Protein AF-A0A660LU16-F1 (afdb_monomer_lite)

Sequence (671 aa):
MIVKISKGEKGIADYLKTGKKRDSKLTRDEKDDRLPLAGNLDLIEMSEKHQSKKKNKKHNYYHISLSFTSEEWSRLYESGNIDELIMDFLRLTFPNHDIDELLFYAEAHLPIIKEEPYIPRPEGALENRTLNKKHKNGEPLKREPHIHLIVSFENMKFTHSVKTGGVIYTKGAAKQQVKAIMAKSVEKFKRVVNDILSNKYGLNNIEPLSMDEDQLEKQYESFKSAAQKVKKGKEKDTQMKIETDVVIEPKANTKEQNISVEELLADAKNSTADYLLRMIEEDESFKKDYYDRAKRLNAVDIREFLPMINAKFNITAKPEMVNDKYKVSVDGFKGTYNLTDLMYKIVYNGRKGALFHVVNELEQMLIELQANKNEPKITLSVSSDFGTPNKDPKTQVLNSWETIQIEPYNLKSILKNYSAISVASFKDKNEEDSSIDSITPTLIYDIDNSKFSANDAQNLLQSKGIKGFIYPTTYQVPDTKVEKFKLIIPTTRAPSLNEYDEYIKEITRELGLYNIVNNSSLHPSKFHYTPVPGSELVSISGKTFDNTRAIEDAGLKTDINNMDIKAIYEDLQNLRKYELGHEPKDTNSHIKRTSYQAISSKIPIKELIEYFDESTMVKKYKDYQILFNNNSRYLYLPEENTAYSFSQNRHYTPYIYIRDKFYEAARKIKT

Foldseek 3Di:
DDKDKDFAQDCPLVCVVFQDDPQAPDRLLQWFDKFWDDADSVVVNVQSVVVNPDPPDRTWKMKMKDFAAQVLVVLCVVVVCPNVLVLLLCCLFQVQDDPLQKHKTKMKTHTPDQWDFGGQDPVPDPVSVVVCVVHPGGGIDGDTMMMIMMITLRGPWFDGGGDTLQQFQDPDDDPVVSVVSSVVSSVVSVQLSVQQSCVVSVGDDPDHPPDDPVRSVVSSVVSSVRSNPDDRHDTDPPPPPPPPPPDDDDDDDDDDDDDDPVVVVVVVSDDDPRSCLVVLCVVPVSVVVLVVLVVVLLPPQLVLCQQVCCLQLVWDWDWDDDPNHTWIDTVPDPDTHGQLRVQCCSSPVVDPSCSVVSSVVSVVSVVVCVVQVPAFWFKWKFFQDPDDPDDDPPDDWTFDIDIDTHRLVSQVSNLVNTFWIAQFGFQRRTLDPVGTDFGGQKDKFWFWALVAEPVNVLCLCVVVQFKKKKWFQDPPDPPDSTTIIMIMAGADDGAGLLLQLQLLCQVCVVSVNNVGGDSVCSHRSHMGTGHDRPIDMDIHGGHRHYSPVSNVVSVVVSLVVPDPVVVQVVQVVVVVCVVVVPDDDPDPVDDDPVRVVCQQPVPQPLVVVCVVAVQWDWDDDDNWIWTDGPPFIWTQDRVRSWTQTSVVRGIDGSVNSVVVVVVVVVVVVVD

pLDDT: mean 75.43, std 16.94, range [24.11, 95.94]

Radius of gyration: 36.64 Å; chains: 1; bounding box: 97×64×110 Å

Structure (mmCIF, N/CA/C/O backbone):
data_AF-A0A660LU16-F1
#
_entry.id   AF-A0A660LU16-F1
#
loop_
_atom_site.group_PDB
_atom_site.id
_atom_site.type_symbol
_atom_site.label_atom_id
_atom_site.label_alt_id
_atom_site.label_comp_id
_atom_site.label_asym_id
_atom_site.label_entity_id
_atom_site.label_seq_id
_atom_site.pdbx_PDB_ins_code
_atom_site.Cartn_x
_atom_site.Cartn_y
_atom_site.Cartn_z
_atom_site.occupancy
_atom_site.B_iso_or_equiv
_atom_site.auth_seq_id
_atom_site.auth_comp_id
_atom_site.auth_asym_id
_atom_site.auth_atom_id
_atom_site.pdbx_PDB_model_num
ATOM 1 N N . MET A 1 1 ? -6.170 9.269 34.162 1.00 84.06 1 MET A N 1
ATOM 2 C CA . MET A 1 1 ? -7.382 9.190 33.311 1.00 84.06 1 MET A CA 1
ATOM 3 C C . MET A 1 1 ? -8.319 10.404 33.437 1.00 84.06 1 MET A C 1
ATOM 5 O O . MET A 1 1 ? -8.749 10.760 34.528 1.00 84.06 1 MET A O 1
ATOM 9 N N . ILE A 1 2 ? -8.710 11.003 32.304 1.00 84.56 2 ILE A N 1
ATOM 10 C CA . ILE A 1 2 ? -9.792 12.001 32.189 1.00 84.56 2 ILE A CA 1
ATOM 11 C C . ILE A 1 2 ? -10.935 11.402 31.369 1.00 84.56 2 ILE A C 1
ATOM 13 O O . ILE A 1 2 ? -10.707 10.920 30.264 1.00 84.56 2 ILE A O 1
ATOM 17 N N . VAL A 1 3 ? -12.170 11.497 31.866 1.00 85.94 3 VAL A N 1
ATOM 18 C CA . VAL A 1 3 ? -13.364 11.046 31.134 1.00 85.94 3 VAL A CA 1
ATOM 19 C C . VAL A 1 3 ? -14.211 12.236 30.713 1.00 85.94 3 VAL A C 1
ATOM 21 O O . VAL A 1 3 ? -14.615 13.055 31.544 1.00 85.94 3 VAL A O 1
ATOM 24 N N . LYS A 1 4 ? -14.552 12.302 29.427 1.00 85.31 4 LYS A N 1
ATOM 25 C CA . LYS A 1 4 ? -15.507 13.267 28.881 1.00 85.31 4 LYS A CA 1
ATOM 26 C C . LYS A 1 4 ? -16.652 12.532 28.204 1.00 85.31 4 LYS A C 1
ATOM 28 O O . LYS A 1 4 ? -16.421 11.765 27.282 1.00 85.31 4 LYS A O 1
ATOM 33 N N . ILE A 1 5 ? -17.884 12.808 28.627 1.00 85.88 5 ILE A N 1
ATOM 34 C CA . ILE A 1 5 ? -19.099 12.249 28.025 1.00 85.88 5 ILE A CA 1
ATOM 35 C C . ILE A 1 5 ? -19.878 13.391 27.382 1.00 85.88 5 ILE A C 1
ATOM 37 O O . ILE A 1 5 ? -20.225 14.373 28.039 1.00 85.88 5 ILE A O 1
ATOM 41 N N . SER A 1 6 ? -20.170 13.259 26.095 1.00 84.19 6 SER A N 1
ATOM 42 C CA . SER A 1 6 ? -20.974 14.209 25.332 1.00 84.19 6 SER A CA 1
ATOM 43 C C . SER A 1 6 ? -22.039 13.485 24.510 1.00 84.19 6 SER A C 1
ATOM 45 O O . SER A 1 6 ? -22.069 12.256 24.454 1.00 84.19 6 SER A O 1
ATOM 47 N N . LYS A 1 7 ? -22.967 14.240 23.917 1.00 86.75 7 LYS A N 1
ATOM 48 C CA . LYS A 1 7 ? -24.018 13.704 23.044 1.00 86.75 7 LYS A CA 1
ATOM 49 C C . LYS A 1 7 ? -23.814 14.247 21.641 1.00 86.75 7 LYS A C 1
ATOM 51 O O . LYS A 1 7 ? -23.669 15.458 21.485 1.00 86.75 7 LYS A O 1
ATOM 56 N N . GLY A 1 8 ? -23.830 13.367 20.649 1.00 83.25 8 GLY A N 1
ATOM 57 C CA . GLY A 1 8 ? -23.679 13.736 19.247 1.00 83.25 8 GLY A CA 1
ATOM 58 C C . GLY A 1 8 ? -24.977 13.599 18.460 1.00 83.25 8 GLY A C 1
ATOM 59 O O . GLY A 1 8 ? -25.879 12.846 18.836 1.00 83.25 8 GLY A O 1
ATOM 60 N N . GLU A 1 9 ? -25.092 14.386 17.393 1.00 80.38 9 GLU A N 1
ATOM 61 C CA . GLU A 1 9 ? -26.236 14.353 16.473 1.00 80.38 9 GLU A CA 1
ATOM 62 C C . GLU A 1 9 ? -25.902 13.519 15.237 1.00 80.38 9 GLU A C 1
ATOM 64 O O . GLU A 1 9 ? -26.621 12.571 14.935 1.00 80.38 9 GLU A O 1
ATOM 69 N N . LYS A 1 10 ? -24.804 13.847 14.548 1.00 78.56 10 LYS A N 1
ATOM 70 C CA . LYS A 1 10 ? -24.357 13.150 13.343 1.00 78.56 10 LYS A CA 1
ATOM 71 C C . LYS A 1 10 ? -22.864 13.328 13.058 1.00 78.56 10 LYS A C 1
ATOM 73 O O . LYS A 1 10 ? -22.259 14.271 13.576 1.00 78.56 10 LYS A O 1
ATOM 78 N N . GLY A 1 11 ? -22.324 12.492 12.175 1.00 74.25 11 GLY A N 1
ATOM 79 C CA . GLY A 1 11 ? -21.003 12.626 11.563 1.00 74.25 11 GLY A CA 1
ATOM 80 C C . GLY A 1 11 ? -19.852 12.064 12.392 1.00 74.25 11 GLY A C 1
ATOM 81 O O . GLY A 1 11 ? -18.705 12.396 12.106 1.00 74.25 11 GLY A O 1
ATOM 82 N N . ILE A 1 12 ? -20.116 11.246 13.423 1.00 79.00 12 ILE A N 1
ATOM 83 C CA . ILE A 1 12 ? -19.026 10.630 14.202 1.00 79.00 12 ILE A CA 1
ATOM 84 C C . ILE A 1 12 ? -18.293 9.565 13.396 1.00 79.00 12 ILE A C 1
ATOM 86 O O . ILE A 1 12 ? -17.074 9.499 13.485 1.00 79.00 12 ILE A O 1
ATOM 90 N N . ALA A 1 13 ? -19.012 8.784 12.586 1.00 69.50 13 ALA A N 1
ATOM 91 C CA . ALA A 1 13 ? -18.405 7.777 11.724 1.00 69.50 13 ALA A CA 1
ATOM 92 C C . ALA A 1 13 ? -17.504 8.424 10.669 1.00 69.50 13 ALA A C 1
ATOM 94 O O . ALA A 1 13 ? -16.328 8.088 10.591 1.00 69.50 13 ALA A O 1
ATOM 95 N N . ASP A 1 14 ? -18.005 9.435 9.954 1.00 69.81 14 ASP A N 1
ATOM 96 C CA . ASP A 1 14 ? -17.203 10.212 9.002 1.00 69.81 14 ASP A CA 1
ATOM 97 C C . ASP A 1 14 ? -15.992 10.853 9.680 1.00 69.81 14 ASP A C 1
ATOM 99 O O . ASP A 1 14 ? -14.890 10.838 9.139 1.00 69.81 14 ASP A O 1
ATOM 103 N N . TYR A 1 15 ? -16.173 11.395 10.884 1.00 72.88 15 TYR A N 1
ATOM 104 C CA . TYR A 1 15 ? -15.095 11.999 11.655 1.00 72.88 15 TYR A CA 1
ATOM 105 C C . TYR A 1 15 ? -14.027 10.981 12.080 1.00 72.88 15 TYR A C 1
ATOM 107 O O . TYR A 1 15 ? -12.840 11.287 11.981 1.00 72.88 15 TYR A O 1
ATOM 115 N N . LEU A 1 16 ? -14.431 9.791 12.532 1.00 69.94 16 LEU A N 1
ATOM 116 C CA . LEU A 1 16 ? -13.513 8.719 12.914 1.00 69.94 16 LEU A CA 1
ATOM 117 C C . LEU A 1 16 ? -12.875 8.044 11.698 1.00 69.94 16 LEU A C 1
ATOM 119 O O . LEU A 1 16 ? -11.760 7.582 11.843 1.00 69.94 16 LEU A O 1
ATOM 123 N N . LYS A 1 17 ? -13.502 8.046 10.509 1.00 64.88 17 LYS A N 1
ATOM 124 C CA . LYS A 1 17 ? -12.937 7.508 9.253 1.00 64.88 17 LYS A CA 1
ATOM 125 C C . LYS A 1 17 ? -11.994 8.492 8.557 1.00 64.88 17 LYS A C 1
ATOM 127 O O . LYS A 1 17 ? -10.849 8.153 8.287 1.00 64.88 17 LYS A O 1
ATOM 132 N N . THR A 1 18 ? -12.467 9.711 8.302 1.00 58.44 18 THR A N 1
ATOM 133 C CA . THR A 1 18 ? -11.788 10.728 7.467 1.00 58.44 18 THR A CA 1
ATOM 134 C C . THR A 1 18 ? -10.959 11.734 8.270 1.00 58.44 18 THR A C 1
ATOM 136 O O . THR A 1 18 ? -10.218 12.538 7.709 1.00 58.44 18 THR A O 1
ATOM 139 N N . GLY A 1 19 ? -11.101 11.748 9.599 1.00 57.12 19 GLY A N 1
ATOM 140 C CA . GLY A 1 19 ? -10.192 12.447 10.503 1.00 57.12 19 GLY A CA 1
ATOM 141 C C . GLY A 1 19 ? -10.259 13.979 10.529 1.00 57.12 19 GLY A C 1
ATOM 142 O O . GLY A 1 19 ? -9.465 14.601 11.239 1.00 57.12 19 GLY A O 1
ATOM 143 N N . LYS A 1 20 ? -11.172 14.637 9.803 1.00 55.97 20 LYS A N 1
ATOM 144 C CA . LYS A 1 20 ? -11.187 16.109 9.719 1.00 55.97 20 LYS A CA 1
ATOM 145 C C . LYS A 1 20 ? -12.032 16.752 10.824 1.00 55.97 20 LYS A C 1
ATOM 147 O O . LYS A 1 20 ? -13.261 16.774 10.771 1.00 55.97 20 LYS A O 1
ATOM 152 N N . LYS A 1 21 ? -11.370 17.346 11.823 1.00 61.47 21 LYS A N 1
ATOM 153 C CA . LYS A 1 21 ? -12.010 18.210 12.834 1.00 61.47 21 LYS A CA 1
ATOM 154 C C . LYS A 1 21 ? -11.952 19.678 12.397 1.00 61.47 21 LYS A C 1
ATOM 156 O O . LYS A 1 21 ? -10.921 20.124 11.912 1.00 61.47 21 LYS A O 1
ATOM 161 N N . ARG A 1 22 ? -13.024 20.455 12.610 1.00 56.41 22 ARG A N 1
ATOM 162 C CA . ARG A 1 22 ? -13.081 21.886 12.218 1.00 56.41 22 ARG A CA 1
ATOM 163 C C . ARG A 1 22 ? -12.044 22.777 12.919 1.00 56.41 22 ARG A C 1
ATOM 165 O O . ARG A 1 22 ? -11.678 23.808 12.376 1.00 56.41 22 ARG A O 1
ATOM 172 N N . ASP A 1 23 ? -11.616 22.408 14.121 1.00 55.84 23 ASP A N 1
ATOM 173 C CA . ASP A 1 23 ? -10.679 23.145 14.980 1.00 55.84 23 ASP A CA 1
ATOM 174 C C . ASP A 1 23 ? -9.267 22.539 14.964 1.00 55.84 23 ASP A C 1
ATOM 176 O O . ASP A 1 23 ? -8.535 22.630 15.944 1.00 55.84 23 ASP A O 1
ATOM 180 N N . SER A 1 24 ? -8.904 21.882 13.865 1.00 58.06 24 SER A N 1
ATOM 181 C CA . SER A 1 24 ? -7.623 21.215 13.683 1.00 58.06 24 SER A CA 1
ATOM 182 C C . SER A 1 24 ? -7.022 21.563 12.328 1.00 58.06 24 SER A C 1
ATOM 184 O O . SER A 1 24 ? -7.727 21.520 11.322 1.00 58.06 24 SER A O 1
ATOM 186 N N . LYS A 1 25 ? -5.717 21.856 12.295 1.00 60.62 25 LYS A N 1
ATOM 187 C CA . LYS A 1 25 ? -4.965 21.991 11.034 1.00 60.62 25 LYS A CA 1
ATOM 188 C C . LYS A 1 25 ? -4.594 20.641 10.422 1.00 60.62 25 LYS A C 1
ATOM 190 O O . LYS A 1 25 ? -4.421 20.581 9.213 1.00 60.62 25 LYS A O 1
ATOM 195 N N . LEU A 1 26 ? -4.487 19.604 11.255 1.00 54.66 26 LEU A N 1
ATOM 196 C CA . LEU A 1 26 ? -4.047 18.266 10.863 1.00 54.66 26 LEU A CA 1
ATOM 197 C C . LEU A 1 26 ? -5.216 17.261 10.873 1.00 54.66 26 LEU A C 1
ATOM 199 O O . LEU A 1 26 ? -6.161 17.401 11.662 1.00 54.66 26 LEU A O 1
ATOM 203 N N . THR A 1 27 ? -5.184 16.257 10.006 1.00 63.09 27 THR A N 1
ATOM 204 C CA . THR A 1 27 ? -6.155 15.147 9.993 1.00 63.09 27 THR A CA 1
ATOM 205 C C . THR A 1 27 ? -5.901 14.180 11.159 1.00 63.09 27 THR A C 1
ATOM 207 O O . THR A 1 27 ? -4.931 14.328 11.899 1.00 63.09 27 THR A O 1
ATOM 210 N N . ARG A 1 28 ? -6.794 13.214 11.416 1.00 64.94 28 ARG A N 1
ATOM 211 C CA . ARG A 1 28 ? -6.552 12.217 12.478 1.00 64.94 28 ARG A CA 1
ATOM 212 C C . ARG A 1 28 ? -5.439 11.244 12.116 1.00 64.94 28 ARG A C 1
ATOM 214 O O . ARG A 1 28 ? -4.663 10.940 13.007 1.00 64.94 28 ARG A O 1
ATOM 221 N N . ASP A 1 29 ? -5.311 10.872 10.847 1.00 60.34 29 ASP A N 1
ATOM 222 C CA . ASP A 1 29 ? -4.212 10.031 10.353 1.00 60.34 29 ASP A CA 1
ATOM 223 C C . ASP A 1 29 ? -2.834 10.672 10.538 1.00 60.34 29 ASP A C 1
ATOM 225 O O . ASP A 1 29 ? -1.847 9.986 10.760 1.00 60.34 29 ASP A O 1
ATOM 229 N N . GLU A 1 30 ? -2.766 12.003 10.512 1.00 58.97 30 GLU A N 1
ATOM 230 C CA . GLU A 1 30 ? -1.541 12.760 10.807 1.00 58.97 30 GLU A CA 1
ATOM 231 C C . GLU A 1 30 ? -1.220 12.826 12.300 1.00 58.97 30 GLU A C 1
ATOM 233 O O . GLU A 1 30 ? -0.096 13.125 12.708 1.00 58.97 30 GLU A O 1
ATOM 238 N N . LYS A 1 31 ? -2.244 12.643 13.131 1.00 66.00 31 LYS A N 1
ATOM 239 C CA . LYS A 1 31 ? -2.178 12.928 14.559 1.00 66.00 31 LYS A CA 1
ATOM 240 C C . LYS A 1 31 ? -2.037 11.701 15.405 1.00 66.00 31 LYS A C 1
ATOM 242 O O . LYS A 1 31 ? -1.379 11.794 16.435 1.00 66.00 31 LYS A O 1
ATOM 247 N N . ASP A 1 32 ? -2.732 10.641 15.032 1.00 66.19 32 ASP A N 1
ATOM 248 C CA . ASP A 1 32 ? -2.960 9.481 15.862 1.00 66.19 32 ASP A CA 1
ATOM 249 C C . ASP A 1 32 ? -2.853 8.208 15.017 1.00 66.19 32 ASP A C 1
ATOM 251 O O . ASP A 1 32 ? -3.536 8.084 14.002 1.00 66.19 32 ASP A O 1
ATOM 255 N N . ASP A 1 33 ? -2.090 7.228 15.494 1.00 60.41 33 ASP A N 1
ATOM 256 C CA . ASP A 1 33 ? -2.279 5.842 15.089 1.00 60.41 33 ASP A CA 1
ATOM 257 C C . ASP A 1 33 ? -3.585 5.355 15.722 1.00 60.41 33 ASP A C 1
ATOM 259 O O . ASP A 1 33 ? -3.778 5.420 16.944 1.00 60.41 33 ASP A O 1
ATOM 263 N N . ARG A 1 34 ? -4.515 4.920 14.871 1.00 65.75 34 ARG A N 1
ATOM 264 C CA . ARG A 1 34 ? -5.852 4.483 15.275 1.00 65.75 34 ARG A CA 1
ATOM 265 C C . ARG A 1 34 ? -5.881 2.972 15.413 1.00 65.75 34 ARG A C 1
ATOM 267 O O . ARG A 1 34 ? -5.560 2.251 14.472 1.00 65.75 34 ARG A O 1
ATOM 274 N N . LEU A 1 35 ? -6.311 2.502 16.575 1.00 61.53 35 LEU A N 1
ATOM 275 C CA . LEU A 1 35 ? -6.458 1.086 16.874 1.00 61.53 35 LEU A CA 1
ATOM 276 C C . LEU A 1 35 ? -7.914 0.807 17.263 1.00 61.53 35 LEU A C 1
ATOM 278 O O . LEU A 1 35 ? -8.317 1.177 18.369 1.00 61.53 35 LEU A O 1
ATOM 282 N N . PRO A 1 36 ? -8.717 0.167 16.399 1.00 62.78 36 PRO A N 1
ATOM 283 C CA . PRO A 1 36 ? -10.030 -0.338 16.782 1.00 62.78 36 PRO A CA 1
ATOM 284 C C . PRO A 1 36 ? -9.890 -1.334 17.939 1.00 62.78 36 PRO A C 1
ATOM 286 O O . PRO A 1 36 ? -9.093 -2.267 17.868 1.00 62.78 36 PRO A O 1
ATOM 289 N N . LEU A 1 37 ? -10.641 -1.121 19.018 1.00 59.78 37 LEU A N 1
ATOM 290 C CA . LEU A 1 37 ? -10.555 -1.925 20.242 1.00 59.78 37 LEU A CA 1
ATOM 291 C C . LEU A 1 37 ? -11.766 -2.841 20.432 1.00 59.78 37 LEU A C 1
ATOM 293 O O . LEU A 1 37 ? -11.609 -3.965 20.898 1.00 59.78 37 LEU A O 1
ATOM 297 N N . ALA A 1 38 ? -12.972 -2.369 20.107 1.00 61.09 38 ALA A N 1
ATOM 298 C CA . ALA A 1 38 ? -14.209 -3.142 20.244 1.00 61.09 38 ALA A CA 1
ATOM 299 C C . ALA A 1 38 ? -15.354 -2.505 19.446 1.00 61.09 38 ALA A C 1
ATOM 301 O O . ALA A 1 38 ? -15.348 -1.295 19.224 1.00 61.09 38 ALA A O 1
ATOM 302 N N . GLY A 1 39 ? -16.391 -3.270 19.102 1.00 58.78 39 GLY A N 1
ATOM 303 C CA . GLY A 1 39 ? -17.547 -2.721 18.398 1.00 58.78 39 GLY A CA 1
ATOM 304 C C . GLY A 1 39 ? -17.340 -2.602 16.887 1.00 58.78 39 GLY A C 1
ATOM 305 O O . GLY A 1 39 ? -16.272 -2.900 16.355 1.00 58.78 39 GLY A O 1
ATOM 306 N N . ASN A 1 40 ? -18.340 -2.039 16.200 1.00 56.28 40 ASN A N 1
ATOM 307 C CA . ASN A 1 40 ? -18.302 -1.833 14.750 1.00 56.28 40 ASN A CA 1
ATOM 308 C C . ASN A 1 40 ? -18.754 -0.414 14.358 1.00 56.28 40 ASN A C 1
ATOM 310 O O . ASN A 1 40 ? -19.888 0.000 14.628 1.00 56.28 40 ASN A O 1
ATOM 314 N N . LEU A 1 41 ? -17.861 0.328 13.696 1.00 65.81 41 LEU A N 1
ATOM 315 C CA . LEU A 1 41 ? -18.088 1.716 13.290 1.00 65.81 41 LEU A CA 1
ATOM 316 C C . LEU A 1 41 ? -19.157 1.863 12.196 1.00 65.81 41 LEU A C 1
ATOM 318 O O . LEU A 1 41 ? -19.924 2.828 12.220 1.00 65.81 41 LEU A O 1
ATOM 322 N N . ASP A 1 42 ? -19.261 0.906 11.274 1.00 54.19 42 ASP A N 1
ATOM 323 C CA . ASP A 1 42 ? -20.268 0.928 10.208 1.00 54.19 42 ASP A CA 1
ATOM 324 C C . ASP A 1 42 ? -21.680 0.773 10.780 1.00 54.19 42 ASP A C 1
ATOM 326 O O . ASP A 1 42 ? -22.615 1.447 10.346 1.00 54.19 42 ASP A O 1
ATOM 330 N N . LEU A 1 43 ? -21.844 -0.030 11.835 1.00 57.41 43 LEU A N 1
ATOM 331 C CA . LEU A 1 43 ? -23.130 -0.137 12.527 1.00 57.41 43 LEU A CA 1
ATOM 332 C C . LEU A 1 43 ? -23.514 1.149 13.253 1.00 57.41 43 LEU A C 1
ATOM 334 O O . LEU A 1 43 ? -24.695 1.501 13.302 1.00 57.41 43 LEU A O 1
ATOM 338 N N . ILE A 1 44 ? -22.536 1.861 13.815 1.00 72.75 44 ILE A N 1
ATOM 339 C CA . ILE A 1 44 ? -22.770 3.184 14.400 1.00 72.75 44 ILE A CA 1
ATOM 340 C C . ILE A 1 44 ? -23.251 4.150 13.316 1.00 72.75 44 ILE A C 1
ATOM 342 O O . ILE A 1 44 ? -24.247 4.846 13.528 1.00 72.75 44 ILE A O 1
ATOM 346 N N . GLU A 1 45 ? -22.621 4.137 12.141 1.00 70.00 45 GLU A N 1
ATOM 347 C CA . GLU A 1 45 ? -23.032 4.946 10.992 1.00 70.00 45 GLU A CA 1
ATOM 348 C C . GLU A 1 45 ? -24.463 4.612 10.536 1.00 70.00 45 GLU A C 1
ATOM 350 O O . GLU A 1 45 ? -25.296 5.501 10.334 1.00 70.00 45 GLU A O 1
ATOM 355 N N . MET A 1 46 ? -24.795 3.325 10.427 1.00 60.81 46 MET A N 1
ATOM 356 C CA . MET A 1 46 ? -26.139 2.873 10.068 1.00 60.81 46 MET A CA 1
ATOM 357 C C . MET A 1 46 ? -27.181 3.265 11.118 1.00 60.81 46 MET A C 1
ATOM 359 O O . MET A 1 46 ? -28.263 3.748 10.774 1.00 60.81 46 MET A O 1
ATOM 363 N N . SER A 1 47 ? -26.862 3.099 12.404 1.00 72.56 47 SER A N 1
ATOM 364 C CA . SER A 1 47 ? -2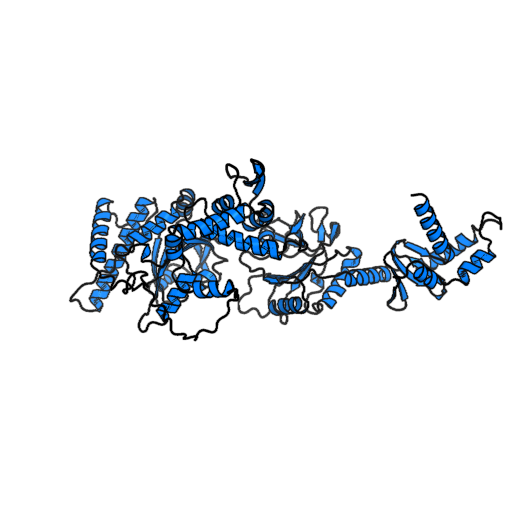7.734 3.488 13.515 1.00 72.56 47 SER A CA 1
ATOM 365 C C . SER A 1 47 ? -27.991 4.992 13.522 1.00 72.56 47 SER A C 1
ATOM 367 O O . SER A 1 47 ? -29.125 5.427 13.733 1.00 72.56 47 SER A O 1
ATOM 369 N N . GLU A 1 48 ? -26.971 5.796 13.232 1.00 72.81 48 GLU A N 1
ATOM 370 C CA . GLU A 1 48 ? -27.084 7.244 13.085 1.00 72.81 48 GLU A CA 1
ATOM 371 C C . GLU A 1 48 ? -28.034 7.616 11.931 1.00 72.81 48 GLU A C 1
ATOM 373 O O . GLU A 1 48 ? -28.979 8.396 12.116 1.00 72.81 48 GLU A O 1
ATOM 378 N N . LYS A 1 49 ? -27.860 6.995 10.756 1.00 72.31 49 LYS A N 1
ATOM 379 C CA . LYS A 1 49 ? -28.739 7.181 9.587 1.00 72.31 49 LYS A CA 1
ATOM 380 C C . LYS A 1 49 ? -30.177 6.732 9.860 1.00 72.31 49 LYS A C 1
ATOM 382 O O . LYS A 1 49 ? -31.120 7.388 9.426 1.00 72.31 49 LYS A O 1
ATOM 387 N N . HIS A 1 50 ? -30.376 5.637 10.590 1.00 70.31 50 HIS A N 1
ATOM 388 C CA . HIS A 1 50 ? -31.708 5.152 10.952 1.00 70.31 50 HIS A CA 1
ATOM 389 C C . HIS A 1 50 ? -32.397 6.077 11.967 1.00 70.31 50 HIS A C 1
ATOM 391 O O . HIS A 1 50 ? -33.556 6.458 11.791 1.00 70.31 50 HIS A O 1
ATOM 397 N N . GLN A 1 51 ? -31.695 6.471 13.030 1.00 72.00 51 GLN A N 1
ATOM 398 C CA . GLN A 1 51 ? -32.268 7.295 14.093 1.00 72.00 51 GLN A CA 1
ATOM 399 C C . GLN A 1 51 ? -32.528 8.740 13.662 1.00 72.00 51 GLN A C 1
ATOM 401 O O . GLN A 1 51 ? -33.517 9.320 14.107 1.00 72.00 51 GLN A O 1
ATOM 406 N N . SER A 1 52 ? -31.715 9.296 12.759 1.00 71.38 52 SER A N 1
ATOM 407 C CA . SER A 1 52 ? -31.917 10.644 12.204 1.00 71.38 52 SER A CA 1
ATOM 408 C C . SER A 1 52 ? -33.195 10.783 11.365 1.00 71.38 52 SER A C 1
ATOM 410 O O . SER A 1 52 ? -33.737 11.882 11.263 1.00 71.38 52 SER A O 1
ATOM 412 N N . LYS A 1 53 ? -33.736 9.678 10.829 1.00 70.75 53 LYS A N 1
ATOM 413 C CA . LYS A 1 53 ? -35.042 9.654 10.142 1.00 70.75 53 LYS A CA 1
ATOM 414 C C . LYS A 1 53 ? -36.233 9.738 11.110 1.00 70.75 53 LYS A C 1
ATOM 416 O O . LYS A 1 53 ? -37.342 10.067 10.687 1.00 70.75 53 LYS A O 1
ATOM 421 N N . LYS A 1 54 ? -36.046 9.451 12.408 1.00 71.50 54 LYS A N 1
ATOM 422 C CA . LYS A 1 54 ? -37.123 9.502 13.413 1.00 71.50 54 LYS A CA 1
ATOM 423 C C . LYS A 1 54 ? -37.407 10.965 13.793 1.00 71.50 54 LYS A C 1
ATOM 425 O O . LYS A 1 54 ? -36.535 11.665 14.309 1.00 71.50 54 LYS A O 1
ATOM 430 N N . LYS A 1 55 ? -38.649 11.430 13.589 1.00 50.19 55 LYS A N 1
ATOM 431 C CA . LYS A 1 55 ? -39.085 12.778 14.009 1.00 50.19 55 LYS A CA 1
ATOM 432 C C . LYS A 1 55 ? -38.822 12.969 15.516 1.00 50.19 55 LYS A C 1
ATOM 434 O O . LYS A 1 55 ? -39.144 12.093 16.313 1.00 50.19 55 LYS A O 1
ATOM 439 N N . ASN A 1 56 ? -38.279 14.128 15.904 1.00 59.41 56 ASN A N 1
ATOM 440 C CA . ASN A 1 56 ? -38.037 14.580 17.290 1.00 59.41 56 ASN A CA 1
ATOM 441 C C . ASN A 1 56 ? -36.801 14.034 18.046 1.00 59.41 56 ASN A C 1
ATOM 443 O O . ASN A 1 56 ? -36.668 14.321 19.240 1.00 59.41 56 ASN A O 1
ATOM 447 N N . LYS A 1 57 ? -35.858 13.319 17.413 1.00 65.12 57 LYS A N 1
ATOM 448 C CA . LYS A 1 57 ? -34.562 12.991 18.048 1.00 65.12 57 LYS A CA 1
ATOM 449 C C . LYS A 1 57 ? -33.482 14.008 17.661 1.00 65.12 57 LYS A C 1
ATOM 451 O O . LYS A 1 57 ? -33.074 14.076 16.511 1.00 65.12 57 LYS A O 1
ATOM 456 N N . LYS A 1 58 ? -33.012 14.795 18.640 1.00 75.12 58 LYS A N 1
ATOM 457 C CA . LYS A 1 58 ? -31.906 15.754 18.453 1.00 75.12 58 LYS A CA 1
ATOM 458 C C . LYS A 1 58 ? -30.526 15.083 18.491 1.00 75.12 58 LYS A C 1
ATOM 460 O O . LYS A 1 58 ? -29.658 15.449 17.719 1.00 75.12 58 LYS A O 1
ATOM 465 N N . HIS A 1 59 ? -30.328 14.109 19.379 1.00 84.00 59 HIS A N 1
ATOM 466 C CA . HIS A 1 59 ? -29.055 13.403 19.571 1.00 84.00 59 HIS A CA 1
ATOM 467 C C . HIS A 1 59 ? -29.246 11.897 19.368 1.00 84.00 59 HIS A C 1
ATOM 469 O O . HIS A 1 59 ? -30.288 11.369 19.766 1.00 84.00 59 HIS A O 1
ATOM 475 N N . ASN A 1 60 ? -28.236 11.230 18.808 1.00 82.94 60 ASN A N 1
ATOM 476 C CA . ASN A 1 60 ? -28.311 9.832 18.369 1.00 82.94 60 ASN A CA 1
ATOM 477 C C . ASN A 1 60 ? -27.328 8.897 19.093 1.00 82.94 60 ASN A C 1
ATOM 479 O O . ASN A 1 60 ? -27.563 7.691 19.128 1.00 82.94 60 ASN A O 1
ATOM 483 N N . TYR A 1 61 ? -26.258 9.429 19.689 1.00 87.88 61 TYR A N 1
ATOM 484 C CA . TYR A 1 61 ? -25.239 8.638 20.388 1.00 87.88 61 TYR A CA 1
ATOM 485 C C . TYR A 1 61 ? -24.567 9.425 21.523 1.00 87.88 61 TYR A C 1
ATOM 487 O O . TYR A 1 61 ? -24.567 10.663 21.549 1.00 87.88 61 TYR A O 1
ATOM 495 N N . TYR A 1 62 ? -23.974 8.690 22.462 1.00 90.12 62 TYR A N 1
ATOM 496 C CA . TYR A 1 62 ? -22.972 9.180 23.401 1.00 90.12 62 TYR A CA 1
ATOM 497 C C . TYR A 1 62 ? -21.599 9.147 22.729 1.00 90.12 62 TYR A C 1
ATOM 499 O O . TYR A 1 62 ? -21.222 8.129 22.159 1.00 90.12 62 TYR A O 1
ATOM 507 N N . HIS A 1 63 ? -20.850 10.246 22.815 1.00 92.38 63 HIS A N 1
ATOM 508 C CA . HIS A 1 63 ? -19.433 10.296 22.457 1.00 92.38 63 HIS A CA 1
ATOM 509 C C . HIS A 1 63 ? -18.619 10.457 23.728 1.00 92.38 63 HIS A C 1
ATOM 511 O O . HIS A 1 63 ? -18.711 11.485 24.411 1.00 92.38 63 HIS A O 1
ATOM 517 N N . ILE A 1 64 ? -17.868 9.413 24.043 1.00 91.88 64 ILE A N 1
ATOM 518 C CA . ILE A 1 64 ? -17.087 9.286 25.259 1.00 91.88 64 ILE A CA 1
ATOM 519 C C . ILE A 1 64 ? -15.610 9.318 24.876 1.00 91.88 64 ILE A C 1
ATOM 521 O O . ILE A 1 64 ? -15.186 8.653 23.934 1.00 91.88 64 ILE A O 1
ATOM 525 N N . SER A 1 65 ? -14.834 10.121 25.592 1.00 91.69 65 SER A N 1
ATOM 526 C CA . SER A 1 65 ? -13.379 10.160 25.484 1.00 91.69 65 SER A CA 1
ATOM 527 C C . SER A 1 65 ? -12.772 9.771 26.821 1.00 91.69 65 SER A C 1
ATOM 529 O O . SER A 1 65 ? -13.048 10.437 27.821 1.00 91.69 65 SER A O 1
ATOM 531 N N . LEU A 1 66 ? -11.956 8.720 26.818 1.00 92.62 66 LEU A N 1
ATOM 532 C CA . LEU A 1 66 ? -11.121 8.305 27.944 1.00 92.62 66 LEU A CA 1
ATOM 533 C C . LEU A 1 66 ? -9.682 8.692 27.607 1.00 92.62 66 LEU A C 1
ATOM 535 O O . LEU A 1 66 ? -9.111 8.124 26.686 1.00 92.62 66 LEU A O 1
ATOM 539 N N . SER A 1 67 ? -9.115 9.687 28.277 1.00 91.00 67 SER A N 1
ATOM 540 C CA . SER A 1 67 ? -7.738 10.140 28.038 1.00 91.00 67 SER A CA 1
ATOM 541 C C . SER A 1 67 ? -6.818 9.639 29.140 1.00 91.00 67 SER A C 1
ATOM 543 O O . SER A 1 67 ? -7.158 9.762 30.316 1.00 91.00 67 SER A O 1
ATOM 545 N N . PHE A 1 68 ? -5.654 9.124 28.767 1.00 90.25 68 PHE A N 1
ATOM 546 C CA . PHE A 1 68 ? -4.667 8.518 29.660 1.00 90.25 68 PHE A CA 1
ATOM 547 C C . PHE A 1 68 ? -3.364 9.292 29.577 1.00 90.25 68 PHE A C 1
ATOM 549 O O . PHE A 1 68 ? -3.100 9.908 28.554 1.00 90.25 68 PHE A O 1
ATOM 556 N N . THR A 1 69 ? -2.532 9.261 30.612 1.00 88.81 69 THR A N 1
ATOM 557 C CA . THR A 1 69 ? -1.124 9.636 30.415 1.00 88.81 69 THR A CA 1
ATOM 558 C C . THR A 1 69 ? -0.419 8.558 29.589 1.00 88.81 69 THR A C 1
ATOM 560 O O . THR A 1 69 ? -0.836 7.400 29.576 1.00 88.81 69 THR A O 1
ATOM 563 N N . SER A 1 70 ? 0.676 8.914 28.921 1.00 83.00 70 SER A N 1
ATOM 564 C CA . SER A 1 70 ? 1.497 7.945 28.179 1.00 83.00 70 SER A CA 1
ATOM 565 C C . SER A 1 70 ? 1.941 6.754 29.048 1.00 83.00 70 SER A C 1
ATOM 567 O O . SER A 1 70 ? 1.943 5.623 28.580 1.00 83.00 70 SER A O 1
ATOM 569 N N . GLU A 1 71 ? 2.251 6.986 30.328 1.00 85.00 71 GLU A N 1
ATOM 570 C CA . GLU A 1 71 ? 2.626 5.927 31.277 1.00 85.00 71 GLU A CA 1
ATOM 571 C C . GLU A 1 71 ? 1.440 5.019 31.650 1.00 85.00 71 GLU A C 1
ATOM 573 O O . GLU A 1 71 ? 1.572 3.796 31.652 1.00 85.00 71 GLU A O 1
ATOM 578 N N . GLU A 1 72 ? 0.268 5.605 31.929 1.00 88.38 72 GLU A N 1
ATOM 579 C CA . GLU A 1 72 ? -0.971 4.852 32.173 1.00 88.38 72 GLU A CA 1
ATOM 580 C C . GLU A 1 72 ? -1.319 3.973 30.969 1.00 88.38 72 GLU A C 1
ATOM 582 O O . GLU A 1 72 ? -1.683 2.809 31.135 1.00 88.38 72 GLU A O 1
ATOM 587 N N . TRP A 1 73 ? -1.179 4.524 29.760 1.00 86.19 73 TRP A N 1
ATOM 588 C CA . TRP A 1 73 ? -1.442 3.806 28.521 1.00 86.19 73 TRP A CA 1
ATOM 589 C C . TRP A 1 73 ? -0.511 2.608 28.346 1.00 86.19 73 TRP A C 1
ATOM 591 O O . TRP A 1 73 ? -1.005 1.500 28.149 1.00 86.19 73 TRP A O 1
ATOM 601 N N . SER A 1 74 ? 0.810 2.798 28.460 1.00 76.94 74 SER A N 1
ATOM 602 C CA . SER A 1 74 ? 1.773 1.695 28.338 1.00 76.94 74 SER A CA 1
ATOM 603 C C . SER A 1 74 ? 1.478 0.585 29.341 1.00 76.94 74 SER A C 1
ATOM 605 O O . SER A 1 74 ? 1.422 -0.580 28.962 1.00 76.94 74 SER A O 1
ATOM 607 N N . ARG A 1 75 ? 1.170 0.935 30.596 1.00 84.38 75 ARG A N 1
ATOM 608 C CA . ARG A 1 75 ? 0.827 -0.043 31.636 1.00 84.38 75 ARG A CA 1
ATOM 609 C C . ARG A 1 75 ? -0.450 -0.820 31.310 1.00 84.38 75 ARG A C 1
ATOM 611 O O . ARG A 1 75 ? -0.485 -2.041 31.460 1.00 84.38 75 ARG A O 1
ATOM 618 N N . LEU A 1 76 ? -1.505 -0.136 30.861 1.00 75.19 76 LEU A N 1
ATOM 619 C CA . LEU A 1 76 ? -2.762 -0.771 30.442 1.00 75.19 76 LEU A CA 1
ATOM 620 C C . LEU A 1 76 ? -2.567 -1.673 29.218 1.00 75.19 76 LEU A C 1
ATOM 622 O O . LEU A 1 76 ? -3.161 -2.749 29.143 1.00 75.19 76 LEU A O 1
ATOM 626 N N . TYR A 1 77 ? -1.732 -1.241 28.275 1.00 70.06 77 TYR A N 1
ATOM 627 C CA . TYR A 1 77 ? -1.418 -1.979 27.058 1.00 70.06 77 TYR A CA 1
ATOM 628 C C . TYR A 1 77 ? -0.601 -3.243 27.356 1.00 70.06 77 TYR A C 1
ATOM 630 O O . TYR A 1 77 ? -0.993 -4.332 26.943 1.00 70.06 77 TYR A O 1
ATOM 638 N N . GLU A 1 78 ? 0.477 -3.123 28.135 1.00 62.00 78 GLU A N 1
ATOM 639 C CA . GLU A 1 78 ? 1.352 -4.236 28.535 1.00 62.00 78 GLU A CA 1
ATOM 640 C C . GLU A 1 78 ? 0.628 -5.276 29.396 1.00 62.00 78 GLU A C 1
ATOM 642 O O . GLU A 1 78 ? 0.848 -6.475 29.238 1.00 62.00 78 GLU A O 1
ATOM 647 N N . SER A 1 79 ? -0.269 -4.831 30.282 1.00 62.38 79 SER A N 1
ATOM 648 C CA . SER A 1 79 ? -1.085 -5.728 31.113 1.00 62.38 79 SER A CA 1
ATOM 649 C C . SER A 1 79 ? -2.249 -6.382 30.362 1.00 62.38 79 SER A C 1
ATOM 651 O O . SER A 1 79 ? -2.855 -7.312 30.885 1.00 62.38 79 SER A O 1
ATOM 653 N N . GLY A 1 80 ? -2.578 -5.919 29.149 1.00 66.50 80 GLY A N 1
ATOM 654 C CA . GLY A 1 80 ? -3.723 -6.414 28.380 1.00 66.50 80 GLY A CA 1
ATOM 655 C C . GLY A 1 80 ? -5.091 -5.985 28.930 1.00 66.50 80 GLY A C 1
ATOM 656 O O . GLY A 1 80 ? -6.113 -6.515 28.502 1.00 66.50 80 GLY A O 1
ATOM 657 N N . ASN A 1 81 ? -5.134 -5.006 29.838 1.00 77.25 81 ASN A N 1
ATOM 658 C CA . ASN A 1 81 ? -6.335 -4.630 30.595 1.00 77.25 81 ASN A CA 1
ATOM 659 C C . ASN A 1 81 ? -7.272 -3.647 29.871 1.00 77.25 81 ASN A C 1
ATOM 661 O O . ASN A 1 81 ? -8.320 -3.289 30.406 1.00 77.25 81 ASN A O 1
ATOM 665 N N . ILE A 1 82 ? -6.919 -3.192 28.664 1.00 74.69 82 ILE A N 1
ATOM 666 C CA . ILE A 1 82 ? -7.689 -2.185 27.910 1.00 74.69 82 ILE A CA 1
ATOM 667 C C . ILE A 1 82 ? -9.137 -2.638 27.657 1.00 74.69 82 ILE A C 1
ATOM 669 O O . ILE A 1 82 ? -10.067 -1.845 27.810 1.00 74.69 82 ILE A O 1
ATOM 673 N N . ASP A 1 83 ? -9.344 -3.905 27.303 1.00 70.94 83 ASP A N 1
ATOM 674 C CA . ASP A 1 83 ? -10.680 -4.415 26.975 1.00 70.94 83 ASP A CA 1
ATOM 675 C C . ASP A 1 83 ? -11.551 -4.534 28.226 1.00 70.94 83 ASP A C 1
ATOM 677 O O . ASP A 1 83 ? -12.725 -4.160 28.210 1.00 70.94 83 ASP A O 1
ATOM 681 N N . GLU A 1 84 ? -10.968 -5.014 29.327 1.00 81.00 84 GLU A N 1
ATOM 682 C CA . GLU A 1 84 ? -11.657 -5.098 30.612 1.00 81.00 84 GLU A CA 1
ATOM 683 C C . GLU A 1 84 ? -12.040 -3.699 31.103 1.00 81.00 84 GLU A C 1
ATOM 685 O O . GLU A 1 84 ? -13.187 -3.486 31.487 1.00 81.00 84 GLU A O 1
ATOM 690 N N . LEU A 1 85 ? -11.134 -2.723 30.972 1.00 87.31 85 LEU A N 1
ATOM 691 C CA . LEU A 1 85 ? -11.402 -1.321 31.282 1.00 87.31 85 LEU A CA 1
ATOM 692 C C . LEU A 1 85 ? -12.589 -0.777 30.473 1.00 87.31 85 LEU A C 1
ATOM 694 O O . LEU A 1 85 ? -13.450 -0.104 31.038 1.00 87.31 85 LEU A O 1
ATOM 698 N N . ILE A 1 86 ? -12.662 -1.059 29.165 1.00 83.50 86 ILE A N 1
ATOM 699 C CA . ILE A 1 86 ? -13.790 -0.634 28.318 1.00 83.50 86 ILE A CA 1
ATOM 700 C C . ILE A 1 86 ? -15.091 -1.298 28.774 1.00 83.50 86 ILE A C 1
ATOM 702 O O . ILE A 1 86 ? -16.113 -0.620 28.911 1.00 83.50 86 ILE A O 1
ATOM 706 N N . MET A 1 87 ? -15.070 -2.611 29.011 1.00 85.50 87 MET A N 1
ATOM 707 C CA . MET A 1 87 ? -16.259 -3.362 29.415 1.00 85.50 87 MET A CA 1
ATOM 708 C C . MET A 1 87 ? -16.765 -2.922 30.785 1.00 85.50 87 MET A C 1
ATOM 710 O O . MET A 1 87 ? -17.966 -2.716 30.961 1.00 85.50 87 MET A O 1
ATOM 714 N N . ASP A 1 88 ? -15.868 -2.708 31.738 1.00 90.31 88 ASP A N 1
ATOM 715 C CA . ASP A 1 88 ? -16.221 -2.214 33.061 1.00 90.31 88 ASP A CA 1
ATOM 716 C C . ASP A 1 88 ? -16.700 -0.774 33.010 1.00 90.31 88 ASP A C 1
ATOM 718 O O . ASP A 1 88 ? -17.711 -0.450 33.630 1.00 90.31 88 ASP A O 1
ATOM 722 N N . PHE A 1 89 ? -16.071 0.076 32.198 1.00 94.38 89 PHE A N 1
ATOM 723 C CA . PHE A 1 89 ? -16.572 1.421 31.960 1.00 94.38 89 PHE A CA 1
ATOM 724 C C . PHE A 1 89 ? -18.007 1.400 31.415 1.00 94.38 89 PHE A C 1
ATOM 726 O O . PHE A 1 89 ? -18.854 2.154 31.900 1.00 94.38 89 PHE A O 1
ATOM 733 N N . LEU A 1 90 ? -18.317 0.532 30.445 1.00 89.81 90 LEU A N 1
ATOM 734 C CA . LEU A 1 90 ? -19.670 0.384 29.900 1.00 89.81 90 LEU A CA 1
ATOM 735 C C . LEU A 1 90 ? -20.662 -0.119 30.958 1.00 89.81 90 LEU A C 1
ATOM 737 O O . LEU A 1 90 ? -21.706 0.509 31.146 1.00 89.81 90 LEU A O 1
ATOM 741 N N . ARG A 1 91 ? -20.328 -1.189 31.691 1.00 92.25 91 ARG A N 1
ATOM 742 C CA . ARG A 1 91 ? -21.176 -1.753 32.760 1.00 92.25 91 ARG A CA 1
ATOM 743 C C . ARG A 1 91 ? -21.465 -0.729 33.853 1.00 92.25 91 ARG A C 1
ATOM 745 O O . ARG A 1 91 ? -22.615 -0.562 34.254 1.00 92.25 91 ARG A O 1
ATOM 752 N N . LEU A 1 92 ? -20.431 -0.015 34.296 1.00 94.31 92 LEU A N 1
ATOM 753 C CA . LEU A 1 92 ? -20.549 1.013 35.324 1.00 94.31 92 LEU A CA 1
ATOM 754 C C . LEU A 1 92 ? -21.330 2.229 34.824 1.00 94.31 92 LEU A C 1
ATOM 756 O O . LEU A 1 92 ? -22.108 2.812 35.569 1.00 94.31 92 LEU A O 1
ATOM 760 N N . THR A 1 93 ? -21.170 2.625 33.561 1.00 93.44 93 THR A N 1
ATOM 761 C CA . THR A 1 93 ? -21.836 3.818 33.011 1.00 93.44 93 THR A CA 1
ATOM 762 C C . THR A 1 93 ? -23.310 3.573 32.678 1.00 93.44 93 THR A C 1
ATOM 764 O O . THR A 1 93 ? -24.141 4.484 32.823 1.00 93.44 93 THR A O 1
ATOM 767 N N . PHE A 1 94 ? -23.657 2.352 32.261 1.00 91.94 94 PHE A N 1
ATOM 768 C CA . PHE A 1 94 ? -24.998 1.948 31.833 1.00 91.94 94 PHE A CA 1
ATOM 769 C C . PHE A 1 94 ? -25.582 0.833 32.722 1.00 91.94 94 PHE A C 1
ATOM 771 O O . PHE A 1 94 ? -26.012 -0.188 32.206 1.00 91.94 94 PHE A O 1
ATOM 778 N N . PRO A 1 95 ? -25.713 1.033 34.046 1.00 91.75 95 PRO A N 1
ATOM 779 C CA . PRO A 1 95 ? -26.075 -0.026 35.000 1.00 91.75 95 PRO A CA 1
ATOM 780 C C . PRO A 1 95 ? -27.506 -0.567 34.859 1.00 91.75 95 PRO A C 1
ATOM 782 O O . PRO A 1 95 ? -27.873 -1.552 35.499 1.00 91.75 95 PRO A O 1
ATOM 785 N N . ASN A 1 96 ? -28.347 0.111 34.073 1.00 91.38 96 ASN A N 1
ATOM 786 C CA . ASN A 1 96 ? -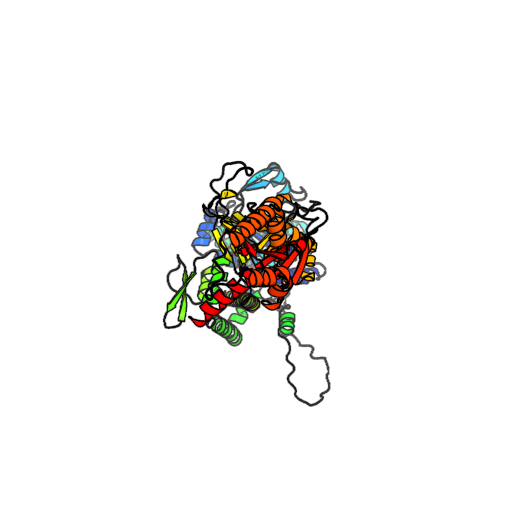29.670 -0.387 33.719 1.00 91.38 96 ASN A CA 1
ATOM 787 C C . ASN A 1 96 ? -29.625 -1.290 32.483 1.00 91.38 96 ASN A C 1
ATOM 789 O O . ASN A 1 96 ? -30.603 -1.965 32.241 1.00 91.38 96 ASN A O 1
ATOM 793 N N . HIS A 1 97 ? -28.567 -1.297 31.678 1.00 87.44 97 HIS A N 1
ATOM 794 C CA . HIS A 1 97 ? -28.527 -1.985 30.390 1.00 87.44 97 HIS A CA 1
ATOM 795 C C . HIS A 1 97 ? -27.476 -3.085 30.409 1.00 87.44 97 HIS A C 1
ATOM 797 O O . HIS A 1 97 ? -26.335 -2.842 30.801 1.00 87.44 97 HIS A O 1
ATOM 803 N N . ASP A 1 98 ? -27.849 -4.271 29.942 1.00 81.19 98 ASP A N 1
ATOM 804 C CA . ASP A 1 98 ? -26.863 -5.306 29.664 1.00 81.19 98 ASP A CA 1
ATOM 805 C C . ASP A 1 98 ? -26.029 -4.902 28.442 1.00 81.19 98 ASP A C 1
ATOM 807 O O . ASP A 1 98 ? -26.483 -4.142 27.583 1.00 81.19 98 ASP A O 1
ATOM 811 N N . ILE A 1 99 ? -24.784 -5.380 28.361 1.00 78.19 99 ILE A N 1
ATOM 812 C CA . ILE A 1 99 ? -23.865 -5.007 27.270 1.00 78.19 99 ILE A CA 1
ATOM 813 C C . ILE A 1 99 ? -24.448 -5.367 25.900 1.00 78.19 99 ILE A C 1
ATOM 815 O O . ILE A 1 99 ? -24.222 -4.649 24.932 1.00 78.19 99 ILE A O 1
ATOM 819 N N . ASP A 1 100 ? -25.240 -6.432 25.825 1.00 69.94 100 ASP A N 1
ATOM 820 C CA . ASP A 1 100 ? -25.906 -6.868 24.602 1.00 69.94 100 ASP A CA 1
ATOM 821 C C . ASP A 1 100 ? -27.115 -6.006 24.186 1.00 69.94 100 ASP A C 1
ATOM 823 O O . ASP A 1 100 ? -27.611 -6.117 23.066 1.00 69.94 100 ASP A O 1
ATOM 827 N N . GLU A 1 101 ? -27.568 -5.089 25.043 1.00 79.69 101 GLU A N 1
ATOM 828 C CA . GLU A 1 101 ? -28.514 -4.037 24.668 1.00 79.69 101 GLU A CA 1
ATOM 829 C C . GLU A 1 101 ? -27.825 -2.844 23.989 1.00 79.69 101 GLU A C 1
ATOM 831 O O . GLU A 1 101 ? -28.506 -2.003 23.387 1.00 79.69 101 GLU A O 1
ATOM 836 N N . LEU A 1 102 ? -26.499 -2.73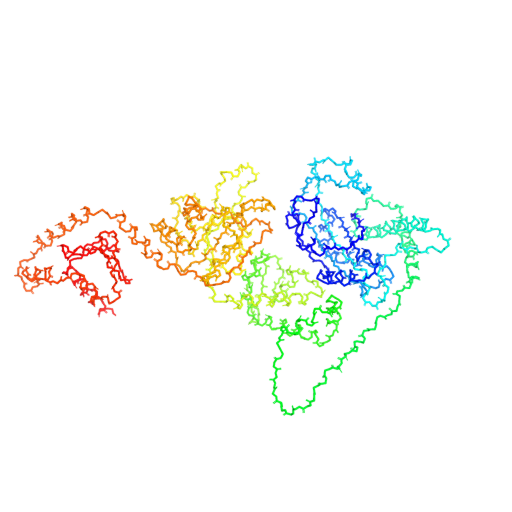4 24.123 1.00 79.06 102 LEU A N 1
ATOM 837 C CA . LEU A 1 102 ? -25.714 -1.583 23.695 1.00 79.06 102 LEU A CA 1
ATOM 838 C C . LEU A 1 102 ? -25.123 -1.811 22.303 1.00 79.06 102 LEU A C 1
ATOM 840 O O . LEU A 1 102 ? -24.335 -2.724 22.085 1.00 79.06 102 LEU A O 1
ATOM 844 N N . LEU A 1 103 ? -25.415 -0.901 21.375 1.00 78.56 103 LEU A N 1
ATOM 845 C CA . LEU A 1 103 ? -24.652 -0.783 20.135 1.00 78.56 103 LEU A CA 1
ATOM 846 C C . LEU A 1 103 ? -23.525 0.235 20.334 1.00 78.56 103 LEU A C 1
ATOM 848 O O . LEU A 1 103 ? -23.809 1.424 20.509 1.00 78.56 103 LEU A O 1
ATOM 852 N N . PHE A 1 104 ? -22.265 -0.206 20.309 1.00 81.94 104 PHE A N 1
ATOM 853 C CA . PHE A 1 104 ? -21.115 0.657 20.584 1.00 81.94 104 PHE A CA 1
ATOM 854 C C . PHE A 1 104 ? -19.914 0.420 19.652 1.00 81.94 104 PHE A C 1
ATOM 856 O O . PHE A 1 104 ? -19.860 -0.580 18.943 1.00 81.94 104 PHE A O 1
ATOM 863 N N . TYR A 1 105 ? -18.967 1.362 19.655 1.00 82.25 105 TYR A N 1
ATOM 864 C CA . TYR A 1 105 ? -17.660 1.280 18.990 1.00 82.25 105 TYR A CA 1
ATOM 865 C C . TYR A 1 105 ? -16.583 1.943 19.850 1.00 82.25 105 TYR A C 1
ATOM 867 O O . TYR A 1 105 ? -16.820 3.024 20.385 1.00 82.25 105 TYR A O 1
ATOM 875 N N . ALA A 1 106 ? -15.419 1.318 19.984 1.00 77.75 106 ALA A N 1
ATOM 876 C CA . ALA A 1 106 ? -14.275 1.800 20.739 1.00 77.75 106 ALA A CA 1
ATOM 877 C C . ALA A 1 106 ? -13.024 1.807 19.852 1.00 77.75 106 ALA A C 1
ATOM 879 O O . ALA A 1 106 ? -12.678 0.786 19.266 1.00 77.75 106 ALA A O 1
ATOM 880 N N . GLU A 1 107 ? -12.318 2.932 19.806 1.00 80.31 107 GLU A N 1
ATOM 881 C CA . GLU A 1 107 ? -11.080 3.110 19.042 1.00 80.31 107 GLU A CA 1
ATOM 882 C C . GLU A 1 107 ? -10.075 3.904 19.871 1.00 80.31 107 GLU A C 1
ATOM 884 O O . GLU A 1 107 ? -10.398 4.971 20.398 1.00 80.31 107 GLU A O 1
ATOM 889 N N . ALA A 1 108 ? -8.860 3.385 20.011 1.00 78.31 108 ALA A N 1
ATOM 890 C CA . ALA A 1 108 ? -7.748 4.111 20.601 1.00 78.31 108 ALA A CA 1
ATOM 891 C C . ALA A 1 108 ? -7.063 5.004 19.575 1.00 78.31 108 ALA A C 1
ATOM 893 O O . ALA A 1 108 ? -6.878 4.631 18.424 1.00 78.31 108 ALA A O 1
ATOM 894 N N . HIS A 1 109 ? -6.657 6.174 20.041 1.00 82.81 109 HIS A N 1
ATOM 895 C CA . HIS A 1 109 ? -5.890 7.172 19.324 1.00 82.81 109 HIS A CA 1
ATOM 896 C C . HIS A 1 109 ? -4.556 7.345 20.043 1.00 82.81 109 HIS A C 1
ATOM 898 O O . HIS A 1 109 ? -4.513 7.861 21.168 1.00 82.81 109 HIS A O 1
ATOM 904 N N . LEU A 1 110 ? -3.485 6.902 19.392 1.00 78.75 110 LEU A N 1
ATOM 905 C CA . LEU A 1 110 ? -2.114 6.962 19.885 1.00 78.75 110 LEU A CA 1
ATOM 906 C C . LEU A 1 110 ? -1.384 8.111 19.193 1.00 78.75 110 LEU A C 1
ATOM 908 O O . LEU A 1 110 ? -1.135 8.009 17.998 1.00 78.75 110 LEU A O 1
ATOM 912 N N . PRO A 1 111 ? -1.050 9.210 19.886 1.00 76.88 111 PRO A N 1
ATOM 913 C CA . PRO A 1 111 ? -0.503 10.383 19.224 1.00 76.88 111 PRO A CA 1
ATOM 914 C C . PRO A 1 111 ? 0.817 10.089 18.492 1.00 76.88 111 PRO A C 1
ATOM 916 O O . PRO A 1 111 ? 1.817 9.772 19.132 1.00 76.88 111 PRO A O 1
ATOM 919 N N . ILE A 1 112 ? 0.829 10.260 17.168 1.00 70.62 112 ILE A N 1
ATOM 920 C CA . ILE A 1 112 ? 2.037 10.252 16.326 1.00 70.62 112 ILE A CA 1
ATOM 921 C C . ILE A 1 112 ? 2.834 11.530 16.606 1.00 70.62 112 ILE A C 1
ATOM 923 O O . ILE A 1 112 ? 4.037 11.499 16.871 1.00 70.62 112 ILE A O 1
ATOM 927 N N . ILE A 1 113 ? 2.140 12.674 16.611 1.00 71.25 113 ILE A N 1
ATOM 928 C CA . ILE A 1 113 ? 2.710 13.954 17.032 1.00 71.25 113 ILE A CA 1
ATOM 929 C C . ILE A 1 113 ? 2.463 14.181 18.524 1.00 71.25 113 ILE A C 1
ATOM 931 O O . ILE A 1 113 ? 1.347 14.052 19.028 1.00 71.25 113 ILE A O 1
ATOM 935 N N . LYS A 1 114 ? 3.520 14.553 19.247 1.00 76.00 114 LYS A N 1
ATOM 936 C CA . LYS A 1 114 ? 3.466 14.720 20.708 1.00 76.00 114 LYS A CA 1
ATOM 937 C C . LYS A 1 114 ? 2.822 16.032 21.140 1.00 76.00 114 LYS A C 1
ATOM 939 O O . LYS A 1 114 ? 2.333 16.118 22.262 1.00 76.00 114 LYS A O 1
ATOM 944 N N . GLU A 1 115 ? 2.806 17.040 20.272 1.00 81.12 115 GLU A N 1
ATOM 945 C CA . GLU A 1 115 ? 2.283 18.371 20.573 1.00 81.12 115 GLU A CA 1
ATOM 946 C C . GLU A 1 115 ? 1.563 18.968 19.360 1.00 81.12 115 GLU A C 1
ATOM 948 O O . GLU A 1 115 ? 1.942 18.717 18.218 1.00 81.12 115 GLU A O 1
ATOM 953 N N . GLU A 1 116 ? 0.525 19.769 19.598 1.00 78.56 116 GLU A N 1
ATOM 954 C CA . GLU A 1 116 ? -0.209 20.488 18.554 1.00 78.56 116 GLU A CA 1
ATOM 955 C C . GLU A 1 116 ? -0.455 21.947 18.966 1.00 78.56 116 GLU A C 1
ATOM 957 O O . GLU A 1 116 ? -0.837 22.188 20.114 1.00 78.56 116 GLU A O 1
ATOM 962 N N . PRO A 1 117 ? -0.298 22.933 18.060 1.00 78.69 117 PRO A N 1
ATOM 963 C CA . PRO A 1 117 ? -0.617 24.322 18.370 1.00 78.69 117 PRO A CA 1
ATOM 964 C C . PRO A 1 117 ? -2.103 24.490 18.705 1.00 78.69 117 PRO A C 1
ATOM 966 O O . PRO A 1 117 ? -2.981 24.123 17.920 1.00 78.69 117 PRO A O 1
ATOM 969 N N . TYR A 1 118 ? -2.397 25.104 19.848 1.00 80.12 118 TYR A N 1
ATOM 970 C CA . TYR A 1 118 ? -3.758 25.422 20.253 1.00 80.12 118 TYR A CA 1
ATOM 971 C C . TYR A 1 118 ? -4.407 26.406 19.279 1.00 80.12 118 TYR A C 1
ATOM 973 O O . TYR A 1 118 ? -3.868 27.480 19.011 1.00 80.12 118 TYR A O 1
ATOM 981 N N . ILE A 1 119 ? -5.602 26.065 18.797 1.00 80.88 119 ILE A N 1
ATOM 982 C CA . ILE A 1 119 ? -6.425 26.932 17.952 1.00 80.88 119 ILE A CA 1
ATOM 983 C C . ILE A 1 119 ? -7.639 27.386 18.774 1.00 80.88 119 ILE A C 1
ATOM 985 O O . ILE A 1 119 ? -8.393 26.532 19.258 1.00 80.88 119 ILE A O 1
ATOM 989 N N . PRO A 1 120 ? -7.862 28.706 18.936 1.00 78.25 120 PRO A N 1
ATOM 990 C CA . PRO A 1 120 ? -9.016 29.230 19.650 1.00 78.25 120 PRO A CA 1
ATOM 991 C C . PRO A 1 120 ? -10.334 28.703 19.085 1.00 78.25 120 PRO A C 1
ATOM 993 O O . PRO A 1 120 ? -10.557 28.673 17.874 1.00 78.25 120 PRO A O 1
ATOM 996 N N . ARG A 1 121 ? -11.230 28.297 19.982 1.00 78.50 121 ARG A N 1
ATOM 997 C CA . ARG A 1 121 ? -12.517 27.685 19.630 1.00 78.50 121 ARG A CA 1
ATOM 998 C C . ARG A 1 121 ? -13.647 28.718 19.677 1.00 78.50 121 ARG A C 1
ATOM 1000 O O . ARG A 1 121 ? -13.558 29.666 20.456 1.00 78.50 121 ARG A O 1
ATOM 1007 N N . PRO A 1 122 ? -14.757 28.527 18.936 1.00 76.38 122 PRO A N 1
ATOM 1008 C CA . PRO A 1 122 ? -15.903 29.433 19.001 1.00 76.38 122 PRO A CA 1
ATOM 1009 C C . PRO A 1 122 ? -16.455 29.560 20.429 1.00 76.38 122 PRO A C 1
ATOM 1011 O O . PRO A 1 122 ? -16.778 28.555 21.067 1.00 76.38 122 PRO A O 1
ATOM 1014 N N . GLU A 1 123 ? -16.623 30.785 20.928 1.00 74.75 123 GLU A N 1
ATOM 1015 C CA . GLU A 1 123 ? -16.963 31.075 22.334 1.00 74.75 123 GLU A CA 1
ATOM 1016 C C . GLU A 1 123 ? -18.412 30.747 22.749 1.00 74.75 123 GLU A C 1
ATOM 1018 O O . GLU A 1 123 ? -18.848 31.087 23.852 1.00 74.75 123 GLU A O 1
ATOM 1023 N N . GLY A 1 124 ? -19.170 30.049 21.899 1.00 60.81 124 GLY A N 1
ATOM 1024 C CA . GLY A 1 124 ? -20.563 29.674 22.161 1.00 60.81 124 GLY A CA 1
ATOM 1025 C C . GLY A 1 124 ? -20.748 28.740 23.366 1.00 60.81 124 GLY A C 1
ATOM 1026 O O . GLY A 1 124 ? -21.781 28.792 24.031 1.00 60.81 124 GLY A O 1
ATOM 1027 N N . ALA A 1 125 ? -19.741 27.927 23.703 1.00 66.25 125 ALA A N 1
ATOM 1028 C CA . ALA A 1 125 ? -19.754 27.036 24.867 1.00 66.25 125 ALA A CA 1
ATOM 1029 C C . ALA A 1 125 ? -18.842 27.559 25.990 1.00 66.25 125 ALA A C 1
ATOM 1031 O O . ALA A 1 125 ? -17.751 28.065 25.727 1.00 66.25 125 ALA A O 1
ATOM 1032 N N . LEU A 1 126 ? -19.258 27.388 27.254 1.00 68.00 126 LEU A N 1
ATOM 1033 C CA . LEU A 1 126 ? -18.469 27.800 28.427 1.00 68.00 126 LEU A CA 1
ATOM 1034 C C . LEU A 1 126 ? -17.076 27.152 28.440 1.00 68.00 126 LEU A C 1
ATOM 1036 O O . LEU A 1 126 ? -16.098 27.826 28.736 1.00 68.00 126 LEU A O 1
ATOM 1040 N N . GLU A 1 127 ? -16.985 25.881 28.048 1.00 67.38 127 GLU A N 1
ATOM 1041 C CA . GLU A 1 127 ? -15.720 25.146 27.947 1.00 67.38 127 GLU A CA 1
ATOM 1042 C C . GLU A 1 127 ? -14.739 25.814 26.970 1.00 67.38 127 GLU A C 1
ATOM 1044 O O . GLU A 1 127 ? -13.568 25.989 27.296 1.00 67.38 127 GLU A O 1
ATOM 1049 N N . ASN A 1 128 ? -15.222 26.263 25.807 1.00 74.38 128 ASN A N 1
ATOM 1050 C CA . ASN A 1 128 ? -14.386 26.940 24.815 1.00 74.38 128 ASN A CA 1
ATOM 1051 C C . ASN A 1 128 ? -13.871 28.283 25.344 1.00 74.38 128 ASN A C 1
ATOM 1053 O O . ASN A 1 128 ? -12.712 28.612 25.122 1.00 74.38 128 ASN A O 1
ATOM 1057 N N . ARG A 1 129 ? -14.691 29.023 26.104 1.00 77.25 129 ARG A N 1
ATOM 1058 C CA . ARG A 1 129 ? -14.255 30.266 26.762 1.00 77.25 129 ARG A CA 1
ATOM 1059 C C . ARG A 1 129 ? -13.177 30.009 27.810 1.00 77.25 129 ARG A C 1
ATOM 1061 O O . ARG A 1 129 ? -12.215 30.765 27.888 1.00 77.25 129 ARG A O 1
ATOM 1068 N N . THR A 1 130 ? -13.315 28.951 28.605 1.00 78.19 130 THR A N 1
ATOM 1069 C CA . THR A 1 130 ? -12.298 28.576 29.598 1.00 78.19 130 THR A CA 1
ATOM 1070 C C . THR A 1 130 ? -10.991 28.163 28.923 1.00 78.19 130 THR A C 1
ATOM 1072 O O . THR A 1 130 ? -9.929 28.611 29.342 1.00 78.19 130 THR A O 1
ATOM 1075 N N . LEU A 1 131 ? -11.058 27.371 27.849 1.00 74.75 131 LEU A N 1
ATOM 1076 C CA . LEU A 1 131 ? -9.875 26.940 27.100 1.00 74.75 131 LEU A CA 1
ATOM 1077 C C . LEU A 1 131 ? -9.183 28.108 26.383 1.00 74.75 131 LEU A C 1
ATOM 1079 O O . LEU A 1 131 ? -7.969 28.232 26.495 1.00 74.75 131 LEU A O 1
ATOM 1083 N N . ASN A 1 132 ? -9.938 29.013 25.748 1.00 81.62 132 ASN A N 1
ATOM 1084 C CA . ASN A 1 132 ? -9.393 30.220 25.109 1.00 81.62 132 ASN A CA 1
ATOM 1085 C C . ASN A 1 132 ? -8.738 31.184 26.109 1.00 81.62 132 ASN A C 1
ATOM 1087 O O . ASN A 1 132 ? -7.853 31.942 25.732 1.00 81.62 132 ASN A O 1
ATOM 1091 N N . LYS A 1 133 ? -9.172 31.175 27.377 1.00 84.19 133 LYS A N 1
ATOM 1092 C CA . LYS A 1 133 ? -8.518 31.931 28.456 1.00 84.19 133 LYS A CA 1
ATOM 1093 C C . LYS A 1 133 ? -7.265 31.238 28.984 1.00 84.19 133 LYS A C 1
ATOM 1095 O O . LYS A 1 133 ? -6.349 31.922 29.427 1.00 84.19 133 LYS A O 1
ATOM 1100 N N . LYS A 1 134 ? -7.254 29.902 28.988 1.00 82.88 134 LYS A N 1
ATOM 1101 C CA . LYS A 1 134 ? -6.157 29.093 29.529 1.00 82.88 134 LYS A CA 1
ATOM 1102 C C . LYS A 1 134 ? -4.971 29.002 28.567 1.00 82.88 134 LYS A C 1
ATOM 1104 O O . LYS A 1 134 ? -3.844 28.996 29.044 1.00 82.88 134 LYS A O 1
ATOM 1109 N N . HIS A 1 135 ? -5.228 28.947 27.260 1.00 81.38 135 HIS A N 1
ATOM 1110 C CA . HIS A 1 135 ? -4.205 28.717 26.240 1.00 81.38 135 HIS A CA 1
ATOM 1111 C C . HIS A 1 135 ? -4.203 29.807 25.168 1.00 81.38 135 HIS A C 1
ATOM 1113 O O . HIS A 1 135 ? -5.258 30.228 24.685 1.00 81.38 135 HIS A O 1
ATOM 1119 N N . LYS A 1 136 ? -3.009 30.254 24.769 1.00 82.69 136 LYS A N 1
ATOM 1120 C CA . LYS A 1 136 ? -2.826 31.244 23.697 1.00 82.69 136 LYS A CA 1
ATOM 1121 C C . LYS A 1 136 ? -2.866 30.570 22.325 1.00 82.69 136 LYS A C 1
ATOM 1123 O O . LYS A 1 136 ? -2.472 29.418 22.175 1.00 82.69 136 LYS A O 1
ATOM 1128 N N . ASN A 1 137 ? -3.327 31.291 21.299 1.00 83.25 137 ASN A N 1
ATOM 1129 C CA . ASN A 1 137 ? -3.282 30.789 19.922 1.00 83.25 137 ASN A CA 1
ATOM 1130 C C . ASN A 1 137 ? -1.834 30.445 19.533 1.00 83.25 137 ASN A C 1
ATOM 1132 O O . ASN A 1 137 ? -0.957 31.300 19.645 1.00 83.25 137 ASN A O 1
ATOM 1136 N N . GLY A 1 138 ? -1.601 29.215 19.080 1.00 75.06 138 GLY A N 1
ATOM 1137 C CA . GLY A 1 138 ? -0.275 28.704 18.731 1.00 75.06 138 GLY A CA 1
ATOM 1138 C C . GLY A 1 138 ? 0.513 28.074 19.884 1.00 75.06 138 GLY A C 1
ATOM 1139 O O . GLY A 1 138 ? 1.593 27.551 19.633 1.00 75.06 138 GLY A O 1
ATOM 1140 N N . GLU A 1 139 ? -0.000 28.081 21.118 1.00 84.69 139 GLU A N 1
ATOM 1141 C CA . GLU A 1 139 ? 0.646 27.412 22.256 1.00 84.69 139 GLU A CA 1
ATOM 1142 C C . GLU A 1 139 ? 0.696 25.890 22.030 1.00 84.69 139 GLU A C 1
ATOM 1144 O O . GLU A 1 139 ? -0.348 25.307 21.726 1.00 84.69 139 GLU A O 1
ATOM 1149 N N . PRO A 1 140 ? 1.864 25.233 22.153 1.00 79.69 140 PRO A N 1
ATOM 1150 C CA . PRO A 1 140 ? 1.967 23.794 21.953 1.00 79.69 140 PRO A CA 1
ATOM 1151 C C . PRO A 1 140 ? 1.247 23.051 23.081 1.00 79.69 140 PRO A C 1
ATOM 1153 O O . PRO A 1 140 ? 1.577 23.186 24.259 1.00 79.69 140 PRO A O 1
ATOM 1156 N N . LEU A 1 141 ? 0.243 22.256 22.720 1.00 79.88 141 LEU A N 1
ATOM 1157 C CA . LEU A 1 141 ? -0.477 21.392 23.643 1.00 79.88 141 LEU A CA 1
ATOM 1158 C C . LEU A 1 141 ? -0.033 19.957 23.474 1.00 79.88 141 LEU A C 1
ATOM 1160 O O . LEU A 1 141 ? -0.183 19.383 22.395 1.00 79.88 141 LEU A O 1
ATOM 1164 N N . LYS A 1 142 ? 0.427 19.364 24.575 1.00 80.31 142 LYS A N 1
ATOM 1165 C CA . LYS A 1 142 ? 0.764 17.948 24.621 1.00 80.31 142 LYS A CA 1
ATOM 1166 C C . LYS A 1 142 ? -0.452 17.092 24.273 1.00 80.31 142 LYS A C 1
ATOM 1168 O O . LYS A 1 142 ? -1.543 17.277 24.820 1.00 80.31 142 LYS A O 1
ATOM 1173 N N . ARG A 1 143 ? -0.248 16.146 23.364 1.00 82.31 143 ARG A N 1
ATOM 1174 C CA . ARG A 1 143 ? -1.210 15.110 23.009 1.00 82.31 143 ARG A CA 1
ATOM 1175 C C . ARG A 1 143 ? -0.885 13.857 23.798 1.00 82.31 143 ARG A C 1
ATOM 1177 O O . ARG A 1 143 ? 0.268 13.456 23.908 1.00 82.31 143 ARG A O 1
ATOM 1184 N N . GLU A 1 144 ? -1.925 13.251 24.340 1.00 85.69 144 GLU A N 1
ATOM 1185 C CA . GLU A 1 144 ? -1.823 12.031 25.126 1.00 85.69 144 GLU A CA 1
ATOM 1186 C C . GLU A 1 144 ? -2.767 10.959 24.548 1.00 85.69 144 GLU A C 1
ATOM 1188 O O . GLU A 1 144 ? -3.770 11.314 23.902 1.00 85.69 144 GLU A O 1
ATOM 1193 N N . PRO A 1 145 ? -2.465 9.662 24.750 1.00 88.25 145 PRO A N 1
ATOM 1194 C CA . PRO A 1 145 ? -3.316 8.566 24.301 1.00 88.25 145 PRO A CA 1
ATOM 1195 C C . PRO A 1 145 ? -4.753 8.695 24.802 1.00 88.25 145 PRO A C 1
ATOM 1197 O O . PRO A 1 145 ? -5.009 9.053 25.956 1.00 88.25 145 PRO A O 1
ATOM 1200 N N . HIS A 1 146 ? -5.721 8.407 23.934 1.00 91.88 146 HIS A N 1
ATOM 1201 C CA . HIS A 1 146 ? -7.130 8.433 24.316 1.00 91.88 146 HIS A CA 1
ATOM 1202 C C . HIS A 1 146 ? -7.969 7.416 23.554 1.00 91.88 146 HIS A C 1
ATOM 1204 O O . HIS A 1 146 ? -7.706 7.128 22.397 1.00 91.88 146 HIS A O 1
ATOM 1210 N N . ILE A 1 147 ? -9.024 6.913 24.190 1.00 89.75 147 ILE A N 1
ATOM 1211 C CA . ILE A 1 147 ? -10.025 6.045 23.572 1.00 89.75 147 ILE A CA 1
ATOM 1212 C C . ILE A 1 147 ? -11.267 6.874 23.256 1.00 89.75 147 ILE A C 1
ATOM 1214 O O . ILE A 1 147 ? -11.820 7.545 24.134 1.00 89.75 147 ILE A O 1
ATOM 1218 N N . HIS A 1 148 ? -11.724 6.810 22.010 1.00 91.69 148 HIS A N 1
ATOM 1219 C CA . HIS A 1 148 ? -13.064 7.207 21.612 1.00 91.69 148 HIS A CA 1
ATOM 1220 C C . HIS A 1 148 ? -14.009 6.018 21.757 1.00 91.69 148 HIS A C 1
ATOM 1222 O O . HIS A 1 148 ? -13.855 5.019 21.072 1.00 91.69 148 HIS A O 1
ATOM 1228 N N . LEU A 1 149 ? -15.000 6.147 22.639 1.00 90.88 149 LEU A N 1
ATOM 1229 C CA . LEU A 1 149 ? -16.049 5.160 22.866 1.00 90.88 149 LEU A CA 1
ATOM 1230 C C . LEU A 1 149 ? -17.406 5.770 22.498 1.00 90.88 149 LEU A C 1
ATOM 1232 O O . LEU A 1 149 ? -17.845 6.772 23.069 1.00 90.88 149 LEU A O 1
ATOM 1236 N N . ILE A 1 150 ? -18.061 5.193 21.502 1.00 90.94 150 ILE A N 1
ATOM 1237 C CA . ILE A 1 150 ? -19.327 5.656 20.946 1.00 90.94 150 ILE A CA 1
ATOM 1238 C C . ILE A 1 150 ? -20.408 4.673 21.356 1.00 90.94 150 ILE A C 1
ATOM 1240 O O . ILE A 1 150 ? -20.252 3.491 21.098 1.00 90.94 150 ILE A O 1
ATOM 1244 N N . VAL A 1 151 ? -21.502 5.137 21.959 1.00 88.38 151 VAL A N 1
ATOM 1245 C CA . VAL A 1 151 ? -22.639 4.275 22.336 1.00 88.38 151 VAL A CA 1
ATOM 1246 C C . VAL A 1 151 ? -23.917 4.845 21.742 1.00 88.38 151 VAL A C 1
ATOM 1248 O O . VAL A 1 151 ? -24.300 5.975 22.053 1.00 88.38 151 VAL A O 1
ATOM 1251 N N . SER A 1 152 ? -24.588 4.084 20.885 1.00 87.06 152 SER A N 1
ATOM 1252 C CA . SER A 1 152 ? -25.845 4.492 20.266 1.00 87.06 152 SER A CA 1
ATOM 1253 C C . SER A 1 152 ? -26.959 4.653 21.302 1.00 87.06 152 SER A C 1
ATOM 1255 O O . SER A 1 152 ? -27.037 3.933 22.295 1.00 87.06 152 SER A O 1
ATOM 1257 N N . PHE A 1 153 ? -27.865 5.603 21.066 1.00 88.25 153 PHE A N 1
ATOM 1258 C CA . PHE A 1 153 ? -29.110 5.703 21.829 1.00 88.25 153 PHE A CA 1
ATOM 1259 C C . PHE A 1 153 ? -30.134 4.648 21.412 1.00 88.25 153 PHE A C 1
ATOM 1261 O O . PHE A 1 153 ? -31.131 4.479 22.116 1.00 88.25 153 PHE A O 1
ATOM 1268 N N . GLU A 1 154 ? -29.943 3.969 20.280 1.00 83.56 154 GLU A N 1
ATOM 1269 C CA . GLU A 1 154 ? -30.782 2.838 19.905 1.00 83.56 154 GLU A CA 1
ATOM 1270 C C . GLU A 1 154 ? -30.462 1.670 20.843 1.00 83.56 154 GLU A C 1
ATOM 1272 O O . GLU A 1 154 ? -29.328 1.208 20.899 1.00 83.56 154 GLU A O 1
ATOM 1277 N N . ASN A 1 155 ? -31.461 1.224 21.603 1.00 82.12 155 ASN A N 1
ATOM 1278 C CA . ASN A 1 155 ? -31.351 0.006 22.395 1.00 82.12 155 ASN A CA 1
ATOM 1279 C C . ASN A 1 155 ? -31.648 -1.184 21.484 1.00 82.12 155 ASN A C 1
ATOM 1281 O O . ASN A 1 155 ? -32.631 -1.150 20.737 1.00 82.12 155 ASN A O 1
ATOM 1285 N N . MET A 1 156 ? -30.809 -2.213 21.519 1.00 74.69 156 MET A N 1
ATOM 1286 C CA . MET A 1 156 ? -30.937 -3.333 20.590 1.00 74.69 156 MET A CA 1
ATOM 1287 C C . MET A 1 156 ? -32.128 -4.244 20.891 1.00 74.69 156 MET A C 1
ATOM 1289 O O . MET A 1 156 ? -32.740 -4.750 19.955 1.00 74.69 156 MET A O 1
ATOM 1293 N N . LYS A 1 157 ? -32.523 -4.373 22.161 1.00 74.62 157 LYS A N 1
ATOM 1294 C CA . LYS A 1 157 ? -33.588 -5.288 22.600 1.00 74.62 157 LYS A CA 1
ATOM 1295 C C . LYS A 1 157 ? -34.902 -4.596 22.925 1.00 74.62 157 LYS A C 1
ATOM 1297 O O . LYS A 1 157 ? -35.966 -5.177 22.753 1.00 74.62 157 LYS A O 1
ATOM 1302 N N . PHE A 1 158 ? -34.859 -3.346 23.373 1.00 81.50 158 PHE A N 1
ATOM 1303 C CA . PHE A 1 158 ? -36.028 -2.653 23.906 1.00 81.50 158 PHE A CA 1
ATOM 1304 C C . PHE A 1 158 ? -36.365 -1.368 23.149 1.00 81.50 158 PHE A C 1
ATOM 1306 O O . PHE A 1 158 ? -35.533 -0.750 22.486 1.00 81.50 158 PHE A O 1
ATOM 1313 N N . THR A 1 159 ? -37.621 -0.934 23.243 1.00 80.69 159 THR A N 1
ATOM 1314 C CA . THR A 1 159 ? -38.117 0.228 22.492 1.00 80.69 159 THR A CA 1
ATOM 1315 C C . THR A 1 159 ? -37.647 1.580 23.034 1.00 80.69 159 THR A C 1
ATOM 1317 O O . THR A 1 159 ? -37.699 2.569 22.300 1.00 80.69 159 THR A O 1
ATOM 1320 N N . HIS A 1 160 ? -37.243 1.690 24.306 1.00 87.62 160 HIS A N 1
ATOM 1321 C CA . HIS A 1 160 ? -36.708 2.949 24.837 1.00 87.62 160 HIS A CA 1
ATOM 1322 C C . HIS A 1 160 ? -35.202 3.061 24.615 1.00 87.62 160 HIS A C 1
ATOM 1324 O O . HIS A 1 160 ? -34.482 2.074 24.573 1.00 87.62 160 HIS A O 1
ATOM 1330 N N . SER A 1 161 ? -34.721 4.300 24.509 1.00 86.12 161 SER A N 1
ATOM 1331 C CA . SER A 1 161 ? -33.306 4.579 24.283 1.00 86.12 161 SER A CA 1
ATOM 1332 C C . SER A 1 161 ? -32.419 4.169 25.457 1.00 86.12 161 SER A C 1
ATOM 1334 O O . SER A 1 161 ? -32.829 4.321 26.613 1.00 86.12 161 SER A O 1
ATOM 1336 N N . VAL A 1 162 ? -31.172 3.810 25.156 1.00 88.06 162 VAL A N 1
ATOM 1337 C CA . VAL A 1 162 ? -30.100 3.624 26.146 1.00 88.06 162 VAL A CA 1
ATOM 1338 C C . VAL A 1 162 ? -29.899 4.903 26.969 1.00 88.06 162 VAL A C 1
ATOM 1340 O O . VAL A 1 162 ? -29.891 6.011 26.421 1.00 88.06 162 VAL A O 1
ATOM 1343 N N . LYS A 1 163 ? -29.752 4.771 28.295 1.00 86.94 163 LYS A N 1
ATOM 1344 C CA . LYS A 1 163 ? -29.512 5.890 29.224 1.00 86.94 163 LYS A CA 1
ATOM 1345 C C . LYS A 1 163 ? -28.399 5.569 30.218 1.00 86.94 163 LYS A C 1
ATOM 1347 O O . LYS A 1 163 ? -28.317 4.457 30.725 1.00 86.94 163 LYS A O 1
ATOM 1352 N N . THR A 1 164 ? -27.588 6.576 30.542 1.00 87.44 164 THR A N 1
ATOM 1353 C CA . THR A 1 164 ? -26.566 6.475 31.596 1.00 87.44 164 THR A CA 1
ATOM 1354 C C . THR A 1 164 ? -27.200 6.438 32.990 1.00 87.44 164 THR A C 1
ATOM 1356 O O . THR A 1 164 ? -28.267 7.021 33.210 1.00 87.44 164 THR A O 1
ATOM 1359 N N . GLY A 1 165 ? -26.521 5.806 33.952 1.00 82.31 165 GLY A N 1
ATOM 1360 C CA . GLY A 1 165 ? -27.032 5.630 35.319 1.00 82.31 165 GLY A CA 1
ATOM 1361 C C . GLY A 1 165 ? -27.258 6.931 36.102 1.00 82.31 165 GLY A C 1
ATOM 1362 O O . GLY A 1 165 ? -28.127 6.996 36.966 1.00 82.31 165 GLY A O 1
ATOM 1363 N N . GLY A 1 166 ? -26.546 8.006 35.753 1.00 73.31 166 GLY A N 1
ATOM 1364 C CA . GLY A 1 166 ? -26.667 9.313 36.413 1.00 73.31 166 GLY A CA 1
ATOM 1365 C C . GLY A 1 166 ? -27.940 10.107 36.085 1.00 73.31 166 GLY A C 1
ATOM 1366 O O . GLY A 1 166 ? -28.148 11.187 36.637 1.00 73.31 166 GLY A O 1
ATOM 1367 N N . VAL A 1 167 ? -28.796 9.631 35.173 1.00 69.69 167 VAL A N 1
ATOM 1368 C CA . VAL A 1 167 ? -30.034 10.334 34.793 1.00 69.69 167 VAL A CA 1
ATOM 1369 C C . VAL A 1 167 ? -31.169 9.966 35.754 1.00 69.69 167 VAL A C 1
ATOM 1371 O O . VAL A 1 167 ? -31.974 9.077 35.480 1.00 69.69 167 VAL A O 1
ATOM 1374 N N . ILE A 1 168 ? -31.259 10.681 36.879 1.00 64.94 168 ILE A N 1
ATOM 1375 C CA . ILE A 1 168 ? -32.323 10.492 37.878 1.00 64.94 168 ILE A CA 1
ATOM 1376 C C . ILE A 1 168 ? -33.544 11.368 37.548 1.00 64.94 168 ILE A C 1
ATOM 1378 O O . ILE A 1 168 ? -33.444 12.592 37.444 1.00 64.94 168 ILE A O 1
ATOM 1382 N N . TYR A 1 169 ? -34.721 10.747 37.416 1.00 61.94 169 TYR A N 1
ATOM 1383 C CA . TYR A 1 169 ? -35.985 11.441 37.148 1.00 61.94 169 TYR A CA 1
ATOM 1384 C C . TYR A 1 169 ? -36.672 11.883 38.446 1.00 61.94 169 TYR A C 1
ATOM 1386 O O . TYR A 1 169 ? -37.099 11.047 39.240 1.00 61.94 169 TYR A O 1
ATOM 1394 N N . THR A 1 170 ? -36.842 13.194 38.640 1.00 56.66 170 THR A N 1
ATOM 1395 C CA . THR A 1 170 ? -37.606 13.753 39.767 1.00 56.66 170 THR A CA 1
ATOM 1396 C C . THR A 1 170 ? -39.046 14.071 39.349 1.00 56.66 170 THR A C 1
ATOM 1398 O O . THR A 1 170 ? -39.285 14.741 38.343 1.00 56.66 170 THR A O 1
ATOM 1401 N N . LYS A 1 171 ? -40.033 13.575 40.108 1.00 51.16 171 LYS A N 1
ATOM 1402 C CA . LYS A 1 171 ? -41.457 13.902 39.911 1.00 51.16 171 LYS A CA 1
ATOM 1403 C C . LYS A 1 171 ? -41.796 15.216 40.629 1.00 51.16 171 LYS A C 1
ATOM 1405 O O . LYS A 1 171 ? -41.371 15.410 41.760 1.00 51.16 171 LYS A O 1
ATOM 1410 N N . GLY A 1 172 ? -42.580 16.089 39.989 1.00 50.69 172 GLY A N 1
ATOM 1411 C CA . GLY A 1 172 ? -43.197 17.263 40.632 1.00 50.69 172 GLY A CA 1
ATOM 1412 C C . GLY A 1 172 ? -42.397 18.576 40.631 1.00 50.69 172 GLY A C 1
ATOM 1413 O O . GLY A 1 172 ? -42.912 19.574 41.120 1.00 50.69 172 GLY A O 1
ATOM 1414 N N . ALA A 1 173 ? -41.184 18.624 40.070 1.00 59.47 173 ALA A N 1
ATOM 1415 C CA . ALA A 1 173 ? -40.395 19.861 39.979 1.00 59.47 173 ALA A CA 1
ATOM 1416 C C . ALA A 1 173 ? -40.556 20.574 38.621 1.00 59.47 173 ALA A C 1
ATOM 1418 O O . ALA A 1 173 ? -40.799 19.946 37.587 1.00 59.47 173 ALA A O 1
ATOM 1419 N N . ALA A 1 174 ? -40.378 21.899 38.606 1.00 60.72 174 ALA A N 1
ATOM 1420 C CA . ALA A 1 174 ? -40.423 22.691 37.378 1.00 60.72 174 ALA A CA 1
ATOM 1421 C C . ALA A 1 174 ? -39.323 22.250 36.390 1.00 60.72 174 ALA A C 1
ATOM 1423 O O . ALA A 1 174 ? -38.193 21.960 36.789 1.00 60.72 174 ALA A O 1
ATOM 1424 N N . LYS A 1 175 ? -39.616 22.255 35.079 1.00 65.44 175 LYS A N 1
ATOM 1425 C CA . LYS A 1 175 ? -38.746 21.727 33.999 1.00 65.44 175 LYS A CA 1
ATOM 1426 C C . LYS A 1 175 ? -37.279 22.189 34.083 1.00 65.44 175 LYS A C 1
ATOM 1428 O O . LYS A 1 175 ? -36.367 21.429 33.761 1.00 65.44 175 LYS A O 1
ATOM 1433 N N . GLN A 1 176 ? -37.045 23.423 34.528 1.00 64.81 176 GLN A N 1
ATOM 1434 C CA . GLN A 1 176 ? -35.711 24.016 34.658 1.00 64.81 176 GLN A CA 1
ATOM 1435 C C . GLN A 1 176 ? -34.954 23.531 35.909 1.00 64.81 176 GLN A C 1
ATOM 1437 O O . GLN A 1 176 ? -33.756 23.260 35.827 1.00 64.81 176 GLN A O 1
ATOM 1442 N N . GLN A 1 177 ? -35.651 23.328 37.031 1.00 64.94 177 GLN A N 1
ATOM 1443 C CA . GLN A 1 177 ? -35.086 22.763 38.263 1.00 64.94 177 GLN A CA 1
ATOM 1444 C C . GLN A 1 177 ? -34.727 21.283 38.082 1.00 64.94 177 GLN A C 1
ATOM 1446 O O . GLN A 1 177 ? -33.630 20.867 38.450 1.00 64.94 177 GLN A O 1
ATOM 1451 N N . VAL A 1 178 ? -35.594 20.507 37.419 1.00 67.81 178 VAL A N 1
ATOM 1452 C CA . VAL A 1 178 ? -35.327 19.099 37.068 1.00 67.81 178 VAL A CA 1
ATOM 1453 C C . VAL A 1 178 ? -34.043 18.987 36.231 1.00 67.81 178 VAL A C 1
ATOM 1455 O O . VAL A 1 178 ? -33.199 18.133 36.495 1.00 67.81 178 VAL A O 1
ATOM 1458 N N . LYS A 1 179 ? -33.841 19.890 35.259 1.00 67.50 179 LYS A N 1
ATOM 1459 C CA . LYS A 1 179 ? -32.636 19.911 34.413 1.00 67.50 179 LYS A CA 1
ATOM 1460 C C . LYS A 1 179 ? -31.357 20.187 35.216 1.00 67.50 179 LYS A C 1
ATOM 1462 O O . LYS A 1 179 ? -30.341 19.545 34.965 1.00 67.50 179 LYS A O 1
ATOM 1467 N N . ALA A 1 180 ? -31.405 21.111 36.177 1.00 69.06 180 ALA A N 1
ATOM 1468 C CA . ALA A 1 180 ? -30.262 21.438 37.031 1.00 69.06 180 ALA A CA 1
ATOM 1469 C C . ALA A 1 180 ? -29.906 20.295 37.999 1.00 69.06 180 ALA A C 1
ATOM 1471 O O . ALA A 1 180 ? -28.730 19.977 38.170 1.00 69.06 180 ALA A O 1
ATOM 1472 N N . ILE A 1 181 ? -30.915 19.645 38.590 1.00 70.81 181 ILE A N 1
ATOM 1473 C CA . ILE A 1 181 ? -30.731 18.483 39.473 1.00 70.81 181 ILE A CA 1
ATOM 1474 C C . ILE A 1 181 ? -30.132 17.308 38.692 1.00 70.81 181 ILE A C 1
ATOM 1476 O O . ILE A 1 181 ? -29.141 16.729 39.133 1.00 70.81 181 ILE A O 1
ATOM 1480 N N . MET A 1 182 ? -30.664 17.008 37.501 1.00 70.31 182 MET A N 1
ATOM 1481 C CA . MET A 1 182 ? -30.105 15.975 36.625 1.00 70.31 182 MET A CA 1
ATOM 1482 C C . MET A 1 182 ? -28.652 16.268 36.242 1.00 70.31 182 MET A C 1
ATOM 1484 O O . MET A 1 182 ? -27.832 15.363 36.283 1.00 70.31 182 MET A O 1
ATOM 1488 N N . ALA A 1 183 ? -28.305 17.514 35.906 1.00 71.75 183 ALA A N 1
ATOM 1489 C CA . ALA A 1 183 ? -26.928 17.864 35.553 1.00 71.75 183 ALA A CA 1
ATOM 1490 C C . ALA A 1 183 ? -25.947 17.602 36.711 1.00 71.75 183 ALA A C 1
ATOM 1492 O O . ALA A 1 183 ? -24.902 16.993 36.499 1.00 71.75 183 ALA A O 1
ATOM 1493 N N . LYS A 1 184 ? -26.312 17.988 37.944 1.00 75.56 184 LYS A N 1
ATOM 1494 C CA . LYS A 1 184 ? -25.505 17.699 39.144 1.00 75.56 184 LYS A CA 1
ATOM 1495 C C . LYS A 1 184 ? -25.399 16.198 39.424 1.00 75.56 184 LYS A C 1
ATOM 1497 O O . LYS A 1 184 ? -24.337 15.717 39.803 1.00 75.56 184 LYS A O 1
ATOM 1502 N N . SER A 1 185 ? -26.497 15.470 39.238 1.00 79.06 185 SER A N 1
ATOM 1503 C CA . SER A 1 185 ? -26.566 14.022 39.443 1.00 79.06 185 SER A CA 1
ATOM 1504 C C . SER A 1 185 ? -25.689 13.259 38.444 1.00 79.06 185 SER A C 1
ATOM 1506 O O . SER A 1 185 ? -24.900 12.413 38.856 1.00 79.06 185 SER A O 1
ATOM 1508 N N . VAL A 1 186 ? -25.745 13.628 37.160 1.00 80.06 186 VAL A N 1
ATOM 1509 C CA . VAL A 1 186 ? -24.904 13.059 36.096 1.00 80.06 186 VAL A CA 1
ATOM 1510 C C . VAL A 1 186 ? -23.425 13.335 36.351 1.00 80.06 186 VAL A C 1
ATOM 1512 O O . VAL A 1 186 ? -22.620 12.417 36.214 1.00 80.06 186 VAL A O 1
ATOM 1515 N N . GLU A 1 187 ? -23.061 14.557 36.755 1.00 82.44 187 GLU A N 1
ATOM 1516 C CA . GLU A 1 187 ? -21.660 14.875 37.057 1.00 82.44 187 GLU A CA 1
ATOM 1517 C C . GLU A 1 187 ? -21.154 14.084 38.267 1.00 82.44 187 GLU A C 1
ATOM 1519 O O . GLU A 1 187 ? -20.068 13.512 38.221 1.00 82.44 187 GLU A O 1
ATOM 1524 N N . LYS A 1 188 ? -21.960 13.979 39.333 1.00 84.56 188 LYS A N 1
ATOM 1525 C CA . LYS A 1 188 ? -21.595 13.175 40.506 1.00 84.56 188 LYS A CA 1
ATOM 1526 C C . LYS A 1 188 ? -21.430 11.696 40.145 1.00 84.56 188 LYS A C 1
ATOM 1528 O O . LYS A 1 188 ? -20.434 11.097 40.531 1.00 84.56 188 LYS A O 1
ATOM 1533 N N . PHE A 1 189 ? -22.363 11.125 39.385 1.00 88.44 189 PHE A N 1
ATOM 1534 C CA . PHE A 1 189 ? -22.295 9.732 38.934 1.00 88.44 189 PHE A CA 1
ATOM 1535 C C . PHE A 1 189 ? -21.032 9.451 38.113 1.00 88.44 189 PHE A C 1
ATOM 1537 O O . PHE A 1 189 ? -20.312 8.501 38.396 1.00 88.44 189 PHE A O 1
ATOM 1544 N N . LYS A 1 190 ? -20.727 10.317 37.140 1.00 88.56 190 LYS A N 1
ATOM 1545 C CA . LYS A 1 190 ? -19.501 10.237 36.336 1.00 88.56 190 LYS A CA 1
ATOM 1546 C C . LYS A 1 190 ? -18.249 10.221 37.222 1.00 88.56 190 LYS A C 1
ATOM 1548 O O . LYS A 1 190 ? -17.363 9.409 36.989 1.00 88.56 190 LYS A O 1
ATOM 1553 N N . ARG A 1 191 ? -18.173 11.091 38.238 1.00 87.50 191 ARG A N 1
ATOM 1554 C CA . ARG A 1 191 ? -17.024 11.136 39.161 1.00 87.50 191 ARG A CA 1
ATOM 1555 C C . ARG A 1 191 ? -16.882 9.856 39.988 1.00 87.50 191 ARG A C 1
ATOM 1557 O O . ARG A 1 191 ? -15.767 9.372 40.118 1.00 87.50 191 ARG A O 1
ATOM 1564 N N . VAL A 1 192 ? -17.991 9.278 40.458 1.00 90.00 192 VAL A N 1
ATOM 1565 C CA . VAL A 1 192 ? -17.986 7.984 41.169 1.00 90.00 192 VAL A CA 1
ATOM 1566 C C . VAL A 1 192 ? -17.461 6.862 40.268 1.00 90.00 192 VAL A C 1
ATOM 1568 O O . VAL A 1 192 ? -16.563 6.132 40.672 1.00 90.00 192 VAL A O 1
ATOM 1571 N N . VAL A 1 193 ? -17.964 6.750 39.032 1.00 91.44 193 VAL A N 1
ATOM 1572 C CA . VAL A 1 193 ? -17.489 5.740 38.065 1.00 91.44 193 VAL A CA 1
ATOM 1573 C C . VAL A 1 193 ? -15.997 5.915 37.765 1.00 91.44 193 VAL A C 1
ATOM 1575 O O . VAL A 1 193 ? -15.261 4.933 37.714 1.00 91.44 193 VAL A O 1
ATOM 1578 N N . ASN A 1 194 ? -15.537 7.160 37.609 1.00 91.31 194 ASN A N 1
ATOM 1579 C CA . ASN A 1 194 ? -14.124 7.449 37.378 1.00 91.31 194 ASN A CA 1
ATOM 1580 C C . ASN A 1 194 ? -13.239 7.030 38.557 1.00 91.31 194 ASN A C 1
ATOM 1582 O O . ASN A 1 194 ? -12.187 6.455 38.313 1.00 91.31 194 ASN A O 1
ATOM 1586 N N . ASP A 1 195 ? -13.639 7.312 39.802 1.00 92.00 195 ASP A N 1
ATOM 1587 C CA . ASP A 1 195 ? -12.874 6.902 40.989 1.00 92.00 195 ASP A CA 1
ATOM 1588 C C . ASP A 1 195 ? -12.781 5.374 41.096 1.00 92.00 195 ASP A C 1
ATOM 1590 O O . ASP A 1 195 ? -11.691 4.849 41.301 1.00 92.00 195 ASP A O 1
ATOM 1594 N N . ILE A 1 196 ? -13.887 4.655 40.864 1.00 94.00 196 ILE A N 1
ATOM 1595 C CA . ILE A 1 196 ? -13.908 3.182 40.883 1.00 94.00 196 ILE A CA 1
ATOM 1596 C C . ILE A 1 196 ? -12.924 2.605 39.855 1.00 94.00 196 ILE A C 1
ATOM 1598 O O . ILE A 1 196 ? -12.103 1.751 40.186 1.00 94.00 196 ILE A O 1
ATOM 1602 N N . LEU A 1 197 ? -12.966 3.090 38.611 1.00 93.25 197 LEU A N 1
ATOM 1603 C CA . LEU A 1 197 ? -12.065 2.615 37.557 1.00 93.25 197 LEU A CA 1
ATOM 1604 C C . LEU A 1 197 ? -10.609 3.005 37.820 1.00 93.25 197 LEU A C 1
ATOM 1606 O O . LEU A 1 197 ? -9.707 2.197 37.613 1.00 93.25 197 LEU A O 1
ATOM 1610 N N . SER A 1 198 ? -10.371 4.227 38.291 1.00 92.19 198 SER A N 1
ATOM 1611 C CA . SER A 1 198 ? -9.026 4.690 38.624 1.00 92.19 198 SER A CA 1
ATOM 1612 C C . SER A 1 198 ? -8.402 3.864 39.746 1.00 92.19 198 SER A C 1
ATOM 1614 O O . SER A 1 198 ? -7.242 3.478 39.619 1.00 92.19 198 SER A O 1
ATOM 1616 N N . ASN A 1 199 ? -9.172 3.513 40.780 1.00 91.56 199 ASN A N 1
ATOM 1617 C CA . ASN A 1 199 ? -8.713 2.637 41.856 1.00 91.56 199 ASN A CA 1
ATOM 1618 C C . ASN A 1 199 ? -8.414 1.224 41.336 1.00 91.56 199 ASN A C 1
ATOM 1620 O O . ASN A 1 199 ? -7.336 0.697 41.602 1.00 91.56 199 ASN A O 1
ATOM 1624 N N . LYS A 1 200 ? -9.320 0.639 40.536 1.00 93.00 200 LYS A N 1
ATOM 1625 C CA . LYS A 1 200 ? -9.159 -0.722 39.996 1.00 93.00 200 LYS A CA 1
ATOM 1626 C C . LYS A 1 200 ? -7.923 -0.867 39.100 1.00 93.00 200 LYS A C 1
ATOM 1628 O O . LYS A 1 200 ? -7.222 -1.871 39.182 1.00 93.00 200 LYS A O 1
ATOM 1633 N N . TYR A 1 201 ? -7.658 0.118 38.242 1.00 92.31 201 TYR A N 1
ATOM 1634 C CA . TYR A 1 201 ? -6.602 0.039 37.223 1.00 92.31 201 TYR A CA 1
ATOM 1635 C C . TYR A 1 201 ? -5.345 0.861 37.553 1.00 92.31 201 TYR A C 1
ATOM 1637 O O . TYR A 1 201 ? -4.434 0.954 36.728 1.00 92.31 201 TYR A O 1
ATOM 1645 N N . GLY A 1 202 ? -5.273 1.468 38.742 1.00 89.44 202 GLY A N 1
ATOM 1646 C CA . GLY A 1 202 ? -4.138 2.297 39.161 1.00 89.44 202 GLY A CA 1
ATOM 1647 C C . GLY A 1 202 ? -3.934 3.536 38.280 1.00 89.44 202 GLY A C 1
ATOM 1648 O O . GLY A 1 202 ? -2.798 3.858 37.920 1.00 89.44 202 GLY A O 1
ATOM 1649 N N . LEU A 1 203 ? -5.028 4.196 37.887 1.00 91.06 203 LEU A N 1
ATOM 1650 C CA . LEU A 1 203 ? -5.020 5.393 37.040 1.00 91.06 203 LEU A CA 1
ATOM 1651 C C . LEU A 1 203 ? -5.103 6.656 37.904 1.00 91.06 203 LEU A C 1
ATOM 1653 O O . LEU A 1 203 ? -5.795 6.697 38.918 1.00 91.06 203 LEU A O 1
ATOM 1657 N N . ASN A 1 204 ? -4.460 7.734 37.471 1.00 86.81 204 ASN A N 1
ATOM 1658 C CA . ASN A 1 204 ? -4.536 9.026 38.140 1.00 86.81 204 ASN A CA 1
ATOM 1659 C C . ASN A 1 204 ? -5.897 9.680 37.874 1.00 86.81 204 ASN A C 1
ATOM 1661 O O . ASN A 1 204 ? -6.223 9.995 36.726 1.00 86.81 204 ASN A O 1
ATOM 1665 N N . ASN A 1 205 ? -6.680 9.958 38.916 1.00 83.12 205 ASN A N 1
ATOM 1666 C CA . ASN A 1 205 ? -7.863 10.808 38.792 1.00 83.12 205 ASN A CA 1
ATOM 1667 C C . ASN A 1 205 ? -7.509 12.266 39.117 1.00 83.12 205 ASN A C 1
ATOM 1669 O O . ASN A 1 205 ? -6.939 12.553 40.165 1.00 83.12 205 ASN A O 1
ATOM 1673 N N . ILE A 1 206 ? -7.867 13.192 38.226 1.00 77.06 206 ILE A N 1
ATOM 1674 C CA . ILE A 1 206 ? -7.602 14.631 38.392 1.00 77.06 206 ILE A CA 1
ATOM 1675 C C . ILE A 1 206 ? -8.659 15.298 39.289 1.00 77.06 206 ILE A C 1
ATOM 1677 O O . ILE A 1 206 ? -8.399 16.340 39.885 1.00 77.06 206 ILE A O 1
ATOM 1681 N N . GLU A 1 207 ? -9.845 14.696 39.422 1.00 79.56 207 GLU A N 1
ATOM 1682 C CA . GLU A 1 207 ? -10.951 15.229 40.230 1.00 79.56 207 GLU A CA 1
ATOM 1683 C C . GLU A 1 207 ? -11.529 14.183 41.210 1.00 79.56 207 GLU A C 1
ATOM 1685 O O . GLU A 1 207 ? -12.749 13.944 41.200 1.00 79.56 207 GLU A O 1
ATOM 1690 N N . PRO A 1 208 ? -10.696 13.557 42.068 1.00 83.81 208 PRO A N 1
ATOM 1691 C CA . PRO A 1 208 ? -11.151 12.506 42.973 1.00 83.81 208 PRO A CA 1
ATOM 1692 C C . PRO A 1 208 ? -12.191 13.036 43.968 1.00 83.81 208 PRO A C 1
ATOM 1694 O O . PRO A 1 208 ? -12.184 14.215 44.334 1.00 83.81 208 PRO A O 1
ATOM 1697 N N . LEU A 1 209 ? -13.120 12.181 44.396 1.00 85.88 209 LEU A N 1
ATOM 1698 C CA . LEU A 1 209 ? -14.122 12.520 45.414 1.00 85.88 209 LEU A CA 1
ATOM 1699 C C . LEU A 1 209 ? -13.584 12.410 46.849 1.00 85.88 209 LEU A C 1
ATOM 1701 O O . LEU A 1 209 ? -14.310 12.770 47.775 1.00 85.88 209 LEU A O 1
ATOM 1705 N N . SER A 1 210 ? -12.339 11.949 47.028 1.00 84.94 210 SER A N 1
ATOM 1706 C CA . SER A 1 210 ? -11.709 11.699 48.336 1.00 84.94 210 SER A CA 1
ATOM 1707 C C . SER A 1 210 ? -12.552 10.779 49.230 1.00 84.94 210 SER A C 1
ATOM 1709 O O . SER A 1 210 ? -12.683 11.012 50.428 1.00 84.94 210 SER A O 1
ATOM 1711 N N . MET A 1 211 ? -13.154 9.757 48.621 1.00 87.12 211 MET A N 1
ATOM 1712 C CA . MET A 1 211 ? -13.955 8.725 49.281 1.00 87.12 211 MET A CA 1
ATOM 1713 C C . MET A 1 211 ? -13.168 7.416 49.313 1.00 87.12 211 MET A C 1
ATOM 1715 O O . MET A 1 211 ? -12.404 7.139 48.388 1.00 87.12 211 MET A O 1
ATOM 1719 N N . ASP A 1 212 ? -13.359 6.626 50.367 1.00 89.00 212 ASP A N 1
ATOM 1720 C CA . ASP A 1 212 ? -12.868 5.246 50.410 1.00 89.00 212 ASP A CA 1
ATOM 1721 C C . ASP A 1 212 ? -13.701 4.320 49.495 1.00 89.00 212 ASP A C 1
ATOM 1723 O O . ASP A 1 212 ? -14.723 4.723 48.927 1.00 89.00 212 ASP A O 1
ATOM 1727 N N . GLU A 1 213 ? -13.237 3.084 49.313 1.00 87.81 213 GLU A N 1
ATOM 1728 C CA . GLU A 1 213 ? -13.847 2.109 48.401 1.00 87.81 213 GLU A CA 1
ATOM 1729 C C . GLU A 1 213 ? -15.295 1.761 48.796 1.00 87.81 213 GLU A C 1
ATOM 1731 O O . GLU A 1 213 ? -16.191 1.826 47.951 1.00 87.81 213 GLU A O 1
ATOM 1736 N N . ASP A 1 214 ? -15.560 1.543 50.089 1.00 91.12 214 ASP A N 1
ATOM 1737 C CA . ASP A 1 214 ? -16.901 1.258 50.620 1.00 91.12 214 ASP A CA 1
ATOM 1738 C C . ASP A 1 214 ? -17.880 2.419 50.372 1.00 91.12 214 ASP A C 1
ATOM 1740 O O . ASP A 1 214 ? -19.069 2.226 50.086 1.00 91.12 214 ASP A O 1
ATOM 1744 N N . GLN A 1 215 ? -17.411 3.660 50.517 1.00 92.19 215 GLN A N 1
ATOM 1745 C CA . GLN A 1 215 ? -18.202 4.858 50.256 1.00 92.19 215 GLN A CA 1
ATOM 1746 C C . GLN A 1 215 ? -18.517 5.016 48.766 1.00 92.19 215 GLN A C 1
ATOM 1748 O O . GLN A 1 215 ? -19.650 5.378 48.422 1.00 92.19 215 GLN A O 1
ATOM 1753 N N . LEU A 1 216 ? -17.545 4.749 47.889 1.00 91.94 216 LEU A N 1
ATOM 1754 C CA . LEU A 1 216 ? -17.732 4.779 46.437 1.00 91.94 216 LEU A CA 1
ATOM 1755 C C . LEU A 1 216 ? -18.740 3.719 45.992 1.00 91.94 216 LEU A C 1
ATOM 1757 O O . LEU A 1 216 ? -19.674 4.046 45.254 1.00 91.94 216 LEU A O 1
ATOM 1761 N N . GLU A 1 217 ? -18.617 2.492 46.499 1.00 92.50 217 GLU A N 1
ATOM 1762 C CA . GLU A 1 217 ? -19.528 1.390 46.188 1.00 92.50 217 GLU A CA 1
ATOM 1763 C C . GLU A 1 217 ? -20.958 1.695 46.655 1.00 92.50 217 GLU A C 1
ATOM 1765 O O . GLU A 1 217 ? -21.903 1.604 45.868 1.00 92.50 217 GLU A O 1
ATOM 1770 N N . LYS A 1 218 ? -21.137 2.194 47.888 1.00 93.50 218 LYS A N 1
ATOM 1771 C CA . LYS A 1 218 ? -22.458 2.621 48.391 1.00 93.50 218 LYS A CA 1
ATOM 1772 C C . LYS A 1 218 ? -23.093 3.707 47.525 1.00 93.50 218 LYS A C 1
ATOM 1774 O O . LYS A 1 218 ? -24.306 3.689 47.290 1.00 93.50 218 LYS A O 1
ATOM 1779 N N . GLN A 1 219 ? -22.307 4.679 47.055 1.00 91.94 219 GLN A N 1
ATOM 1780 C CA . GLN A 1 219 ? -22.827 5.711 46.156 1.00 91.94 219 GLN A CA 1
ATOM 1781 C C . GLN A 1 219 ? -23.199 5.137 44.792 1.00 91.94 219 GLN A C 1
ATOM 1783 O O . GLN A 1 219 ? -24.271 5.464 44.275 1.00 91.94 219 GLN A O 1
ATOM 1788 N N . TYR A 1 220 ? -22.351 4.281 44.228 1.00 94.12 220 TYR A N 1
ATOM 1789 C CA . TYR A 1 220 ? -22.607 3.627 42.954 1.00 94.12 220 TYR A CA 1
ATOM 1790 C C . TYR A 1 220 ? -23.868 2.754 43.000 1.00 94.12 220 TYR A C 1
ATOM 1792 O O . TYR A 1 220 ? -24.744 2.916 42.148 1.00 94.12 220 TYR A O 1
ATOM 1800 N N . GLU A 1 221 ? -24.040 1.922 44.029 1.00 93.19 221 GLU A N 1
ATOM 1801 C CA . GLU A 1 221 ? -25.221 1.063 44.189 1.00 93.19 221 GLU A CA 1
ATOM 1802 C C . GLU A 1 221 ? -26.521 1.870 44.335 1.00 93.19 221 GLU A C 1
ATOM 1804 O O . GLU A 1 221 ? -27.568 1.474 43.814 1.00 93.19 221 GLU A O 1
ATOM 1809 N N . SER A 1 222 ? -26.465 3.055 44.952 1.00 89.88 222 SER A N 1
ATOM 1810 C CA . SER A 1 222 ? -27.601 3.987 44.990 1.00 89.88 222 SER A CA 1
ATOM 1811 C C . SER A 1 222 ? -27.990 4.482 43.588 1.00 89.88 222 SER A C 1
ATOM 1813 O O . SER A 1 222 ? -29.170 4.458 43.217 1.00 89.88 222 SER A O 1
ATOM 1815 N N . PHE A 1 223 ? -27.007 4.867 42.765 1.00 90.88 223 PHE A N 1
ATOM 1816 C CA . PHE A 1 223 ? -27.243 5.268 41.374 1.00 90.88 223 PHE A CA 1
ATOM 1817 C C . PHE A 1 223 ? -27.742 4.111 40.508 1.00 90.88 223 PHE A C 1
ATOM 1819 O O . PHE A 1 223 ? -28.715 4.278 39.772 1.00 90.88 223 PHE A O 1
ATOM 1826 N N . LYS A 1 224 ? -27.123 2.935 40.620 1.00 91.81 224 LYS A N 1
ATOM 1827 C CA . LYS A 1 224 ? -27.530 1.707 39.927 1.00 91.81 224 LYS A CA 1
ATOM 1828 C C . LYS A 1 224 ? -28.970 1.332 40.264 1.00 91.81 224 LYS A C 1
ATOM 1830 O O . LYS A 1 224 ? -29.784 1.181 39.355 1.00 91.81 224 LYS A O 1
ATOM 1835 N N . SER A 1 225 ? -29.327 1.326 41.548 1.00 89.69 225 SER A N 1
ATOM 1836 C CA . SER A 1 225 ? -30.696 1.071 42.015 1.00 89.69 225 SER A CA 1
ATOM 1837 C C . SER A 1 225 ? -31.706 2.089 41.473 1.00 89.69 225 SER A C 1
ATOM 1839 O O . SER A 1 225 ? -32.849 1.745 41.168 1.00 89.69 225 SER A O 1
ATOM 1841 N N . ALA A 1 226 ? -31.320 3.363 41.357 1.00 86.12 226 ALA A N 1
ATOM 1842 C CA . ALA A 1 226 ? -32.172 4.394 40.766 1.00 86.12 226 ALA A CA 1
ATOM 1843 C C . ALA A 1 226 ? -32.328 4.214 39.245 1.00 86.12 226 ALA A C 1
ATOM 1845 O O . ALA A 1 226 ? -33.435 4.356 38.722 1.00 86.12 226 ALA A O 1
ATOM 1846 N N . ALA A 1 227 ? -31.246 3.869 38.546 1.00 86.75 227 ALA A N 1
ATOM 1847 C CA . ALA A 1 227 ? -31.232 3.639 37.107 1.00 86.75 227 ALA A CA 1
ATOM 1848 C C . ALA A 1 227 ? -32.072 2.415 36.712 1.00 86.75 227 ALA A C 1
ATOM 1850 O O . ALA A 1 227 ? -32.848 2.494 35.762 1.00 86.75 227 ALA A O 1
ATOM 1851 N N . GLN A 1 228 ? -31.993 1.326 37.481 1.00 87.75 228 GLN A N 1
ATOM 1852 C CA . GLN A 1 228 ? -32.739 0.084 37.243 1.00 87.75 228 GLN A CA 1
ATOM 1853 C C . GLN A 1 228 ? -34.262 0.234 37.398 1.00 87.75 228 GLN A C 1
ATOM 1855 O O . GLN A 1 228 ? -35.036 -0.548 36.851 1.00 87.75 228 GLN A O 1
ATOM 1860 N N . LYS A 1 229 ? -34.732 1.290 38.076 1.00 86.38 229 LYS A N 1
ATOM 1861 C CA . LYS A 1 229 ? -36.167 1.630 38.155 1.00 86.38 229 LYS A CA 1
ATOM 1862 C C . LYS A 1 229 ? -36.704 2.263 36.865 1.00 86.38 229 LYS A C 1
ATOM 1864 O O . LYS A 1 229 ? -37.915 2.460 36.728 1.00 86.38 229 LYS A O 1
ATOM 1869 N N . VAL A 1 230 ? -35.836 2.627 35.918 1.00 84.00 230 VAL A N 1
ATOM 1870 C CA . VAL A 1 230 ? -36.233 3.249 34.652 1.00 84.00 230 VAL A CA 1
ATOM 1871 C C . VAL A 1 230 ? -36.673 2.172 33.659 1.00 84.00 230 VAL A C 1
ATOM 1873 O O . VAL A 1 230 ? -35.877 1.351 33.215 1.00 84.00 230 VAL A O 1
ATOM 1876 N N . LYS A 1 231 ? -37.946 2.220 33.241 1.00 86.06 231 LYS A N 1
ATOM 1877 C CA . LYS A 1 231 ? -38.506 1.283 32.251 1.00 86.06 231 LYS A CA 1
ATOM 1878 C C . LYS A 1 231 ? -37.734 1.325 30.924 1.00 86.06 231 LYS A C 1
ATOM 1880 O O . LYS A 1 231 ? -37.634 2.394 30.310 1.00 86.06 231 LYS A O 1
ATOM 1885 N N . LYS A 1 232 ? -37.312 0.154 30.436 1.00 85.25 232 LYS A N 1
ATOM 1886 C CA . LYS A 1 232 ? -36.652 -0.044 29.128 1.00 85.25 232 LYS A CA 1
ATOM 1887 C C . LYS A 1 232 ? -37.614 -0.020 27.931 1.00 85.25 232 LYS A C 1
ATOM 1889 O O . LYS A 1 232 ? -37.182 0.133 26.798 1.00 85.25 232 LYS A O 1
ATOM 1894 N N . GLY A 1 233 ? -38.921 -0.071 28.180 1.00 87.06 233 GLY A N 1
ATOM 1895 C CA . GLY A 1 233 ? -39.943 -0.113 27.131 1.00 87.06 233 GLY A CA 1
ATOM 1896 C C . GLY A 1 233 ? -40.430 -1.538 26.894 1.00 87.06 233 GLY A C 1
ATOM 1897 O O . GLY A 1 233 ? -40.280 -2.380 27.775 1.00 87.06 233 GLY A O 1
ATOM 1898 N N . LYS A 1 234 ? -41.051 -1.782 25.739 1.00 87.19 234 LYS A N 1
ATOM 1899 C CA . LYS A 1 234 ? -41.394 -3.141 25.307 1.00 87.19 234 LYS A CA 1
ATOM 1900 C C . LYS A 1 234 ? -40.153 -3.791 24.710 1.00 87.19 234 LYS A C 1
ATOM 1902 O O . LYS A 1 234 ? -39.309 -3.086 24.154 1.00 87.19 234 LYS A O 1
ATOM 1907 N N . GLU A 1 235 ? -40.050 -5.102 24.831 1.00 80.75 235 GLU A N 1
ATOM 1908 C CA . GLU A 1 235 ? -39.104 -5.866 24.027 1.00 80.75 235 GLU A CA 1
ATOM 1909 C C . GLU A 1 235 ? -39.498 -5.727 22.552 1.00 80.75 235 GLU A C 1
ATOM 1911 O O . GLU A 1 235 ? -40.685 -5.630 22.218 1.00 80.75 235 GLU A O 1
ATOM 1916 N N . LYS A 1 236 ? -38.505 -5.568 21.684 1.00 71.19 236 LYS A N 1
ATOM 1917 C CA . LYS A 1 236 ? -38.717 -5.462 20.245 1.00 71.19 236 LYS A CA 1
ATOM 1918 C C . LYS A 1 236 ? -39.053 -6.851 19.717 1.00 71.19 236 LYS A C 1
ATOM 1920 O O . LYS A 1 236 ? -38.365 -7.810 20.042 1.00 71.19 236 LYS A O 1
ATOM 1925 N N . ASP A 1 237 ? -40.098 -6.935 18.903 1.00 51.62 237 ASP A N 1
ATOM 1926 C CA . ASP A 1 237 ? -40.509 -8.180 18.261 1.00 51.62 237 ASP A CA 1
ATOM 1927 C C . ASP A 1 237 ? -39.425 -8.588 17.247 1.00 51.62 237 ASP A C 1
ATOM 1929 O O . ASP A 1 237 ? -39.262 -7.949 16.207 1.00 51.62 237 ASP A O 1
ATOM 1933 N N . THR A 1 238 ? -38.613 -9.588 17.590 1.00 45.31 238 THR A N 1
ATOM 1934 C CA . THR A 1 238 ? -37.560 -10.149 16.725 1.00 45.31 238 THR A CA 1
ATOM 1935 C C . THR A 1 238 ? -38.088 -11.238 15.790 1.00 45.31 238 THR A C 1
ATOM 1937 O O . THR A 1 238 ? -37.336 -11.742 14.959 1.00 45.31 238 THR A O 1
ATOM 1940 N N . GLN A 1 239 ? -39.385 -11.567 15.850 1.00 30.17 239 GLN A N 1
ATOM 1941 C CA . GLN A 1 239 ? -40.041 -12.357 14.810 1.00 30.17 239 GLN A CA 1
ATOM 1942 C C . GLN A 1 239 ? -40.304 -11.471 13.588 1.00 30.17 239 GLN A C 1
ATOM 1944 O O . GLN A 1 239 ? -41.335 -10.806 13.479 1.00 30.17 239 GLN A O 1
ATOM 1949 N N . MET A 1 240 ? -39.366 -11.465 12.640 1.00 31.25 240 MET A N 1
ATOM 1950 C CA . MET A 1 240 ? -39.655 -11.001 11.286 1.00 31.25 240 MET A CA 1
ATOM 1951 C C . MET A 1 240 ? -40.805 -11.842 10.719 1.00 31.25 240 MET A C 1
ATOM 1953 O O . MET A 1 240 ? -40.620 -13.001 10.351 1.00 31.25 240 MET A O 1
ATOM 1957 N N . LYS A 1 241 ? -41.998 -11.247 10.606 1.00 24.97 241 LYS A N 1
ATOM 1958 C CA . LYS A 1 241 ? -42.947 -11.653 9.568 1.00 24.97 241 LYS A CA 1
ATOM 1959 C C . LYS A 1 241 ? -42.263 -11.376 8.237 1.00 24.97 241 LYS A C 1
ATOM 1961 O O . LYS A 1 241 ? -42.171 -10.227 7.814 1.00 24.97 241 LYS A O 1
ATOM 1966 N N . ILE A 1 242 ? -41.746 -12.428 7.618 1.00 27.73 242 ILE A N 1
ATOM 1967 C CA . ILE A 1 242 ? -41.446 -12.426 6.193 1.00 27.73 242 ILE A CA 1
ATOM 1968 C C . ILE A 1 242 ? -42.803 -12.186 5.524 1.00 27.73 242 ILE A C 1
ATOM 1970 O O . ILE A 1 242 ? -43.671 -13.056 5.570 1.00 27.73 242 ILE A O 1
ATOM 1974 N N . GLU A 1 243 ? -43.037 -10.986 4.997 1.00 25.06 243 GLU A N 1
ATOM 1975 C CA . GLU A 1 243 ? -44.148 -10.745 4.074 1.00 25.06 243 GLU A CA 1
ATOM 1976 C C . GLU A 1 243 ? -43.847 -11.536 2.795 1.00 25.06 243 GLU A C 1
ATOM 1978 O O . GLU A 1 243 ? -43.258 -11.042 1.838 1.00 25.06 243 GLU A O 1
ATOM 1983 N N . THR A 1 244 ? -44.196 -12.822 2.810 1.00 29.59 244 THR A N 1
ATOM 1984 C CA . THR A 1 244 ? -44.334 -13.647 1.616 1.00 29.59 244 THR A CA 1
ATOM 1985 C C . THR A 1 244 ? -45.601 -13.211 0.893 1.00 29.59 244 THR A C 1
ATOM 1987 O O . THR A 1 244 ? -46.635 -13.844 1.047 1.00 29.59 244 THR A O 1
ATOM 1990 N N . ASP A 1 245 ? -45.524 -12.131 0.124 1.00 27.06 245 ASP A N 1
ATOM 1991 C CA . ASP A 1 245 ? -46.504 -11.823 -0.919 1.00 27.06 245 ASP A CA 1
ATOM 1992 C C . ASP A 1 245 ? -45.768 -11.337 -2.174 1.00 27.06 245 ASP A C 1
ATOM 1994 O O . ASP A 1 245 ? -45.857 -10.192 -2.609 1.00 27.06 245 ASP A O 1
ATOM 1998 N N . VAL A 1 246 ? -45.031 -12.264 -2.785 1.00 25.55 246 VAL A N 1
ATOM 1999 C CA . VAL A 1 246 ? -44.887 -12.296 -4.242 1.00 25.55 246 VAL A CA 1
ATOM 2000 C C . VAL A 1 246 ? -45.447 -13.639 -4.685 1.00 25.55 246 VAL A C 1
ATOM 2002 O O . VAL A 1 246 ? -44.778 -14.669 -4.654 1.00 25.55 246 VAL A O 1
ATOM 2005 N N . VAL A 1 247 ? -46.730 -13.622 -5.035 1.00 28.86 247 VAL A N 1
ATOM 2006 C CA . VAL A 1 247 ? -47.413 -14.731 -5.697 1.00 28.86 247 VAL A CA 1
ATOM 2007 C C . VAL A 1 247 ? -46.716 -14.974 -7.036 1.00 28.86 247 VAL A C 1
ATOM 2009 O O . VAL A 1 247 ? -46.826 -14.164 -7.954 1.00 28.86 247 VAL A O 1
ATOM 2012 N N . ILE A 1 248 ? -46.001 -16.092 -7.150 1.00 26.23 248 ILE A N 1
ATOM 2013 C CA . ILE A 1 248 ? -45.605 -16.671 -8.435 1.00 26.23 248 ILE A CA 1
ATOM 2014 C C . ILE A 1 248 ? -46.346 -17.998 -8.549 1.00 26.23 248 ILE A C 1
ATOM 2016 O O . ILE A 1 248 ? -46.076 -18.945 -7.811 1.00 26.23 248 ILE A O 1
ATOM 2020 N N . GLU A 1 249 ? -47.318 -18.045 -9.456 1.00 24.12 249 GLU A N 1
ATOM 2021 C CA . GLU A 1 249 ? -48.002 -19.283 -9.818 1.00 24.12 249 GLU A CA 1
ATOM 2022 C C . GLU A 1 249 ? -47.009 -20.313 -10.391 1.00 24.12 249 GLU A C 1
ATOM 2024 O O . GLU A 1 249 ? -46.066 -19.954 -11.107 1.00 24.12 249 GLU A O 1
ATOM 2029 N N . PRO A 1 250 ? -47.202 -21.611 -10.102 1.00 24.11 250 PRO A N 1
ATOM 2030 C CA . PRO A 1 250 ? -46.188 -22.623 -10.334 1.00 24.11 250 PRO A CA 1
ATOM 2031 C C . PRO A 1 250 ? -46.134 -23.013 -11.814 1.00 24.11 250 PRO A C 1
ATOM 2033 O O . PRO A 1 250 ? -47.083 -23.579 -12.359 1.00 24.11 250 PRO A O 1
ATOM 2036 N N . LYS A 1 251 ? -44.984 -22.804 -12.463 1.00 26.06 251 LYS A N 1
ATOM 2037 C CA . LYS A 1 251 ? -44.624 -23.564 -13.667 1.00 26.06 251 LYS A CA 1
ATOM 2038 C C . LYS A 1 251 ? -43.515 -24.553 -13.345 1.00 26.06 251 LYS A C 1
ATOM 2040 O O . LYS A 1 251 ? -42.406 -24.186 -12.974 1.00 26.06 251 LYS A O 1
ATOM 2045 N N . ALA A 1 252 ? -43.866 -25.825 -13.500 1.00 32.94 252 ALA A N 1
ATOM 2046 C CA . ALA A 1 252 ? -42.983 -26.969 -13.401 1.00 32.94 252 ALA A CA 1
ATOM 2047 C C . ALA A 1 252 ? -41.819 -26.858 -14.397 1.00 32.94 252 ALA A C 1
ATOM 2049 O O . ALA A 1 252 ? -42.031 -26.843 -15.607 1.00 32.94 252 ALA A O 1
ATOM 2050 N N . ASN A 1 253 ? -40.596 -26.766 -13.881 1.00 26.86 253 ASN A N 1
ATOM 2051 C CA . ASN A 1 253 ? -39.494 -27.681 -14.178 1.00 26.86 253 ASN A CA 1
ATOM 2052 C C . ASN A 1 253 ? -38.212 -27.148 -13.536 1.00 26.86 253 ASN A C 1
ATOM 2054 O O . ASN A 1 253 ? -37.774 -26.027 -13.779 1.00 26.86 253 ASN A O 1
ATOM 2058 N N . THR A 1 254 ? -37.624 -28.001 -12.713 1.00 37.75 254 THR A N 1
ATOM 2059 C CA . THR A 1 254 ? -36.370 -27.836 -11.993 1.00 37.75 254 THR A CA 1
ATOM 2060 C C . THR A 1 254 ? -35.223 -27.513 -12.954 1.00 37.75 254 THR A C 1
ATOM 2062 O O . THR A 1 254 ? -34.859 -28.345 -13.785 1.00 37.75 254 THR A O 1
ATOM 2065 N N . LYS A 1 255 ? -34.625 -26.328 -12.807 1.00 29.08 255 LYS A N 1
ATOM 2066 C CA . LYS A 1 255 ? -33.220 -26.055 -13.132 1.00 29.08 255 LYS A CA 1
ATOM 2067 C C . LYS A 1 255 ? -32.665 -25.091 -12.091 1.00 29.08 255 LYS A C 1
ATOM 2069 O O . LYS A 1 255 ? -33.230 -24.025 -11.871 1.00 29.08 255 LYS A O 1
ATOM 2074 N N . GLU A 1 256 ? -31.585 -25.524 -11.452 1.00 33.72 256 GLU A N 1
ATOM 2075 C CA . GLU A 1 256 ? -30.752 -24.756 -10.531 1.00 33.72 256 GLU A CA 1
ATOM 2076 C C . GLU A 1 256 ? -30.461 -23.361 -11.104 1.00 33.72 256 GLU A C 1
ATOM 2078 O O . GLU A 1 256 ? -29.882 -23.231 -12.184 1.00 33.72 256 GLU A O 1
ATOM 2083 N N . GLN A 1 257 ? -30.871 -22.314 -10.386 1.00 27.19 257 GLN A N 1
ATOM 2084 C CA . GLN A 1 257 ? -30.367 -20.961 -10.594 1.00 27.19 257 GLN A CA 1
ATOM 2085 C C . GLN A 1 257 ? -29.474 -20.601 -9.410 1.00 27.19 257 GLN A C 1
ATOM 2087 O O . GLN A 1 257 ? -29.914 -20.567 -8.263 1.00 27.19 257 GLN A O 1
ATOM 2092 N N . ASN A 1 258 ? -28.200 -20.369 -9.725 1.00 29.52 258 ASN A N 1
ATOM 2093 C CA . ASN A 1 258 ? -27.191 -19.836 -8.823 1.00 29.52 258 ASN A CA 1
ATOM 2094 C C . ASN A 1 258 ? -27.564 -18.400 -8.445 1.00 29.52 258 ASN A C 1
ATOM 2096 O O . ASN A 1 258 ? -27.471 -17.499 -9.278 1.00 29.52 258 ASN A O 1
ATOM 2100 N N . ILE A 1 259 ? -27.960 -18.199 -7.194 1.00 27.81 259 ILE A N 1
ATOM 2101 C CA . ILE A 1 259 ? -28.018 -16.874 -6.573 1.00 27.81 259 ILE A CA 1
ATOM 2102 C C . ILE A 1 259 ? -26.564 -16.458 -6.311 1.00 27.81 259 ILE A C 1
ATOM 2104 O O . ILE A 1 259 ? -25.804 -17.232 -5.721 1.00 27.81 259 ILE A O 1
ATOM 2108 N N . SER A 1 260 ? -26.138 -15.292 -6.808 1.00 32.34 260 SER A N 1
ATOM 2109 C CA . SER A 1 260 ? -24.751 -14.845 -6.635 1.00 32.34 260 SER A CA 1
ATOM 2110 C C . SER A 1 260 ? -24.498 -14.416 -5.187 1.00 32.34 260 SER A C 1
ATOM 2112 O O . SER A 1 260 ? -25.372 -13.893 -4.493 1.00 32.34 260 SER A O 1
ATOM 2114 N N . VAL A 1 261 ? -23.266 -14.632 -4.729 1.00 31.94 261 VAL A N 1
ATOM 2115 C CA . VAL A 1 261 ? -22.795 -14.273 -3.382 1.00 31.94 261 VAL A CA 1
ATOM 2116 C C . VAL A 1 261 ? -22.943 -12.764 -3.113 1.00 31.94 261 VAL A C 1
ATOM 2118 O O . VAL A 1 261 ? -23.077 -12.360 -1.960 1.00 31.94 261 VAL A O 1
ATOM 2121 N N . GLU A 1 262 ? -23.006 -11.923 -4.154 1.00 30.95 262 GLU A N 1
ATOM 2122 C CA . GLU A 1 262 ? -23.235 -10.482 -4.006 1.00 30.95 262 GLU A CA 1
ATOM 2123 C C . GLU A 1 262 ? -24.662 -10.123 -3.555 1.00 30.95 262 GLU A C 1
ATOM 2125 O O . GLU A 1 262 ? -24.821 -9.148 -2.818 1.00 30.95 262 GLU A O 1
ATOM 2130 N N . GLU A 1 263 ? -25.686 -10.908 -3.915 1.00 30.25 263 GLU A N 1
ATOM 2131 C CA . GLU A 1 263 ? -27.063 -10.695 -3.432 1.00 30.25 263 GLU A CA 1
ATOM 2132 C C . GLU A 1 263 ? -27.217 -11.100 -1.958 1.00 30.25 263 GLU A C 1
ATOM 2134 O O . GLU A 1 263 ? -27.859 -10.387 -1.186 1.00 30.25 263 GLU A O 1
ATOM 2139 N N . LEU A 1 264 ? -26.528 -12.161 -1.518 1.00 32.47 264 LEU A N 1
ATOM 2140 C CA . LEU A 1 264 ? -26.473 -12.554 -0.101 1.00 32.47 264 LEU A CA 1
ATOM 2141 C C . LEU A 1 264 ? -25.747 -11.508 0.768 1.00 32.47 264 LEU A C 1
ATOM 2143 O O . LEU A 1 264 ? -26.126 -11.270 1.917 1.00 32.47 264 LEU A O 1
ATOM 2147 N N . LEU A 1 265 ? -24.733 -10.832 0.217 1.00 34.22 265 LEU A N 1
ATOM 2148 C CA . LEU A 1 265 ? -24.005 -9.750 0.893 1.00 34.22 265 LEU A CA 1
ATOM 2149 C C . LEU A 1 265 ? -24.798 -8.431 0.956 1.00 34.22 265 LEU A C 1
ATOM 2151 O O . LEU A 1 265 ? -24.527 -7.594 1.822 1.00 34.22 265 LEU A O 1
ATOM 2155 N N . ALA A 1 266 ? -25.773 -8.227 0.066 1.00 32.81 266 ALA A N 1
ATOM 2156 C CA . ALA A 1 266 ? -26.642 -7.052 0.085 1.00 32.81 266 ALA A CA 1
ATOM 2157 C C . ALA A 1 266 ? -27.698 -7.127 1.204 1.00 32.81 266 ALA A C 1
ATOM 2159 O O . ALA A 1 266 ? -27.980 -6.103 1.829 1.00 32.81 266 ALA A O 1
ATOM 2160 N N . ASP A 1 267 ? -28.193 -8.325 1.525 1.00 29.73 267 ASP A N 1
ATOM 2161 C CA . ASP A 1 267 ? -29.157 -8.555 2.613 1.00 29.73 267 ASP A CA 1
ATOM 2162 C C . ASP A 1 267 ? -28.503 -8.582 4.008 1.00 29.73 267 ASP A C 1
ATOM 2164 O O . ASP A 1 267 ? -29.095 -8.133 4.994 1.00 29.73 267 ASP A O 1
ATOM 2168 N N . ALA A 1 268 ? -27.222 -8.960 4.096 1.00 32.19 268 ALA A N 1
ATOM 2169 C CA . ALA A 1 268 ? -26.422 -8.862 5.325 1.00 32.19 268 ALA A CA 1
ATOM 2170 C C . ALA A 1 268 ? -26.190 -7.408 5.804 1.00 32.19 268 ALA A C 1
ATOM 2172 O O . ALA A 1 268 ? -25.747 -7.178 6.931 1.00 32.19 268 ALA A O 1
ATOM 2173 N N . LYS A 1 269 ? -26.530 -6.399 4.987 1.00 32.72 269 LYS A N 1
ATOM 2174 C CA . LYS A 1 269 ? -26.445 -4.971 5.346 1.00 32.72 269 LYS A CA 1
ATOM 2175 C C . LYS A 1 269 ? -27.591 -4.480 6.233 1.00 32.72 269 LYS A C 1
ATOM 2177 O O . LYS A 1 269 ? -27.630 -3.293 6.532 1.00 32.72 269 LYS A O 1
ATOM 2182 N N . ASN A 1 270 ? -28.500 -5.342 6.693 1.00 34.53 270 ASN A N 1
ATOM 2183 C CA . ASN A 1 270 ? -29.592 -4.968 7.598 1.00 34.53 270 ASN A CA 1
ATOM 2184 C C . ASN A 1 270 ? -29.667 -5.867 8.845 1.00 34.53 270 ASN A C 1
ATOM 2186 O O . ASN A 1 270 ? -30.636 -6.587 9.041 1.00 34.53 270 ASN A O 1
ATOM 2190 N N . SER A 1 271 ? -28.670 -5.793 9.732 1.00 30.61 271 SER A N 1
ATOM 2191 C CA . SER A 1 271 ? -28.834 -5.699 11.199 1.00 30.61 271 SER A CA 1
ATOM 2192 C C . SER A 1 271 ? -27.500 -5.951 11.921 1.00 30.61 271 SER A C 1
ATOM 2194 O O . SER A 1 271 ? -26.676 -6.741 11.496 1.00 30.61 271 SER A O 1
ATOM 2196 N N . THR A 1 272 ? -27.263 -5.197 12.993 1.00 40.09 272 THR A N 1
ATOM 2197 C CA . THR A 1 272 ? -26.495 -5.558 14.203 1.00 40.09 272 THR A CA 1
ATOM 2198 C C . THR A 1 272 ? -25.250 -6.471 14.113 1.00 40.09 272 THR A C 1
ATOM 2200 O O . THR A 1 272 ? -25.130 -7.409 14.895 1.00 40.09 272 THR A O 1
ATOM 2203 N N . ALA A 1 273 ? -24.275 -6.183 13.252 1.00 37.91 273 ALA A N 1
ATOM 2204 C CA . ALA A 1 273 ? -23.128 -7.072 13.010 1.00 37.91 273 ALA A CA 1
ATOM 2205 C C . ALA A 1 273 ? -22.281 -7.478 14.244 1.00 37.91 273 ALA A C 1
ATOM 2207 O O . ALA A 1 273 ? -21.763 -8.580 14.235 1.00 37.91 273 ALA A O 1
ATOM 2208 N N . ASP A 1 274 ? -22.193 -6.701 15.332 1.00 37.69 274 ASP A N 1
ATOM 2209 C CA . ASP A 1 274 ? -21.325 -7.056 16.480 1.00 37.69 274 ASP A CA 1
ATOM 2210 C C . ASP A 1 274 ? -22.012 -7.922 17.555 1.00 37.69 274 ASP A C 1
ATOM 2212 O O . ASP A 1 274 ? -21.382 -8.757 18.204 1.00 37.69 274 ASP A O 1
ATOM 2216 N N . TYR A 1 275 ? -23.328 -7.762 17.718 1.00 37.19 275 TYR A N 1
ATOM 2217 C CA . TYR A 1 275 ? -24.156 -8.647 18.549 1.00 37.19 275 TYR A CA 1
ATOM 2218 C C . TYR A 1 275 ? -24.500 -9.934 17.797 1.00 37.19 275 TYR A C 1
ATOM 2220 O O . TYR A 1 275 ? -24.491 -11.010 18.390 1.00 37.19 275 TYR A O 1
ATOM 2228 N N . LEU A 1 276 ? -24.716 -9.826 16.480 1.00 36.75 276 LEU A N 1
ATOM 2229 C CA . LEU A 1 276 ? -24.816 -10.982 15.607 1.00 36.75 276 LEU A CA 1
ATOM 2230 C C . LEU A 1 276 ? -23.509 -11.764 15.635 1.00 36.75 276 LEU A C 1
ATOM 2232 O O . LEU A 1 276 ? -23.590 -12.923 15.978 1.00 36.75 276 LEU A O 1
ATOM 2236 N N . LEU A 1 277 ? -22.320 -11.174 15.448 1.00 41.78 277 LEU A N 1
ATOM 2237 C CA . LEU A 1 277 ? -21.047 -11.919 15.501 1.00 41.78 277 LEU A CA 1
ATOM 2238 C C . LEU A 1 277 ? -20.876 -12.780 16.757 1.00 41.78 277 LEU A C 1
ATOM 2240 O O . LEU A 1 277 ? -20.474 -13.930 16.642 1.00 41.78 277 LEU A O 1
ATOM 2244 N N . ARG A 1 278 ? -21.201 -12.254 17.946 1.00 40.50 278 ARG A N 1
ATOM 2245 C CA . ARG A 1 278 ? -21.077 -13.016 19.202 1.00 40.50 278 ARG A CA 1
ATOM 2246 C C . ARG A 1 278 ? -22.156 -14.086 19.371 1.00 40.50 278 ARG A C 1
ATOM 2248 O O . ARG A 1 278 ? -21.823 -15.189 19.780 1.00 40.50 278 ARG A O 1
ATOM 2255 N N . MET A 1 279 ? -23.417 -13.800 19.031 1.00 36.75 279 MET A N 1
ATOM 2256 C CA . MET A 1 279 ? -24.482 -14.822 19.029 1.00 36.75 279 MET A CA 1
ATOM 2257 C C . MET A 1 279 ? -24.249 -15.903 17.975 1.00 36.75 279 MET A C 1
ATOM 2259 O O . MET A 1 279 ? -24.632 -17.053 18.143 1.00 36.75 279 MET A O 1
ATOM 2263 N N . ILE A 1 280 ? -23.631 -15.514 16.875 1.00 40.78 280 ILE A N 1
ATOM 2264 C CA . ILE A 1 280 ? -23.335 -16.359 15.746 1.00 40.78 280 ILE A CA 1
ATOM 2265 C C . ILE A 1 280 ? -22.076 -17.220 16.028 1.00 40.78 280 ILE A C 1
ATOM 2267 O O . ILE A 1 280 ? -22.023 -18.378 15.629 1.00 40.78 280 ILE A O 1
ATOM 2271 N N . GLU A 1 281 ? -21.079 -16.720 16.765 1.00 43.03 281 GLU A N 1
ATOM 2272 C CA . GLU A 1 281 ? -19.980 -17.548 17.298 1.00 43.03 281 GLU A CA 1
ATOM 2273 C C . GLU A 1 281 ? -20.468 -18.584 18.337 1.00 43.03 281 GLU A C 1
ATOM 2275 O O . GLU A 1 281 ? -19.800 -19.602 18.552 1.00 43.03 281 GLU A O 1
ATOM 2280 N N . GLU A 1 282 ? -21.630 -18.349 18.960 1.00 43.38 282 GLU A N 1
ATOM 2281 C CA . GLU A 1 282 ? -22.338 -19.292 19.842 1.00 43.38 282 GLU A CA 1
ATOM 2282 C C . GLU A 1 282 ? -23.283 -20.251 19.083 1.00 43.38 282 GLU A C 1
ATOM 2284 O O . GLU A 1 282 ? -23.700 -21.265 19.647 1.00 43.38 282 GLU A O 1
ATOM 2289 N N . ASP A 1 283 ? -23.573 -19.999 17.801 1.00 49.00 283 ASP A N 1
ATOM 2290 C CA . ASP A 1 283 ? -24.290 -20.920 16.913 1.00 49.00 283 ASP A CA 1
ATOM 2291 C C . ASP A 1 283 ? -23.324 -21.999 16.390 1.00 49.00 283 ASP A C 1
ATOM 2293 O O . ASP A 1 283 ? -22.398 -21.722 15.623 1.00 49.00 283 ASP A O 1
ATOM 2297 N N . GLU A 1 284 ? -23.539 -23.255 16.792 1.00 51.53 284 GLU A N 1
ATOM 2298 C CA . GLU A 1 284 ? -22.741 -24.421 16.372 1.00 51.53 284 GLU A CA 1
ATOM 2299 C C . GLU A 1 284 ? -22.577 -24.523 14.842 1.00 51.53 284 GLU A C 1
ATOM 2301 O O . GLU A 1 284 ? -21.515 -24.923 14.357 1.00 51.53 284 GLU A O 1
ATOM 2306 N N . SER A 1 285 ? -23.596 -24.134 14.066 1.00 52.19 285 SER A N 1
ATOM 2307 C CA . SER A 1 285 ? -23.572 -24.213 12.602 1.00 52.19 285 SER A CA 1
ATOM 2308 C C . SER A 1 285 ? -22.694 -23.136 11.963 1.00 52.19 285 SER A C 1
ATOM 2310 O O . SER A 1 285 ? -21.959 -23.421 11.015 1.00 52.19 285 SER A O 1
ATOM 2312 N N . PHE A 1 286 ? -22.692 -21.923 12.514 1.00 50.91 286 PHE A N 1
ATOM 2313 C CA . PHE A 1 286 ? -21.872 -20.833 11.997 1.00 50.91 286 PHE A CA 1
ATOM 2314 C C . PHE A 1 286 ? -20.442 -20.902 12.515 1.00 50.91 286 PHE A C 1
ATOM 2316 O O . PHE A 1 286 ? -19.499 -20.690 11.757 1.00 50.91 286 PHE A O 1
ATOM 2323 N N . LYS A 1 287 ? -20.247 -21.303 13.773 1.00 53.91 287 LYS A N 1
ATOM 2324 C CA . LYS A 1 287 ? -18.929 -21.668 14.290 1.00 53.91 287 LYS A CA 1
ATOM 2325 C C . LYS A 1 287 ? -18.277 -22.679 13.346 1.00 53.91 287 LYS A C 1
ATOM 2327 O O . LYS A 1 287 ? -17.168 -22.447 12.869 1.00 53.91 287 LYS A O 1
ATOM 2332 N N . LYS A 1 288 ? -18.998 -23.739 12.973 1.00 63.91 288 LYS A N 1
ATOM 2333 C CA . LYS A 1 288 ? -18.524 -24.727 11.998 1.00 63.91 288 LYS A CA 1
ATOM 2334 C C . LYS A 1 288 ? -18.111 -24.103 10.656 1.00 63.91 288 LYS A C 1
ATOM 2336 O O . LYS A 1 288 ? -17.024 -24.430 10.195 1.00 63.91 288 LYS A O 1
ATOM 2341 N N . ASP A 1 289 ? -18.883 -23.175 10.084 1.00 66.00 289 ASP A N 1
ATOM 2342 C CA . ASP A 1 289 ? -18.502 -22.475 8.839 1.00 66.00 289 ASP A CA 1
ATOM 2343 C C . ASP A 1 289 ? -17.154 -21.741 8.958 1.00 66.00 289 ASP A C 1
ATOM 2345 O O . ASP A 1 289 ? -16.277 -21.904 8.110 1.00 66.00 289 ASP A O 1
ATOM 2349 N N . TYR A 1 290 ? -16.926 -20.990 10.039 1.00 62.59 290 TYR A N 1
ATOM 2350 C CA . TYR A 1 290 ? -15.676 -20.234 10.213 1.00 62.59 290 TYR A CA 1
ATOM 2351 C C . TYR A 1 290 ? -14.498 -21.125 10.562 1.00 62.59 290 TYR A C 1
ATOM 2353 O O . TYR A 1 290 ? -13.387 -20.861 10.109 1.00 62.59 290 TYR A O 1
ATOM 2361 N N . TYR A 1 291 ? -14.717 -22.198 11.320 1.00 64.56 291 TYR A N 1
ATOM 2362 C CA . TYR A 1 291 ? -13.688 -23.210 11.527 1.00 64.56 291 TYR A CA 1
ATOM 2363 C C . TYR A 1 291 ? -13.351 -23.933 10.217 1.00 64.56 291 TYR A C 1
ATOM 2365 O O . TYR A 1 291 ? -12.174 -24.184 9.962 1.00 64.56 291 TYR A O 1
ATOM 2373 N N . ASP A 1 292 ? -14.330 -24.199 9.350 1.00 70.88 292 ASP A N 1
ATOM 2374 C CA . ASP A 1 292 ? -14.105 -24.783 8.027 1.00 70.88 292 ASP A CA 1
ATOM 2375 C C . ASP A 1 292 ? -13.375 -23.799 7.094 1.00 70.88 292 ASP A C 1
ATOM 2377 O O . ASP A 1 292 ? -12.418 -24.183 6.419 1.00 70.88 292 ASP A O 1
ATOM 2381 N N . ARG A 1 293 ? -13.729 -22.508 7.107 1.00 75.62 293 ARG A N 1
ATOM 2382 C CA . ARG A 1 293 ? -13.006 -21.430 6.401 1.00 75.62 293 ARG A CA 1
ATOM 2383 C C . ARG A 1 293 ? -11.580 -21.260 6.912 1.00 75.62 293 ARG A C 1
ATOM 2385 O O . ARG A 1 293 ? -10.648 -21.301 6.115 1.00 75.62 293 ARG A O 1
ATOM 2392 N N . ALA A 1 294 ? -11.382 -21.176 8.224 1.00 69.94 294 ALA A N 1
ATOM 2393 C CA . ALA A 1 294 ? -10.067 -21.139 8.859 1.00 69.94 294 ALA A CA 1
ATOM 2394 C C . ALA A 1 294 ? -9.237 -22.382 8.511 1.00 69.94 294 ALA A C 1
ATOM 2396 O O . ALA A 1 294 ? -8.039 -22.283 8.253 1.00 69.94 294 ALA A O 1
ATOM 2397 N N . LYS A 1 295 ? -9.862 -23.563 8.455 1.00 75.38 295 LYS A N 1
ATOM 2398 C CA . LYS A 1 295 ? -9.213 -24.808 8.033 1.00 75.38 295 LYS A CA 1
ATOM 2399 C C . LYS A 1 295 ? -8.809 -24.766 6.560 1.00 75.38 295 LYS A C 1
ATOM 2401 O O . LYS A 1 295 ? -7.711 -25.215 6.246 1.00 75.38 295 LYS A O 1
ATOM 2406 N N . ARG A 1 296 ? -9.645 -24.203 5.676 1.00 78.25 296 ARG A N 1
ATOM 2407 C CA . ARG A 1 296 ? -9.298 -23.954 4.264 1.00 78.25 296 ARG A CA 1
ATOM 2408 C C . ARG A 1 296 ? -8.128 -22.979 4.141 1.00 78.25 296 ARG A C 1
ATOM 2410 O O . ARG A 1 296 ? -7.172 -23.292 3.444 1.00 78.25 296 ARG A O 1
ATOM 2417 N N . LEU A 1 297 ? -8.154 -21.861 4.866 1.00 79.56 297 LEU A N 1
ATOM 2418 C CA . LEU A 1 297 ? -7.061 -20.882 4.895 1.00 79.56 297 LEU A CA 1
ATOM 2419 C C . LEU A 1 297 ? -5.752 -21.499 5.403 1.00 79.56 297 LEU A C 1
ATOM 2421 O O . LEU A 1 297 ? -4.714 -21.331 4.779 1.00 79.56 297 LEU A O 1
ATOM 2425 N N . ASN A 1 298 ? -5.799 -22.282 6.484 1.00 77.88 298 ASN A N 1
ATOM 2426 C CA . ASN A 1 298 ? -4.634 -23.005 7.008 1.00 77.88 298 ASN A CA 1
ATOM 2427 C C . ASN A 1 298 ? -4.162 -24.162 6.109 1.00 77.88 298 ASN A C 1
ATOM 2429 O O . ASN A 1 298 ? -3.090 -24.714 6.354 1.00 77.88 298 ASN A O 1
ATOM 2433 N N . ALA A 1 299 ? -4.960 -24.574 5.120 1.00 79.81 299 ALA A N 1
ATOM 2434 C CA . ALA A 1 299 ? -4.551 -25.540 4.106 1.00 79.81 299 ALA A CA 1
ATOM 2435 C C . ALA A 1 299 ? -3.845 -24.873 2.916 1.00 79.81 299 ALA A C 1
ATOM 2437 O O . ALA A 1 299 ? -3.143 -25.565 2.178 1.00 79.81 299 ALA A O 1
ATOM 2438 N N . VAL A 1 300 ? -4.007 -23.556 2.734 1.00 83.12 300 VAL A N 1
ATOM 2439 C CA . VAL A 1 300 ? -3.192 -22.792 1.786 1.00 83.12 300 VAL A CA 1
ATOM 2440 C C . VAL A 1 300 ? -1.751 -22.779 2.285 1.00 83.12 300 VAL A C 1
ATOM 2442 O O . VAL A 1 300 ? -1.490 -22.710 3.488 1.00 83.12 300 VAL A O 1
ATOM 2445 N N . ASP A 1 301 ? -0.803 -22.856 1.356 1.00 84.38 301 ASP A N 1
ATOM 2446 C CA . ASP A 1 301 ? 0.609 -22.768 1.691 1.00 84.38 301 ASP A CA 1
ATOM 2447 C C . ASP A 1 301 ? 0.913 -21.405 2.326 1.00 84.38 301 ASP A C 1
ATOM 2449 O O . ASP A 1 301 ? 0.855 -20.362 1.674 1.00 84.38 301 ASP A O 1
ATOM 2453 N N . ILE A 1 302 ? 1.252 -21.419 3.619 1.00 83.88 302 ILE A N 1
ATOM 2454 C CA . ILE A 1 302 ? 1.526 -20.215 4.412 1.00 83.88 302 ILE A CA 1
ATOM 2455 C C . ILE A 1 302 ? 2.618 -19.340 3.784 1.00 83.88 302 ILE A C 1
ATOM 2457 O O . ILE A 1 302 ? 2.610 -18.122 3.963 1.00 83.88 302 ILE A O 1
ATOM 2461 N N . ARG A 1 303 ? 3.529 -19.939 3.004 1.00 87.19 303 ARG A N 1
ATOM 2462 C CA . ARG A 1 303 ? 4.591 -19.223 2.289 1.00 87.19 303 ARG A CA 1
ATOM 2463 C C . ARG A 1 303 ? 4.040 -18.221 1.275 1.00 87.19 303 ARG A C 1
ATOM 2465 O O . ARG A 1 303 ? 4.704 -17.218 1.039 1.00 87.19 303 ARG A O 1
ATOM 2472 N N . GLU A 1 304 ? 2.843 -18.443 0.727 1.00 86.44 304 GLU A N 1
ATOM 2473 C CA . GLU A 1 304 ? 2.190 -17.498 -0.193 1.00 86.44 304 GLU A CA 1
ATOM 2474 C C . GLU A 1 304 ? 1.759 -16.204 0.519 1.00 86.44 304 GLU A C 1
ATOM 2476 O O . GLU A 1 304 ? 1.835 -15.123 -0.058 1.00 86.44 304 GLU A O 1
ATOM 2481 N N . PHE A 1 305 ? 1.372 -16.285 1.795 1.00 87.31 305 PHE A N 1
ATOM 2482 C CA . PHE A 1 305 ? 0.946 -15.122 2.581 1.00 87.31 305 PHE A CA 1
ATOM 2483 C C . PHE A 1 305 ? 2.105 -14.343 3.196 1.00 87.31 305 PHE A C 1
ATOM 2485 O O . PHE A 1 305 ? 1.968 -13.149 3.472 1.00 87.31 305 PHE A O 1
ATOM 2492 N N . LEU A 1 306 ? 3.238 -15.007 3.429 1.00 87.12 306 LEU A N 1
ATOM 2493 C CA . LEU A 1 306 ? 4.358 -14.436 4.170 1.00 87.12 306 LEU A CA 1
ATOM 2494 C C . LEU A 1 306 ? 4.868 -13.094 3.629 1.00 87.12 306 LEU A C 1
ATOM 2496 O O . LEU A 1 306 ? 5.033 -12.186 4.442 1.00 87.12 306 LEU A O 1
ATOM 2500 N N . PRO A 1 307 ? 5.071 -12.905 2.309 1.00 84.81 307 PRO A N 1
ATOM 2501 C CA . PRO A 1 307 ? 5.501 -11.614 1.778 1.00 84.81 307 PRO A CA 1
ATOM 2502 C C . PRO A 1 307 ? 4.536 -10.484 2.142 1.00 84.81 307 PRO A C 1
ATOM 2504 O O . PRO A 1 307 ? 4.971 -9.399 2.518 1.00 84.81 307 PRO A O 1
ATOM 2507 N N . MET A 1 308 ? 3.228 -10.745 2.069 1.00 84.38 308 MET A N 1
ATOM 2508 C CA . MET A 1 308 ? 2.206 -9.746 2.368 1.00 84.38 308 MET A CA 1
ATOM 2509 C C . MET A 1 308 ? 2.075 -9.467 3.862 1.00 84.38 308 MET A C 1
ATOM 2511 O O . MET A 1 308 ? 1.969 -8.311 4.257 1.00 84.38 308 MET A O 1
ATOM 2515 N N . ILE A 1 309 ? 2.125 -10.506 4.699 1.00 82.81 309 ILE A N 1
ATOM 2516 C CA . ILE A 1 309 ? 2.100 -10.364 6.161 1.00 82.81 309 ILE A CA 1
ATOM 2517 C C . ILE A 1 309 ? 3.331 -9.581 6.634 1.00 82.81 309 ILE A C 1
ATOM 2519 O O . ILE A 1 309 ? 3.184 -8.603 7.365 1.00 82.81 309 ILE A O 1
ATOM 2523 N N . ASN A 1 310 ? 4.529 -9.963 6.183 1.00 80.00 310 ASN A N 1
ATOM 2524 C CA . ASN A 1 310 ? 5.775 -9.287 6.551 1.00 80.00 310 ASN A CA 1
ATOM 2525 C C . ASN A 1 310 ? 5.749 -7.814 6.142 1.00 80.00 310 ASN A C 1
ATOM 2527 O O . ASN A 1 310 ? 6.060 -6.953 6.961 1.00 80.00 310 ASN A O 1
ATOM 2531 N N . ALA A 1 311 ? 5.311 -7.519 4.913 1.00 73.44 311 ALA A N 1
ATOM 2532 C CA . ALA A 1 311 ? 5.183 -6.149 4.431 1.00 73.44 311 ALA A CA 1
ATOM 2533 C C . ALA A 1 311 ? 4.151 -5.347 5.238 1.00 73.44 311 ALA A C 1
ATOM 2535 O O . ALA A 1 311 ? 4.433 -4.232 5.666 1.00 73.44 311 ALA A O 1
ATOM 2536 N N . LYS A 1 312 ? 2.954 -5.904 5.453 1.00 74.06 312 LYS A N 1
ATOM 2537 C CA . LYS A 1 312 ? 1.827 -5.209 6.090 1.00 74.06 312 LYS A CA 1
ATOM 2538 C C . LYS A 1 312 ? 2.060 -4.910 7.567 1.00 74.06 312 LYS A C 1
ATOM 2540 O O . LYS A 1 312 ? 1.691 -3.832 8.023 1.00 74.06 312 LYS A O 1
ATOM 2545 N N . PHE A 1 313 ? 2.650 -5.850 8.302 1.00 71.94 313 PHE A N 1
ATOM 2546 C CA . PHE A 1 313 ? 2.850 -5.734 9.750 1.00 71.94 313 PHE A CA 1
ATOM 2547 C C . PHE A 1 313 ? 4.279 -5.358 10.140 1.00 71.94 313 PHE A C 1
ATOM 2549 O O . PHE A 1 313 ? 4.560 -5.229 11.328 1.00 71.94 313 PHE A O 1
ATOM 2556 N N . ASN A 1 314 ? 5.165 -5.170 9.158 1.00 67.56 314 ASN A N 1
ATOM 2557 C CA . ASN A 1 314 ? 6.580 -4.874 9.359 1.00 67.56 314 ASN A CA 1
ATOM 2558 C C . ASN A 1 314 ? 7.258 -5.868 10.323 1.00 67.56 314 ASN A C 1
ATOM 2560 O O . ASN A 1 314 ? 7.902 -5.485 11.300 1.00 67.56 314 ASN A O 1
ATOM 2564 N N . ILE A 1 315 ? 7.060 -7.163 10.063 1.00 74.75 315 ILE A N 1
ATOM 2565 C CA . ILE A 1 315 ? 7.633 -8.260 10.851 1.00 74.75 315 ILE A CA 1
ATOM 2566 C C . ILE A 1 315 ? 8.525 -9.154 9.993 1.00 74.75 315 ILE A C 1
ATOM 2568 O O . ILE A 1 315 ? 8.389 -9.217 8.772 1.00 74.75 315 ILE A O 1
ATOM 2572 N N . THR A 1 316 ? 9.384 -9.920 10.661 1.00 78.31 316 THR A N 1
ATOM 2573 C CA . THR A 1 316 ? 10.226 -10.937 10.029 1.00 78.31 316 THR A CA 1
ATOM 2574 C C . THR A 1 316 ? 9.677 -12.325 10.348 1.00 78.31 316 THR A C 1
ATOM 2576 O O . THR A 1 316 ? 10.163 -13.007 11.253 1.00 78.31 316 THR A O 1
ATOM 2579 N N . ALA A 1 317 ? 8.638 -12.749 9.627 1.00 82.88 317 ALA A N 1
ATOM 2580 C CA . ALA A 1 317 ? 8.136 -14.116 9.705 1.00 82.88 317 ALA A CA 1
ATOM 2581 C C . ALA A 1 317 ? 8.849 -15.021 8.688 1.00 82.88 317 ALA A C 1
ATOM 2583 O O . ALA A 1 317 ? 8.994 -14.669 7.512 1.00 82.88 317 ALA A O 1
ATOM 2584 N N . LYS A 1 318 ? 9.286 -16.198 9.143 1.00 87.75 318 LYS A N 1
ATOM 2585 C CA . LYS A 1 318 ? 10.010 -17.204 8.355 1.00 87.75 318 LYS A CA 1
ATOM 2586 C C . LYS A 1 318 ? 9.252 -18.533 8.372 1.00 87.75 318 LYS A C 1
ATOM 2588 O O . LYS A 1 318 ? 8.735 -18.916 9.425 1.00 87.75 318 LYS A O 1
ATOM 2593 N N . PRO A 1 319 ? 9.184 -19.250 7.238 1.00 89.56 319 PRO A N 1
ATOM 2594 C CA . PRO A 1 319 ? 8.557 -20.558 7.203 1.00 89.56 319 PRO A CA 1
ATOM 2595 C C . PRO A 1 319 ? 9.463 -21.609 7.857 1.00 89.56 319 PRO A C 1
ATOM 2597 O O . PRO A 1 319 ? 10.671 -21.630 7.629 1.00 89.56 319 PRO A O 1
ATOM 2600 N N . GLU A 1 320 ? 8.870 -22.512 8.628 1.00 84.31 320 GLU A N 1
ATOM 2601 C CA . GLU A 1 320 ? 9.541 -23.614 9.314 1.00 84.31 320 GLU A CA 1
ATOM 2602 C C . GLU A 1 320 ? 8.755 -24.910 9.093 1.00 84.31 320 GLU A C 1
ATOM 2604 O O . GLU A 1 320 ? 7.530 -24.934 9.223 1.00 84.31 320 GLU A O 1
ATOM 2609 N N . MET A 1 321 ? 9.444 -25.992 8.733 1.00 82.19 321 MET A N 1
ATOM 2610 C CA . MET A 1 321 ? 8.810 -27.297 8.538 1.00 82.19 321 MET A CA 1
ATOM 2611 C C . MET A 1 321 ? 8.592 -27.987 9.881 1.00 82.19 321 MET A C 1
ATOM 2613 O O . MET A 1 321 ? 9.549 -28.305 10.580 1.00 82.19 321 MET A O 1
ATOM 2617 N N . VAL A 1 322 ? 7.331 -28.259 10.219 1.00 75.81 322 VAL A N 1
ATOM 2618 C CA . VAL A 1 322 ? 6.942 -28.962 11.446 1.00 75.81 322 VAL A CA 1
ATOM 2619 C C . VAL A 1 322 ? 5.893 -30.015 11.097 1.00 75.81 322 VAL A C 1
ATOM 2621 O O . VAL A 1 322 ? 4.785 -29.671 10.691 1.00 75.81 322 VAL A O 1
ATOM 2624 N N . ASN A 1 323 ? 6.221 -31.298 11.287 1.00 74.06 323 ASN A N 1
ATOM 2625 C CA . ASN A 1 323 ? 5.347 -32.442 10.976 1.00 74.06 323 ASN A CA 1
ATOM 2626 C C . ASN A 1 323 ? 4.794 -32.403 9.536 1.00 74.06 323 ASN A C 1
ATOM 2628 O O . ASN A 1 323 ? 3.579 -32.387 9.335 1.00 74.06 323 ASN A O 1
ATOM 2632 N N . ASP A 1 324 ? 5.690 -32.320 8.547 1.00 75.94 324 ASP A N 1
ATOM 2633 C CA . ASP A 1 324 ? 5.374 -32.291 7.107 1.00 75.94 324 ASP A CA 1
ATOM 2634 C C . ASP A 1 324 ? 4.453 -31.144 6.651 1.00 75.94 324 ASP A C 1
ATOM 2636 O O . ASP A 1 324 ? 3.890 -31.175 5.556 1.00 75.94 324 ASP A O 1
ATOM 2640 N N . LYS A 1 325 ? 4.315 -30.094 7.469 1.00 75.69 325 LYS A N 1
ATOM 2641 C CA . LYS A 1 325 ? 3.594 -28.866 7.125 1.00 75.69 325 LYS A CA 1
ATOM 2642 C C . LYS A 1 325 ? 4.442 -27.638 7.418 1.00 75.69 325 LYS A C 1
ATOM 2644 O O . LYS A 1 325 ? 5.129 -27.572 8.437 1.00 75.69 325 LYS A O 1
ATOM 2649 N N . TYR A 1 326 ? 4.345 -26.641 6.543 1.00 80.94 326 TYR A N 1
ATOM 2650 C CA . TYR A 1 326 ? 4.948 -25.338 6.789 1.00 80.94 326 TYR A CA 1
ATOM 2651 C C . TYR A 1 326 ? 4.149 -24.583 7.855 1.00 80.94 326 TYR A C 1
ATOM 2653 O O . TYR A 1 326 ? 2.948 -24.355 7.714 1.00 80.94 326 TYR A O 1
ATOM 2661 N N . LYS A 1 327 ? 4.843 -24.189 8.919 1.00 85.19 327 LYS A N 1
ATOM 2662 C CA . LYS A 1 327 ? 4.404 -23.230 9.933 1.00 85.19 327 LYS A CA 1
ATOM 2663 C C . LYS A 1 327 ? 5.250 -21.967 9.841 1.00 85.19 327 LYS A C 1
ATOM 2665 O O . LYS A 1 327 ? 6.187 -21.902 9.053 1.00 85.19 327 LYS A O 1
ATOM 2670 N N . VAL A 1 328 ? 4.932 -20.967 10.652 1.00 84.50 328 VAL A N 1
ATOM 2671 C CA . VAL A 1 328 ? 5.692 -19.723 10.753 1.00 84.50 328 VAL A CA 1
ATOM 2672 C C . VAL A 1 328 ? 6.349 -19.571 12.112 1.00 84.50 328 VAL A C 1
ATOM 2674 O O . VAL A 1 328 ? 5.699 -19.736 13.140 1.00 84.50 328 VAL A O 1
ATOM 2677 N N . SER A 1 329 ? 7.609 -19.160 12.093 1.00 82.50 329 SER A N 1
ATOM 2678 C CA . SER A 1 329 ? 8.313 -18.564 13.223 1.00 82.50 329 SER A CA 1
ATOM 2679 C C . SER A 1 329 ? 8.455 -17.058 12.989 1.00 82.50 329 SER A C 1
ATOM 2681 O O . SER A 1 329 ? 8.684 -16.628 11.858 1.00 82.50 329 SER A O 1
ATOM 2683 N N . VAL A 1 330 ? 8.295 -16.252 14.037 1.00 82.12 330 VAL A N 1
ATOM 2684 C CA . VAL A 1 330 ? 8.485 -14.794 13.983 1.00 82.12 330 VAL A CA 1
ATOM 2685 C C . VAL A 1 330 ? 9.550 -14.422 14.996 1.00 82.12 330 VAL A C 1
ATOM 2687 O O . VAL A 1 330 ? 9.463 -14.835 16.155 1.00 82.12 330 VAL A O 1
ATOM 2690 N N . ASP A 1 331 ? 10.527 -13.622 14.577 1.00 74.06 331 ASP A N 1
ATOM 2691 C CA . ASP A 1 331 ? 11.562 -13.122 15.480 1.00 74.06 331 ASP A CA 1
ATOM 2692 C C . ASP A 1 331 ? 10.900 -12.363 16.655 1.00 74.06 331 ASP A C 1
ATOM 2694 O O . ASP A 1 331 ? 10.114 -11.437 16.465 1.00 74.06 331 ASP A O 1
ATOM 2698 N N . GLY A 1 332 ? 11.166 -12.805 17.889 1.00 68.38 332 GLY A N 1
ATOM 2699 C CA . GLY A 1 332 ? 10.552 -12.266 19.112 1.00 68.38 332 GLY A CA 1
ATOM 2700 C C . GLY A 1 332 ? 9.297 -13.002 19.606 1.00 68.38 332 GLY A C 1
ATOM 2701 O O . GLY A 1 332 ? 8.872 -12.776 20.741 1.00 68.38 332 GLY A O 1
ATOM 2702 N N . PHE A 1 333 ? 8.714 -13.924 18.830 1.00 73.75 333 PHE A N 1
ATOM 2703 C CA . PHE A 1 333 ? 7.605 -14.771 19.287 1.00 73.75 333 PHE A CA 1
ATOM 2704 C C . PHE A 1 333 ? 8.127 -16.143 19.733 1.00 73.75 333 PHE A C 1
ATOM 2706 O O . PHE A 1 333 ? 9.009 -16.731 19.117 1.00 73.75 333 PHE A O 1
ATOM 2713 N N . LYS A 1 334 ? 7.565 -16.700 20.814 1.00 74.25 334 LYS A N 1
ATOM 2714 C CA . LYS A 1 334 ? 7.902 -18.063 21.259 1.00 74.25 334 LYS A CA 1
ATOM 2715 C C . LYS A 1 334 ? 7.086 -19.103 20.487 1.00 74.25 334 LYS A C 1
ATOM 2717 O O . LYS A 1 334 ? 5.869 -19.127 20.646 1.00 74.25 334 LYS A O 1
ATOM 2722 N N . GLY A 1 335 ? 7.733 -19.980 19.721 1.00 79.56 335 GLY A N 1
ATOM 2723 C CA . GLY A 1 335 ? 7.104 -21.130 19.050 1.00 79.56 335 GLY A CA 1
ATOM 2724 C C . GLY A 1 335 ? 6.727 -20.897 17.583 1.00 79.56 335 GLY A C 1
ATOM 2725 O O . GLY A 1 335 ? 7.017 -19.843 17.024 1.00 79.56 335 GLY A O 1
ATOM 2726 N N . THR A 1 336 ? 6.078 -21.897 16.978 1.00 80.88 336 THR A N 1
ATOM 2727 C CA . THR A 1 336 ? 5.640 -21.881 15.574 1.00 80.88 336 THR A CA 1
ATOM 2728 C C . THR A 1 336 ? 4.118 -21.829 15.447 1.00 80.88 336 THR A C 1
ATOM 2730 O O . THR A 1 336 ? 3.392 -22.445 16.229 1.00 80.88 336 THR A O 1
ATOM 2733 N N . TYR A 1 337 ? 3.631 -21.101 14.443 1.00 80.06 337 TYR A N 1
ATOM 2734 C CA . TYR A 1 337 ? 2.222 -20.748 14.265 1.00 80.06 337 TYR A CA 1
ATOM 2735 C C . TYR A 1 337 ? 1.694 -21.201 12.906 1.00 80.06 337 TYR A C 1
ATOM 2737 O O . TYR A 1 337 ? 2.410 -21.175 11.905 1.00 80.06 337 TYR A O 1
ATOM 2745 N N . ASN A 1 338 ? 0.421 -21.583 12.865 1.00 80.56 338 ASN A N 1
ATOM 2746 C CA . ASN A 1 338 ? -0.319 -21.744 11.615 1.00 80.56 338 ASN A CA 1
ATOM 2747 C C . ASN A 1 338 ? -0.769 -20.351 11.121 1.00 80.56 338 ASN A C 1
ATOM 2749 O O . ASN A 1 338 ? -0.692 -19.384 11.879 1.00 80.56 338 ASN A O 1
ATOM 2753 N N . LEU A 1 339 ? -1.262 -20.223 9.886 1.00 80.88 339 LEU A N 1
ATOM 2754 C CA . LEU A 1 339 ? -1.592 -18.920 9.286 1.00 80.88 339 LEU A CA 1
ATOM 2755 C C . LEU A 1 339 ? -2.608 -18.124 10.121 1.00 80.88 339 LEU A C 1
ATOM 2757 O O . LEU A 1 339 ? -2.384 -16.953 10.432 1.00 80.88 339 LEU A O 1
ATOM 2761 N N . THR A 1 340 ? -3.703 -18.765 10.532 1.00 76.62 340 THR A N 1
ATOM 2762 C CA . THR A 1 340 ? -4.725 -18.107 11.358 1.00 76.62 340 THR A CA 1
ATOM 2763 C C . THR A 1 340 ? -4.201 -17.774 12.748 1.00 76.62 340 THR A C 1
ATOM 2765 O O . THR A 1 340 ? -4.489 -16.700 13.259 1.00 76.62 340 THR A O 1
ATOM 2768 N N . ASP A 1 341 ? -3.398 -18.655 13.349 1.00 72.56 341 ASP A N 1
ATOM 2769 C CA . ASP A 1 341 ? -2.855 -18.458 14.701 1.00 72.56 341 ASP A CA 1
ATOM 2770 C C . ASP A 1 341 ? -1.835 -17.317 14.731 1.00 72.56 341 ASP A C 1
ATOM 2772 O O . ASP A 1 341 ? -1.782 -16.540 15.684 1.00 72.56 341 ASP A O 1
ATOM 2776 N N . LEU A 1 342 ? -1.053 -17.195 13.659 1.00 79.81 342 LEU A N 1
ATOM 2777 C CA . LEU A 1 342 ? -0.122 -16.104 13.435 1.00 79.81 342 LEU A CA 1
ATOM 2778 C C . LEU A 1 342 ? -0.868 -14.774 13.342 1.00 79.81 342 LEU A C 1
ATOM 2780 O O . LEU A 1 342 ? -0.559 -13.855 14.093 1.00 79.81 342 LEU A O 1
ATOM 2784 N N . MET A 1 343 ? -1.869 -14.676 12.465 1.00 75.94 343 MET A N 1
ATOM 2785 C CA . MET A 1 343 ? -2.664 -13.454 12.306 1.00 75.94 343 MET A CA 1
ATOM 2786 C C . MET A 1 343 ? -3.420 -13.090 13.580 1.00 75.94 343 MET A C 1
ATOM 2788 O O . MET A 1 343 ? -3.442 -11.934 13.991 1.00 75.94 343 MET A O 1
ATOM 2792 N N . TYR A 1 344 ? -3.974 -14.087 14.259 1.00 68.75 344 TYR A N 1
ATOM 2793 C CA . TYR A 1 344 ? -4.622 -13.919 15.551 1.00 68.75 344 TYR A CA 1
ATOM 2794 C C . TYR A 1 344 ? -3.656 -13.387 16.619 1.00 68.75 344 TYR A C 1
ATOM 2796 O O . TYR A 1 344 ? -4.034 -12.575 17.466 1.00 68.75 344 TYR A O 1
ATOM 2804 N N . LYS A 1 345 ? -2.383 -13.787 16.560 1.00 68.50 345 LYS A N 1
ATOM 2805 C CA . LYS A 1 345 ? -1.345 -13.278 17.455 1.00 68.50 345 LYS A CA 1
ATOM 2806 C C . LYS A 1 345 ? -0.841 -11.885 17.067 1.00 68.50 345 LYS A C 1
ATOM 2808 O O . LYS A 1 345 ? -0.675 -11.060 17.957 1.00 68.50 345 LYS A O 1
ATOM 2813 N N . ILE A 1 346 ? -0.623 -11.611 15.782 1.00 66.69 346 ILE A N 1
ATOM 2814 C CA . ILE A 1 346 ? -0.130 -10.313 15.289 1.00 66.69 346 ILE A CA 1
ATOM 2815 C C . ILE A 1 346 ? -1.182 -9.220 15.483 1.00 66.69 346 ILE A C 1
ATOM 2817 O O . ILE A 1 346 ? -0.879 -8.164 16.026 1.00 66.69 346 ILE A O 1
ATOM 2821 N N . VAL A 1 347 ? -2.414 -9.470 15.036 1.00 59.59 347 VAL A N 1
ATOM 2822 C CA . VAL A 1 347 ? -3.461 -8.441 14.961 1.00 59.59 347 VAL A CA 1
ATOM 2823 C C . VAL A 1 347 ? -4.203 -8.300 16.289 1.00 59.59 347 VAL A C 1
ATOM 2825 O O . VAL A 1 347 ? -4.580 -7.197 16.672 1.00 59.59 347 VAL A O 1
ATOM 2828 N N . TYR A 1 348 ? -4.385 -9.405 17.020 1.00 54.94 348 TYR A N 1
ATOM 2829 C CA . TYR A 1 348 ? -5.264 -9.445 18.194 1.00 54.94 348 TYR A CA 1
ATOM 2830 C C . TYR A 1 348 ? -4.576 -9.914 19.480 1.00 54.94 348 TYR A C 1
ATOM 2832 O O . TYR A 1 348 ? -5.255 -10.108 20.487 1.00 54.94 348 TYR A O 1
ATOM 2840 N N . ASN A 1 349 ? -3.250 -10.112 19.476 1.00 51.38 349 ASN A N 1
ATOM 2841 C CA . ASN A 1 349 ? -2.446 -10.545 20.629 1.00 51.38 349 ASN A CA 1
ATOM 2842 C C . ASN A 1 349 ? -3.044 -11.738 21.413 1.00 51.38 349 ASN A C 1
ATOM 2844 O O . ASN A 1 349 ? -2.891 -11.839 22.629 1.00 51.38 349 ASN A O 1
ATOM 2848 N N . GLY A 1 350 ? -3.766 -12.642 20.738 1.00 45.38 350 GLY A N 1
ATOM 2849 C CA . GLY A 1 350 ? -4.355 -13.826 21.372 1.00 45.38 350 GLY A CA 1
ATOM 2850 C C . GLY A 1 350 ? -5.767 -13.677 21.979 1.00 45.38 350 GLY A C 1
ATOM 2851 O O . GLY A 1 350 ? -6.231 -14.619 22.629 1.00 45.38 350 GLY A O 1
ATOM 2852 N N . ARG A 1 351 ? -6.470 -12.548 21.794 1.00 42.09 351 ARG A N 1
ATOM 2853 C CA . ARG A 1 351 ? -7.799 -12.261 22.394 1.00 42.09 351 ARG A CA 1
ATOM 2854 C C . ARG A 1 351 ? -8.951 -13.107 21.818 1.00 42.09 351 ARG A C 1
ATOM 2856 O O . ARG A 1 351 ? -9.180 -13.095 20.612 1.00 42.09 351 ARG A O 1
ATOM 2863 N N . LYS A 1 352 ? -9.725 -13.785 22.685 1.00 41.34 352 LYS A N 1
ATOM 2864 C CA . LYS A 1 352 ? -10.891 -14.628 22.311 1.00 41.34 352 LYS A CA 1
ATOM 2865 C C . LYS A 1 352 ? -11.973 -13.820 21.564 1.00 41.34 352 LYS A C 1
ATOM 2867 O O . LYS A 1 352 ? -12.317 -12.733 22.010 1.00 41.34 352 LYS A O 1
ATOM 2872 N N . GLY A 1 353 ? -12.522 -14.378 20.475 1.00 47.78 353 GLY A N 1
ATOM 2873 C CA . GLY A 1 353 ? -13.586 -13.767 19.647 1.00 47.78 353 GLY A CA 1
ATOM 2874 C C . GLY A 1 353 ? -13.101 -13.000 18.406 1.00 47.78 353 GLY A C 1
ATOM 2875 O O . GLY A 1 353 ? -13.884 -12.357 17.720 1.00 47.78 353 GLY A O 1
ATOM 2876 N N . ALA A 1 354 ? -11.797 -13.038 18.105 1.00 53.59 354 ALA A N 1
ATOM 2877 C CA . ALA A 1 354 ? -11.229 -12.368 16.931 1.00 53.59 354 ALA A CA 1
ATOM 2878 C C . ALA A 1 354 ? -11.091 -13.271 15.689 1.00 53.59 354 ALA A C 1
ATOM 2880 O O . ALA A 1 354 ? -10.602 -12.820 14.652 1.00 53.59 354 ALA A O 1
ATOM 2881 N N . LEU A 1 355 ? -11.508 -14.545 15.768 1.00 61.78 355 LEU A N 1
ATOM 2882 C CA . LEU A 1 355 ? -11.344 -15.507 14.671 1.00 61.78 355 LEU A CA 1
ATOM 2883 C C . LEU A 1 355 ? -12.095 -15.056 13.413 1.00 61.78 355 LEU A C 1
ATOM 2885 O O . LEU A 1 355 ? -11.546 -15.162 12.321 1.00 61.78 355 LEU A O 1
ATOM 2889 N N . PHE A 1 356 ? -13.295 -14.489 13.564 1.00 62.59 356 PHE A N 1
ATOM 2890 C CA . PHE A 1 356 ? -14.058 -13.915 12.454 1.00 62.59 356 PHE A CA 1
ATOM 2891 C C . PHE A 1 356 ? -13.253 -12.862 11.681 1.00 62.59 356 PHE A C 1
ATOM 2893 O O . PHE A 1 356 ? -13.139 -12.931 10.456 1.00 62.59 356 PHE A O 1
ATOM 2900 N N . HIS A 1 357 ? -12.659 -11.902 12.393 1.00 63.72 357 HIS A N 1
ATOM 2901 C CA . HIS A 1 357 ? -11.906 -10.829 11.754 1.00 63.72 357 HIS A CA 1
ATOM 2902 C C . HIS A 1 357 ? -10.626 -11.350 11.104 1.00 63.72 357 HIS A C 1
ATOM 2904 O O . HIS A 1 357 ? -10.317 -10.961 9.983 1.00 63.72 357 HIS A O 1
ATOM 2910 N N . VAL A 1 358 ? -9.930 -12.283 11.762 1.00 71.88 358 VAL A N 1
ATOM 2911 C CA . VAL A 1 358 ? -8.751 -12.951 11.195 1.00 71.88 358 VAL A CA 1
ATOM 2912 C C . VAL A 1 358 ? -9.093 -13.685 9.900 1.00 71.88 358 VAL A C 1
ATOM 2914 O O . VAL A 1 358 ? -8.363 -13.554 8.923 1.00 71.88 358 VAL A O 1
ATOM 2917 N N . VAL A 1 359 ? -10.187 -14.451 9.882 1.00 71.44 359 VAL A N 1
ATOM 2918 C CA . VAL A 1 359 ? -10.612 -15.221 8.705 1.00 71.44 359 VAL A CA 1
ATOM 2919 C C . VAL A 1 359 ? -10.971 -14.289 7.551 1.00 71.44 359 VAL A C 1
ATOM 2921 O O . VAL A 1 359 ? -10.493 -14.504 6.442 1.00 71.44 359 VAL A O 1
ATOM 2924 N N . ASN A 1 360 ? -11.740 -13.228 7.802 1.00 70.19 360 ASN A N 1
ATOM 2925 C CA . ASN A 1 360 ? -12.106 -12.280 6.749 1.00 70.19 360 ASN A CA 1
ATOM 2926 C C . ASN A 1 360 ? -10.894 -11.520 6.205 1.00 70.19 360 ASN A C 1
ATOM 2928 O O . ASN A 1 360 ? -10.760 -11.375 4.994 1.00 70.19 360 ASN A O 1
ATOM 2932 N N . GLU A 1 361 ? -9.998 -11.068 7.084 1.00 74.94 361 GLU A N 1
ATOM 2933 C CA . GLU A 1 361 ? -8.767 -10.387 6.684 1.00 74.94 361 GLU A CA 1
ATOM 2934 C C . GLU A 1 361 ? -7.905 -11.296 5.800 1.00 74.94 361 GLU A C 1
ATOM 2936 O O . GLU A 1 361 ? -7.434 -10.887 4.740 1.00 74.94 361 GLU A O 1
ATOM 2941 N N . LEU A 1 362 ? -7.751 -12.561 6.201 1.00 81.50 362 LEU A N 1
ATOM 2942 C CA . LEU A 1 362 ? -7.008 -13.563 5.444 1.00 81.50 362 LEU A CA 1
ATOM 2943 C C . LEU A 1 362 ? -7.667 -13.922 4.109 1.00 81.50 362 LEU A C 1
ATOM 2945 O O . LEU A 1 362 ? -6.959 -14.198 3.146 1.00 81.50 362 LEU A O 1
ATOM 2949 N N . GLU A 1 363 ? -8.994 -13.913 4.016 1.00 79.94 363 GLU A N 1
ATOM 2950 C CA . GLU A 1 363 ? -9.692 -14.122 2.745 1.00 79.94 363 GLU A CA 1
ATOM 2951 C C . GLU A 1 363 ? -9.537 -12.935 1.796 1.00 79.94 363 GLU A C 1
ATOM 2953 O O . GLU A 1 363 ? -9.295 -13.149 0.612 1.00 79.94 363 GLU A O 1
ATOM 2958 N N . GLN A 1 364 ? -9.594 -11.696 2.295 1.00 75.06 364 GLN A N 1
ATOM 2959 C CA . GLN A 1 364 ? -9.296 -10.515 1.473 1.00 75.06 364 GLN A CA 1
ATOM 2960 C C . GLN A 1 364 ? -7.854 -10.550 0.965 1.00 75.06 364 GLN A C 1
ATOM 2962 O O . GLN A 1 364 ? -7.602 -10.385 -0.226 1.00 75.06 364 GLN A O 1
ATOM 2967 N N . MET A 1 365 ? -6.919 -10.884 1.853 1.00 81.69 365 MET A N 1
ATOM 2968 C CA . MET A 1 365 ? -5.528 -11.146 1.501 1.00 81.69 365 MET A CA 1
ATOM 2969 C C . MET A 1 365 ? -5.410 -12.248 0.433 1.00 81.69 365 MET A C 1
ATOM 2971 O O . MET A 1 365 ? -4.669 -12.099 -0.534 1.00 81.69 365 MET A O 1
ATOM 2975 N N . LEU A 1 366 ? -6.161 -13.344 0.553 1.00 82.31 366 LEU A N 1
ATOM 2976 C CA . LEU A 1 366 ? -6.148 -14.415 -0.444 1.00 82.31 366 LEU A CA 1
ATOM 2977 C C . LEU A 1 366 ? -6.677 -13.950 -1.807 1.00 82.31 366 LEU A C 1
ATOM 2979 O O . LEU A 1 366 ? -6.108 -14.326 -2.829 1.00 82.31 366 LEU A O 1
ATOM 2983 N N . ILE A 1 367 ? -7.733 -13.133 -1.832 1.00 76.81 367 ILE A N 1
ATOM 2984 C CA . ILE A 1 367 ? -8.285 -12.550 -3.063 1.00 76.81 367 ILE A CA 1
ATOM 2985 C C . ILE A 1 367 ? -7.238 -11.656 -3.735 1.00 76.81 367 ILE A C 1
ATOM 2987 O O . ILE A 1 367 ? -6.993 -11.803 -4.932 1.00 76.81 367 ILE A O 1
ATOM 2991 N N . GLU A 1 368 ? -6.575 -10.782 -2.972 1.00 73.94 368 GLU A N 1
ATOM 2992 C CA . GLU A 1 368 ? -5.493 -9.932 -3.482 1.00 73.94 368 GLU A CA 1
ATOM 2993 C C . GLU A 1 368 ? -4.321 -10.766 -4.016 1.00 73.94 368 GLU A C 1
ATOM 2995 O O . GLU A 1 368 ? -3.823 -10.498 -5.110 1.00 73.94 368 GLU A O 1
ATOM 3000 N N . LEU A 1 369 ? -3.917 -11.819 -3.300 1.00 80.50 369 LEU A N 1
ATOM 3001 C CA . LEU A 1 369 ? -2.878 -12.743 -3.757 1.00 80.50 369 LEU A CA 1
ATOM 3002 C C . LEU A 1 369 ? -3.273 -13.421 -5.068 1.00 80.50 369 LEU A C 1
ATOM 3004 O O . LEU A 1 369 ? -2.478 -13.456 -6.000 1.00 80.50 369 LEU A O 1
ATOM 3008 N N . GLN A 1 370 ? -4.495 -13.944 -5.169 1.00 79.12 370 GLN A N 1
ATOM 3009 C CA . GLN A 1 370 ? -4.967 -14.659 -6.356 1.00 79.12 370 GLN A CA 1
ATOM 3010 C C . GLN A 1 370 ? -5.124 -13.742 -7.568 1.00 79.12 370 GLN A C 1
ATOM 3012 O O . GLN A 1 370 ? -4.734 -14.131 -8.669 1.00 79.12 370 GLN A O 1
ATOM 3017 N N . ALA A 1 371 ? -5.631 -12.523 -7.369 1.00 71.75 371 ALA A N 1
ATOM 3018 C CA . ALA A 1 371 ? -5.754 -11.525 -8.426 1.00 71.75 371 ALA A CA 1
ATOM 3019 C C . ALA A 1 371 ? -4.389 -11.141 -9.019 1.00 71.75 371 ALA A C 1
ATOM 3021 O O . ALA A 1 371 ? -4.306 -10.832 -10.207 1.00 71.75 371 ALA A O 1
ATOM 3022 N N . ASN A 1 372 ? -3.322 -11.210 -8.212 1.00 70.69 372 ASN A N 1
ATOM 3023 C CA . ASN A 1 372 ? -1.992 -10.740 -8.589 1.00 70.69 372 ASN A CA 1
ATOM 3024 C C . ASN A 1 372 ? -0.921 -11.850 -8.703 1.00 70.69 372 ASN A C 1
ATOM 3026 O O . ASN A 1 372 ? 0.241 -11.544 -8.956 1.00 70.69 372 ASN A O 1
ATOM 3030 N N . LYS A 1 373 ? -1.280 -13.139 -8.563 1.00 67.06 373 LYS A N 1
ATOM 3031 C CA . LYS A 1 373 ? -0.346 -14.284 -8.402 1.00 67.06 373 LYS A CA 1
ATOM 3032 C C . LYS A 1 373 ? 0.674 -14.465 -9.537 1.00 67.06 373 LYS A C 1
ATOM 3034 O O . LYS A 1 373 ? 1.694 -15.117 -9.346 1.00 67.06 373 LYS A O 1
ATOM 3039 N N . ASN A 1 374 ? 0.397 -13.898 -10.709 1.00 73.06 37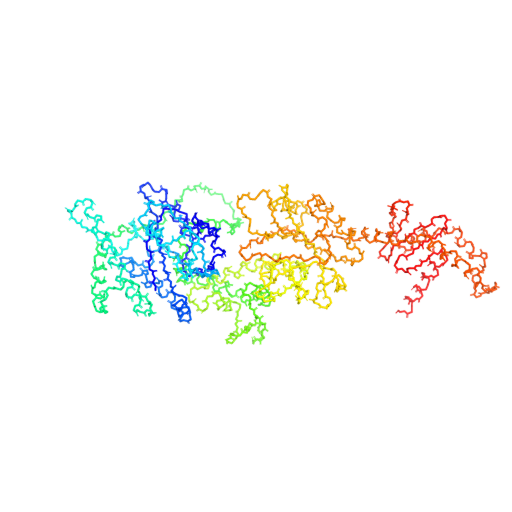4 ASN A N 1
ATOM 3040 C CA . ASN A 1 374 ? 1.246 -13.983 -11.901 1.00 73.06 374 ASN A CA 1
ATOM 3041 C C . ASN A 1 374 ? 1.684 -12.608 -12.412 1.00 73.06 374 ASN A C 1
ATOM 3043 O O . ASN A 1 374 ? 2.130 -12.477 -13.554 1.00 73.06 374 ASN A O 1
ATOM 3047 N N . GLU A 1 375 ? 1.500 -11.565 -11.610 1.00 75.94 375 GLU A N 1
ATOM 3048 C CA . GLU A 1 375 ? 1.923 -10.240 -12.014 1.00 75.94 375 GLU A CA 1
ATOM 3049 C C . GLU A 1 375 ? 3.440 -10.087 -11.878 1.00 75.94 375 GLU A C 1
ATOM 3051 O O . GLU A 1 375 ? 4.032 -10.566 -10.910 1.00 75.94 375 GLU A O 1
ATOM 3056 N N . PRO A 1 376 ? 4.102 -9.407 -12.831 1.00 83.94 376 PRO A N 1
ATOM 3057 C CA . PRO A 1 376 ? 5.513 -9.096 -12.690 1.00 83.94 376 PRO A CA 1
ATOM 3058 C C . PRO A 1 376 ? 5.754 -8.248 -11.440 1.00 83.94 376 PRO A C 1
ATOM 3060 O O . PRO A 1 376 ? 5.058 -7.252 -11.213 1.00 83.94 376 PRO A O 1
ATOM 3063 N N . LYS A 1 377 ? 6.780 -8.617 -10.669 1.00 89.31 377 LYS A N 1
ATOM 3064 C CA . LYS A 1 377 ? 7.263 -7.810 -9.548 1.00 89.31 377 LYS A CA 1
ATOM 3065 C C . LYS A 1 377 ? 7.725 -6.442 -10.033 1.00 89.31 377 LYS A C 1
ATOM 3067 O O . LYS A 1 377 ? 8.295 -6.303 -11.115 1.00 89.31 377 LYS A O 1
ATOM 3072 N N . ILE A 1 378 ? 7.519 -5.440 -9.193 1.00 91.50 378 ILE A N 1
ATOM 3073 C CA . ILE A 1 378 ? 8.004 -4.082 -9.396 1.00 91.50 378 ILE A CA 1
ATOM 3074 C C . ILE A 1 378 ? 9.428 -4.014 -8.855 1.00 91.50 378 ILE A C 1
ATOM 3076 O O . ILE A 1 378 ? 9.655 -4.238 -7.667 1.00 91.50 378 ILE A O 1
ATOM 3080 N N . THR A 1 379 ? 10.383 -3.693 -9.719 1.00 93.94 379 THR A N 1
ATOM 3081 C CA . THR A 1 379 ? 11.770 -3.458 -9.311 1.00 93.94 379 THR A CA 1
ATOM 3082 C C . THR A 1 379 ? 11.966 -1.970 -9.050 1.00 93.94 379 THR A C 1
ATOM 3084 O O . THR A 1 379 ? 11.694 -1.152 -9.931 1.00 93.94 379 THR A O 1
ATOM 3087 N N . LEU A 1 380 ? 12.437 -1.623 -7.854 1.00 90.81 380 LEU A N 1
ATOM 3088 C CA . LEU A 1 380 ? 12.696 -0.247 -7.430 1.00 90.81 380 LEU A CA 1
ATOM 3089 C C . LEU A 1 380 ? 14.023 -0.165 -6.683 1.00 90.81 380 LEU A C 1
ATOM 3091 O O . LEU A 1 380 ? 14.383 -1.079 -5.943 1.00 90.81 380 LEU A O 1
ATOM 3095 N N . SER A 1 381 ? 14.718 0.955 -6.852 1.00 92.12 381 SER A N 1
ATOM 3096 C CA . SER A 1 381 ? 15.830 1.337 -5.987 1.00 92.12 381 SER A CA 1
ATOM 3097 C C . SER A 1 381 ? 15.274 2.143 -4.818 1.00 92.12 381 SER A C 1
ATOM 3099 O O . SER A 1 381 ? 14.480 3.058 -5.043 1.00 92.12 381 SER A O 1
ATOM 3101 N N . VAL A 1 382 ? 15.635 1.793 -3.586 1.00 89.81 382 VAL A N 1
ATOM 3102 C CA . VAL A 1 382 ? 15.119 2.397 -2.349 1.00 89.81 382 VAL A CA 1
ATOM 3103 C C . VAL A 1 382 ? 16.250 2.767 -1.398 1.00 89.81 382 VAL A C 1
ATOM 3105 O O . VAL A 1 382 ? 17.285 2.106 -1.382 1.00 89.81 382 VAL A O 1
ATOM 3108 N N . SER A 1 383 ? 16.044 3.803 -0.585 1.00 86.06 383 SER A N 1
ATOM 3109 C CA . SER A 1 383 ? 16.962 4.199 0.491 1.00 86.06 383 SER A CA 1
ATOM 3110 C C . SER A 1 383 ? 16.231 4.244 1.831 1.00 86.06 383 SER A C 1
ATOM 3112 O O . SER A 1 383 ? 15.112 4.755 1.925 1.00 86.06 383 SER A O 1
ATOM 3114 N N . SER A 1 384 ? 16.868 3.703 2.870 1.00 75.81 384 SER A N 1
ATOM 3115 C CA . SER A 1 384 ? 16.372 3.662 4.253 1.00 75.81 384 SER A CA 1
ATOM 3116 C C . SER A 1 384 ? 16.919 4.785 5.142 1.00 75.81 384 SER A C 1
ATOM 3118 O O . SER A 1 384 ? 16.566 4.862 6.320 1.00 75.81 384 SER A O 1
ATOM 3120 N N . ASP A 1 385 ? 17.808 5.639 4.626 1.00 65.38 385 ASP A N 1
ATOM 3121 C CA . ASP A 1 385 ? 18.537 6.587 5.464 1.00 65.38 385 ASP A CA 1
ATOM 3122 C C . ASP A 1 385 ? 17.707 7.845 5.765 1.00 65.38 385 ASP A C 1
ATOM 3124 O O . ASP A 1 385 ? 17.402 8.655 4.895 1.00 65.38 385 ASP A O 1
ATOM 3128 N N . PHE A 1 386 ? 17.380 8.026 7.048 1.00 57.28 386 PHE A N 1
ATOM 3129 C CA . PHE A 1 386 ? 17.247 9.332 7.702 1.00 57.28 386 PHE A CA 1
ATOM 3130 C C . PHE A 1 386 ? 18.405 9.456 8.700 1.00 57.28 386 PHE A C 1
ATOM 3132 O O . PHE A 1 386 ? 18.263 9.247 9.907 1.00 57.28 386 PHE A O 1
ATOM 3139 N N . GLY A 1 387 ? 19.599 9.743 8.187 1.00 40.03 387 GLY A N 1
ATOM 3140 C CA . GLY A 1 387 ? 20.779 9.974 9.012 1.00 40.03 387 GLY A CA 1
ATOM 3141 C C . GLY A 1 387 ? 20.677 11.290 9.789 1.00 40.03 387 GLY A C 1
ATOM 3142 O O . GLY A 1 387 ? 21.070 12.333 9.284 1.00 40.03 387 GLY A O 1
ATOM 3143 N N . THR A 1 388 ? 20.232 11.227 11.048 1.00 31.75 388 THR A N 1
ATOM 3144 C CA . THR A 1 388 ? 20.260 12.274 12.100 1.00 31.75 388 THR A CA 1
ATOM 3145 C C . THR A 1 388 ? 19.316 13.496 11.966 1.00 31.75 388 THR A C 1
ATOM 3147 O O . THR A 1 388 ? 19.279 14.173 10.940 1.00 31.75 388 THR A O 1
ATOM 3150 N N . PRO A 1 389 ? 18.590 13.872 13.044 1.00 33.03 389 PRO A N 1
ATOM 3151 C CA . PRO A 1 389 ? 17.672 15.009 13.051 1.00 33.03 389 PRO A CA 1
ATOM 3152 C C . PRO A 1 389 ? 18.416 16.318 13.359 1.00 33.03 389 PRO A C 1
ATOM 3154 O O . PRO A 1 389 ? 18.324 16.785 14.487 1.00 33.03 389 PRO A O 1
ATOM 3157 N N . ASN A 1 390 ? 19.199 16.900 12.432 1.00 34.03 390 ASN A N 1
ATOM 3158 C CA . ASN A 1 390 ? 19.636 18.308 12.597 1.00 34.03 390 ASN A CA 1
ATOM 3159 C C . ASN A 1 390 ? 20.325 19.021 11.411 1.00 34.03 390 ASN A C 1
ATOM 3161 O O . ASN A 1 390 ? 21.197 19.860 11.641 1.00 34.03 390 ASN A O 1
ATOM 3165 N N . LYS A 1 391 ? 19.958 18.775 10.145 1.00 32.16 391 LYS A N 1
ATOM 3166 C CA . LYS A 1 391 ? 20.373 19.677 9.048 1.00 32.16 391 LYS A CA 1
ATOM 3167 C C . LYS A 1 391 ? 19.261 19.915 8.030 1.00 32.16 391 LYS A C 1
ATOM 3169 O O . LYS A 1 391 ? 18.481 19.013 7.736 1.00 32.16 391 LYS A O 1
ATOM 3174 N N . ASP A 1 392 ? 19.221 21.160 7.558 1.00 34.88 392 ASP A N 1
ATOM 3175 C CA . ASP A 1 392 ? 18.317 21.753 6.568 1.00 34.88 392 ASP A CA 1
ATOM 3176 C C . ASP A 1 392 ? 17.926 20.751 5.448 1.00 34.88 392 ASP A C 1
ATOM 3178 O O . ASP A 1 392 ? 18.821 20.153 4.845 1.00 34.88 392 ASP A O 1
ATOM 3182 N N . PRO A 1 393 ? 16.627 20.546 5.133 1.00 43.00 393 PRO A N 1
ATOM 3183 C CA . PRO A 1 393 ? 16.157 19.536 4.170 1.00 43.00 393 PRO A CA 1
ATOM 3184 C C . PRO A 1 393 ? 16.700 19.670 2.741 1.00 43.00 393 PRO A C 1
ATOM 3186 O O . PRO A 1 393 ? 16.479 18.794 1.912 1.00 43.00 393 PRO A O 1
ATOM 3189 N N . LYS A 1 394 ? 17.368 20.780 2.413 1.00 40.41 394 LYS A N 1
ATOM 3190 C CA . LYS A 1 394 ? 17.841 21.074 1.055 1.00 40.41 394 LYS A CA 1
ATOM 3191 C C . LYS A 1 394 ? 19.178 20.413 0.687 1.00 40.41 394 LYS A C 1
ATOM 3193 O O . LYS A 1 394 ? 19.587 20.557 -0.460 1.00 40.41 394 LYS A O 1
ATOM 3198 N N . THR A 1 395 ? 19.856 19.720 1.610 1.00 41.56 395 THR A N 1
ATOM 3199 C CA . THR A 1 395 ? 21.217 19.177 1.389 1.00 41.56 395 THR A CA 1
ATOM 3200 C C . THR A 1 395 ? 21.498 17.819 2.059 1.00 41.56 395 THR A C 1
ATOM 3202 O O . THR A 1 395 ? 22.659 17.492 2.310 1.00 41.56 395 THR A O 1
ATOM 3205 N N . GLN A 1 396 ? 20.479 17.011 2.377 1.00 52.94 396 GLN A N 1
ATOM 3206 C CA . GLN A 1 396 ? 20.721 15.666 2.923 1.00 52.94 396 GLN A CA 1
ATOM 3207 C C . GLN A 1 396 ? 21.133 14.698 1.809 1.00 52.94 396 GLN A C 1
ATOM 3209 O O . GLN A 1 396 ? 20.366 14.455 0.885 1.00 52.94 396 GLN A O 1
ATOM 3214 N N . VAL A 1 397 ? 22.351 14.165 1.913 1.00 51.91 397 VAL A N 1
ATOM 3215 C CA . VAL A 1 397 ? 22.860 13.097 1.045 1.00 51.91 397 VAL A CA 1
ATOM 3216 C C . VAL A 1 397 ? 22.214 11.787 1.497 1.00 51.91 397 VAL A C 1
ATOM 3218 O O . VAL A 1 397 ? 22.409 11.375 2.643 1.00 51.91 397 VAL A O 1
ATOM 3221 N N . LEU A 1 398 ? 21.413 11.170 0.628 1.00 63.25 398 LEU A N 1
ATOM 3222 C CA . LEU A 1 398 ? 20.823 9.858 0.882 1.00 63.25 398 LEU A CA 1
ATOM 3223 C C . LEU A 1 398 ? 21.845 8.772 0.550 1.00 63.25 398 LEU A C 1
ATOM 3225 O O . LEU A 1 398 ? 22.279 8.652 -0.596 1.00 63.25 398 LEU A O 1
ATOM 3229 N N . ASN A 1 399 ? 22.189 7.965 1.552 1.00 64.19 399 ASN A N 1
ATOM 3230 C CA . ASN A 1 399 ? 23.043 6.794 1.390 1.00 64.19 399 ASN A CA 1
ATOM 3231 C C . ASN A 1 399 ? 22.205 5.510 1.558 1.00 64.19 399 ASN A C 1
ATOM 3233 O O . ASN A 1 399 ? 20.973 5.549 1.650 1.00 64.19 399 ASN A O 1
ATOM 3237 N N . SER A 1 400 ? 22.864 4.352 1.566 1.00 77.25 400 SER A N 1
ATOM 3238 C CA . SER A 1 400 ? 22.236 3.043 1.815 1.00 77.25 400 SER A CA 1
ATOM 3239 C C . SER A 1 400 ? 21.181 2.640 0.779 1.00 77.25 400 SER A C 1
ATOM 3241 O O . SER A 1 400 ? 20.181 2.007 1.111 1.00 77.25 400 SER A O 1
ATOM 3243 N N . TRP A 1 401 ? 21.423 2.983 -0.486 1.00 85.25 401 TRP A N 1
ATOM 3244 C CA . TRP A 1 401 ? 20.593 2.528 -1.597 1.00 85.25 401 TRP A CA 1
ATOM 3245 C C . TRP A 1 401 ? 20.669 1.007 -1.789 1.00 85.25 401 TRP A C 1
ATOM 3247 O O . TRP A 1 401 ? 21.753 0.418 -1.791 1.00 85.25 401 TRP A O 1
ATOM 3257 N N . GLU A 1 402 ? 19.516 0.376 -1.997 1.00 88.94 402 GLU A N 1
ATOM 3258 C CA . GLU A 1 402 ? 19.386 -1.031 -2.374 1.00 88.94 402 GLU A CA 1
ATOM 3259 C C . GLU A 1 402 ? 18.314 -1.215 -3.454 1.00 88.94 402 GLU A C 1
ATOM 3261 O O . GLU A 1 402 ? 17.358 -0.449 -3.546 1.00 88.94 402 GLU A O 1
ATOM 3266 N N . THR A 1 403 ? 18.464 -2.239 -4.296 1.00 91.25 403 THR A N 1
ATOM 3267 C CA . THR A 1 403 ? 17.436 -2.602 -5.282 1.00 91.25 403 THR A CA 1
ATOM 3268 C C . THR A 1 403 ? 16.572 -3.723 -4.730 1.00 91.25 403 THR A C 1
ATOM 3270 O O . THR A 1 403 ? 17.077 -4.801 -4.416 1.00 91.25 403 THR A O 1
ATOM 3273 N N . ILE A 1 404 ? 15.265 -3.485 -4.656 1.00 90.19 404 ILE A N 1
ATOM 3274 C CA . ILE A 1 404 ? 14.282 -4.444 -4.156 1.00 90.19 404 ILE A CA 1
ATOM 3275 C C . ILE A 1 404 ? 13.280 -4.829 -5.242 1.00 90.19 404 ILE A C 1
ATOM 3277 O O . ILE A 1 404 ? 13.017 -4.076 -6.181 1.00 90.19 404 ILE A O 1
ATOM 3281 N N . GLN A 1 405 ? 12.703 -6.020 -5.094 1.00 91.50 405 GLN A N 1
ATOM 3282 C CA . GLN A 1 405 ? 11.585 -6.484 -5.908 1.00 91.50 405 GLN A CA 1
ATOM 3283 C C . GLN A 1 405 ? 10.343 -6.610 -5.039 1.00 91.50 405 GLN A C 1
ATOM 3285 O O . GLN A 1 405 ? 10.339 -7.327 -4.037 1.00 91.50 405 GLN A O 1
ATOM 3290 N N . ILE A 1 406 ? 9.287 -5.920 -5.443 1.00 89.44 406 ILE A N 1
ATOM 3291 C CA . ILE A 1 406 ? 8.064 -5.751 -4.673 1.00 89.44 406 ILE A CA 1
ATOM 3292 C C . ILE A 1 406 ? 6.907 -6.372 -5.438 1.00 89.44 406 ILE A C 1
ATOM 3294 O O . ILE A 1 406 ? 6.704 -6.094 -6.618 1.00 89.44 406 ILE A O 1
ATOM 3298 N N . GLU A 1 407 ? 6.110 -7.179 -4.751 1.00 86.56 407 GLU A N 1
ATOM 3299 C CA . GLU A 1 407 ? 4.813 -7.581 -5.284 1.00 86.56 407 GLU A CA 1
ATOM 3300 C C . GLU A 1 407 ? 3.903 -6.346 -5.420 1.00 86.56 407 GLU A C 1
ATOM 3302 O O . GLU A 1 407 ? 3.844 -5.553 -4.475 1.00 86.56 407 GLU A O 1
ATOM 3307 N N . PRO A 1 408 ? 3.173 -6.155 -6.534 1.00 84.75 408 PRO A N 1
ATOM 3308 C CA . PRO A 1 408 ? 2.354 -4.960 -6.765 1.00 84.75 408 PRO A CA 1
ATOM 3309 C C . PRO A 1 408 ? 1.419 -4.581 -5.605 1.00 84.75 408 PRO A C 1
ATOM 3311 O O . PRO A 1 408 ? 1.328 -3.409 -5.237 1.00 84.75 408 PRO A O 1
ATOM 3314 N N . TYR A 1 409 ? 0.786 -5.571 -4.969 1.00 80.75 409 TYR A N 1
ATOM 3315 C CA . TYR A 1 409 ? -0.104 -5.379 -3.817 1.00 80.75 409 TYR A CA 1
ATOM 3316 C C . TYR A 1 409 ? 0.630 -4.951 -2.530 1.00 80.75 409 TYR A C 1
ATOM 3318 O O . TYR A 1 409 ? 0.037 -4.334 -1.648 1.00 80.75 409 TYR A O 1
ATOM 3326 N N . ASN A 1 410 ? 1.939 -5.200 -2.430 1.00 84.31 410 ASN A N 1
ATOM 3327 C CA . ASN A 1 410 ? 2.759 -4.831 -1.275 1.00 84.31 410 ASN A CA 1
ATOM 3328 C C . ASN A 1 410 ? 3.356 -3.424 -1.366 1.00 84.31 410 ASN A C 1
ATOM 3330 O O . ASN A 1 410 ? 3.905 -2.947 -0.371 1.00 84.31 410 ASN A O 1
ATOM 3334 N N . LEU A 1 411 ? 3.251 -2.744 -2.513 1.00 86.50 411 LEU A N 1
ATOM 3335 C CA . LEU A 1 411 ? 3.909 -1.454 -2.742 1.00 86.50 411 LEU A CA 1
ATOM 3336 C C . LEU A 1 411 ? 3.577 -0.432 -1.645 1.00 86.50 411 LEU A C 1
ATOM 3338 O O . LEU A 1 411 ? 4.476 0.190 -1.085 1.00 86.50 411 LEU A O 1
ATOM 3342 N N . LYS A 1 412 ? 2.299 -0.321 -1.259 1.00 81.94 412 LYS A N 1
ATOM 3343 C CA . LYS A 1 412 ? 1.847 0.596 -0.196 1.00 81.94 412 LYS A CA 1
ATOM 3344 C C . LYS A 1 412 ? 2.507 0.315 1.150 1.00 81.94 412 LYS A C 1
ATOM 3346 O O . LYS A 1 412 ? 2.860 1.251 1.861 1.00 81.94 412 LYS A O 1
ATOM 3351 N N . SER A 1 413 ? 2.611 -0.954 1.522 1.00 78.75 413 SER A N 1
ATOM 3352 C CA . SER A 1 413 ? 3.136 -1.360 2.825 1.00 78.75 413 SER A CA 1
ATOM 3353 C C . SER A 1 413 ? 4.657 -1.232 2.871 1.00 78.75 413 SER A C 1
ATOM 3355 O O . SER A 1 413 ? 5.198 -0.769 3.867 1.00 78.75 413 SER A O 1
ATOM 3357 N N . ILE A 1 414 ? 5.334 -1.561 1.768 1.00 83.19 414 ILE A N 1
ATOM 3358 C CA . ILE A 1 414 ? 6.796 -1.532 1.675 1.00 83.19 414 ILE A CA 1
ATOM 3359 C C . ILE A 1 414 ? 7.330 -0.102 1.581 1.00 83.19 414 ILE A C 1
ATOM 3361 O O . ILE A 1 414 ? 8.273 0.229 2.293 1.00 83.19 414 ILE A O 1
ATOM 3365 N N . LEU A 1 415 ? 6.727 0.772 0.764 1.00 83.19 415 LEU A N 1
ATOM 3366 C CA . LEU A 1 415 ? 7.240 2.137 0.575 1.00 83.19 415 LEU A CA 1
ATOM 3367 C C . LEU A 1 415 ? 7.266 2.970 1.867 1.00 83.19 415 LEU A C 1
ATOM 3369 O O . LEU A 1 415 ? 8.061 3.897 1.963 1.00 83.19 415 LEU A O 1
ATOM 3373 N N . LYS A 1 416 ? 6.448 2.631 2.872 1.00 77.50 416 LYS A N 1
ATOM 3374 C CA . LYS A 1 416 ? 6.448 3.293 4.191 1.00 77.50 416 LYS A CA 1
ATOM 3375 C C . LYS A 1 416 ? 7.730 3.064 4.995 1.00 77.50 416 LYS A C 1
ATOM 3377 O O . LYS A 1 416 ? 8.008 3.837 5.905 1.00 77.50 416 LYS A O 1
ATOM 3382 N N . ASN A 1 417 ? 8.480 2.011 4.680 1.00 77.50 417 ASN A N 1
ATOM 3383 C CA . ASN A 1 417 ? 9.696 1.637 5.401 1.00 77.50 417 ASN A CA 1
ATOM 3384 C C . ASN A 1 417 ? 10.956 2.315 4.840 1.00 77.50 417 ASN A C 1
ATOM 3386 O O . ASN A 1 417 ? 12.040 2.129 5.384 1.00 77.50 417 ASN A O 1
ATOM 3390 N N . TYR A 1 418 ? 10.819 3.088 3.761 1.00 83.00 418 TYR A N 1
ATOM 3391 C CA . TYR A 1 418 ? 11.924 3.735 3.064 1.00 83.00 418 TYR A CA 1
ATOM 3392 C C . TYR A 1 418 ? 11.709 5.245 2.996 1.00 83.00 418 TYR A C 1
ATOM 3394 O O . TYR A 1 418 ? 10.575 5.720 3.030 1.00 83.00 418 TYR A O 1
ATOM 3402 N 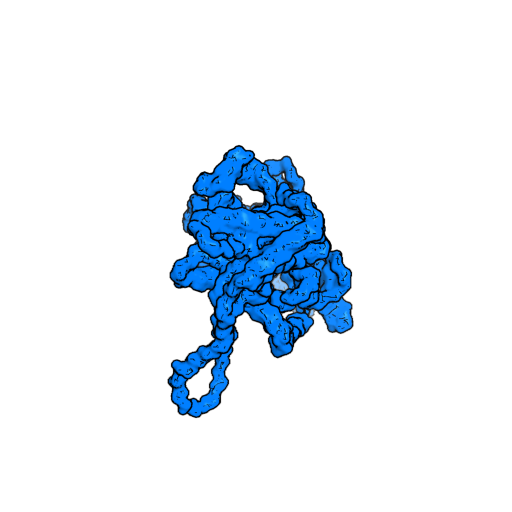N . SER A 1 419 ? 12.797 6.000 2.881 1.00 80.44 419 SER A N 1
ATOM 3403 C CA . SER A 1 419 ? 12.803 7.465 2.792 1.00 80.44 419 SER A CA 1
ATOM 3404 C C . SER A 1 419 ? 12.622 7.953 1.354 1.00 80.44 419 SER A C 1
ATOM 3406 O O . SER A 1 419 ? 11.991 8.983 1.105 1.00 80.44 419 SER A O 1
ATOM 3408 N N . ALA A 1 420 ? 13.194 7.221 0.395 1.00 86.31 420 ALA A N 1
ATOM 3409 C CA . ALA A 1 420 ? 13.211 7.600 -1.011 1.00 86.31 420 ALA A CA 1
ATOM 3410 C C . ALA A 1 420 ? 13.231 6.391 -1.953 1.00 86.31 420 ALA A C 1
ATOM 3412 O O . ALA A 1 420 ? 13.618 5.287 -1.568 1.00 86.31 420 ALA A O 1
ATOM 3413 N N . ILE A 1 421 ? 12.828 6.642 -3.197 1.00 90.12 421 ILE A N 1
ATOM 3414 C CA . ILE A 1 421 ? 12.851 5.732 -4.341 1.00 90.12 421 ILE A CA 1
ATOM 3415 C C . ILE A 1 421 ? 13.591 6.382 -5.514 1.00 90.12 421 ILE A C 1
ATOM 3417 O O . ILE A 1 421 ? 13.554 7.601 -5.677 1.00 90.12 421 ILE A O 1
ATOM 3421 N N . SER A 1 422 ? 14.221 5.579 -6.363 1.00 90.75 422 SER A N 1
ATOM 3422 C CA . SER A 1 422 ? 14.868 6.035 -7.595 1.00 90.75 422 SER A CA 1
ATOM 3423 C C . SER A 1 422 ? 14.649 5.038 -8.731 1.00 90.75 422 SER A C 1
ATOM 3425 O O . SER A 1 422 ? 14.419 3.845 -8.504 1.00 90.75 422 SER A O 1
ATOM 3427 N N . VAL A 1 423 ? 14.724 5.545 -9.964 1.00 91.88 423 VAL A N 1
ATOM 3428 C CA . VAL A 1 423 ? 14.767 4.714 -11.171 1.00 91.88 423 VAL A CA 1
ATOM 3429 C C . VAL A 1 423 ? 16.152 4.108 -11.396 1.00 91.88 423 VAL A C 1
ATOM 3431 O O . VAL A 1 423 ? 16.237 3.104 -12.095 1.00 91.88 423 VAL A O 1
ATOM 3434 N N . ALA A 1 424 ? 17.215 4.662 -10.805 1.00 91.06 424 ALA A N 1
ATOM 3435 C CA . ALA A 1 424 ? 18.580 4.148 -10.898 1.00 91.06 424 ALA A CA 1
ATOM 3436 C C . ALA A 1 424 ? 18.981 3.332 -9.660 1.00 91.06 424 ALA A C 1
ATOM 3438 O O . ALA A 1 424 ? 18.634 3.670 -8.527 1.00 91.06 424 ALA A O 1
ATOM 3439 N N . SER A 1 425 ? 19.743 2.264 -9.881 1.00 88.81 425 SER A N 1
ATOM 3440 C CA . SER A 1 425 ? 20.474 1.532 -8.845 1.00 88.81 425 SER A CA 1
ATOM 3441 C C . SER A 1 425 ? 21.904 2.071 -8.724 1.00 88.81 425 SER A C 1
ATOM 3443 O O . SER A 1 425 ? 22.441 2.634 -9.679 1.00 88.81 425 SER A O 1
ATOM 3445 N N . PHE A 1 426 ? 22.528 1.905 -7.554 1.00 86.06 426 PHE A N 1
ATOM 3446 C CA . PHE A 1 426 ? 23.816 2.529 -7.231 1.00 86.06 426 PHE A CA 1
ATOM 3447 C C . PHE A 1 426 ? 24.822 1.503 -6.686 1.00 86.06 426 PHE A C 1
ATOM 3449 O O . PHE A 1 426 ? 24.478 0.719 -5.801 1.00 86.06 426 PHE A O 1
ATOM 3456 N N . LYS A 1 427 ? 26.070 1.526 -7.179 1.00 78.69 427 LYS A N 1
ATOM 3457 C CA . LYS A 1 427 ? 27.152 0.593 -6.788 1.00 78.69 427 LYS A CA 1
ATOM 3458 C C . LYS A 1 427 ? 27.656 0.838 -5.369 1.00 78.69 427 LYS A C 1
ATOM 3460 O O . LYS A 1 427 ? 27.754 -0.092 -4.573 1.00 78.69 427 LYS A O 1
ATOM 3465 N N . ASP A 1 428 ? 27.925 2.100 -5.050 1.00 68.25 428 ASP A N 1
ATOM 3466 C CA . ASP A 1 428 ? 28.573 2.507 -3.798 1.00 68.25 428 ASP A CA 1
ATOM 3467 C C . ASP A 1 428 ? 27.572 2.973 -2.737 1.00 68.25 428 ASP A C 1
ATOM 3469 O O . ASP A 1 428 ? 27.941 3.619 -1.759 1.00 68.25 428 ASP A O 1
ATOM 3473 N N . LYS A 1 429 ? 26.283 2.654 -2.933 1.00 65.25 429 LYS A N 1
ATOM 3474 C CA . LYS A 1 429 ? 25.165 3.084 -2.078 1.00 65.25 429 LYS A CA 1
ATOM 3475 C C . LYS A 1 429 ? 25.069 4.606 -1.881 1.00 65.25 429 LYS A C 1
ATOM 3477 O O . LYS A 1 429 ? 24.358 5.033 -0.975 1.00 65.25 429 LYS A O 1
ATOM 3482 N N . ASN A 1 430 ? 25.738 5.387 -2.729 1.00 62.69 430 ASN A N 1
ATOM 3483 C CA . ASN A 1 430 ? 25.780 6.846 -2.716 1.00 62.69 430 ASN A CA 1
ATOM 3484 C C . ASN A 1 430 ? 25.133 7.404 -3.991 1.00 62.69 430 ASN A C 1
ATOM 3486 O O . ASN A 1 430 ? 25.249 6.820 -5.071 1.00 62.69 430 ASN A O 1
ATOM 3490 N N . GLU A 1 431 ? 24.476 8.551 -3.853 1.00 60.34 431 GLU A N 1
ATOM 3491 C CA . GLU A 1 431 ? 23.776 9.258 -4.927 1.00 60.34 431 GLU A CA 1
ATOM 3492 C C . GLU A 1 431 ? 24.734 10.164 -5.723 1.00 60.34 431 GLU A C 1
ATOM 3494 O O . GLU A 1 431 ? 24.688 11.390 -5.643 1.00 60.34 431 GLU A O 1
ATOM 3499 N N . GLU A 1 432 ? 25.636 9.562 -6.492 1.00 63.16 432 GLU A N 1
ATOM 3500 C CA . GLU A 1 432 ? 26.407 10.280 -7.511 1.00 63.16 432 GLU A CA 1
ATOM 3501 C C . GLU A 1 432 ? 26.118 9.687 -8.892 1.00 63.16 432 GLU A C 1
ATOM 3503 O O . GLU A 1 432 ? 25.987 8.470 -9.030 1.00 63.16 432 GLU A O 1
ATOM 3508 N N . ASP A 1 433 ? 26.073 10.524 -9.937 1.00 60.50 433 ASP A N 1
ATOM 3509 C CA . ASP A 1 433 ? 25.919 10.066 -11.331 1.00 60.50 433 ASP A CA 1
ATOM 3510 C C . ASP A 1 433 ? 26.983 9.013 -11.703 1.00 60.50 433 ASP A C 1
ATOM 3512 O O . ASP A 1 433 ? 26.711 8.058 -12.428 1.00 60.50 433 ASP A O 1
ATOM 3516 N N . SER A 1 434 ? 28.190 9.165 -11.148 1.00 63.41 434 SER A N 1
ATOM 3517 C CA . SER A 1 434 ? 29.328 8.242 -11.271 1.00 63.41 434 SER A CA 1
ATOM 3518 C C . SER A 1 434 ? 29.063 6.854 -10.671 1.00 63.41 434 SER A C 1
ATOM 3520 O O . SER A 1 434 ? 29.692 5.876 -11.075 1.00 63.41 434 SER A O 1
ATOM 3522 N N . SER A 1 435 ? 28.140 6.772 -9.710 1.00 76.94 435 SER A N 1
ATOM 3523 C CA . SER A 1 435 ? 27.824 5.577 -8.930 1.00 76.94 435 SER A CA 1
ATOM 3524 C C . SER A 1 435 ? 26.638 4.793 -9.491 1.00 76.94 435 SER A C 1
ATOM 3526 O O . SER A 1 435 ? 26.334 3.725 -8.955 1.00 76.94 435 SER A O 1
ATOM 3528 N N . ILE A 1 436 ? 25.969 5.276 -10.550 1.00 83.88 436 ILE A N 1
ATOM 3529 C CA . ILE A 1 436 ? 24.852 4.558 -11.177 1.00 83.88 436 ILE A CA 1
ATOM 3530 C C . ILE A 1 436 ? 25.346 3.215 -11.736 1.00 83.88 436 ILE A C 1
ATOM 3532 O O . ILE A 1 436 ? 26.278 3.151 -12.541 1.00 83.88 436 ILE A O 1
ATOM 3536 N N . ASP A 1 437 ? 24.701 2.131 -11.310 1.00 86.25 437 ASP A N 1
ATOM 3537 C CA . ASP A 1 437 ? 24.973 0.777 -11.790 1.00 86.25 437 ASP A CA 1
ATOM 3538 C C . ASP A 1 437 ? 24.087 0.413 -12.982 1.00 86.25 437 ASP A C 1
ATOM 3540 O O . ASP A 1 437 ? 24.568 0.036 -14.050 1.00 86.25 437 ASP A O 1
ATOM 3544 N N . SER A 1 438 ? 22.773 0.552 -12.812 1.00 90.50 438 SER A N 1
ATOM 3545 C CA . SER A 1 438 ? 21.780 0.219 -13.830 1.00 90.50 438 SER A CA 1
ATOM 3546 C C . SER A 1 438 ? 20.490 1.017 -13.648 1.00 90.50 438 SER A C 1
ATOM 3548 O O . SER A 1 438 ? 20.252 1.627 -12.607 1.00 90.50 438 SER A O 1
ATOM 3550 N N . ILE A 1 439 ? 19.637 1.013 -14.673 1.00 94.38 439 ILE A N 1
ATOM 3551 C CA . ILE A 1 439 ? 18.281 1.561 -14.590 1.00 94.38 439 ILE A CA 1
ATOM 3552 C C . ILE A 1 439 ? 17.308 0.425 -14.268 1.00 94.38 439 ILE A C 1
ATOM 3554 O O . ILE A 1 439 ? 17.440 -0.693 -14.763 1.00 94.38 439 ILE A O 1
ATOM 3558 N N . THR A 1 440 ? 16.321 0.700 -13.427 1.00 94.38 440 THR A N 1
ATOM 3559 C CA . THR A 1 440 ? 15.248 -0.233 -13.081 1.00 94.38 440 THR A CA 1
ATOM 3560 C C . THR A 1 440 ? 14.148 -0.214 -14.152 1.00 94.38 440 THR A C 1
ATOM 3562 O O . THR A 1 440 ? 13.927 0.808 -14.802 1.00 94.38 440 THR A O 1
ATOM 3565 N N . PRO A 1 441 ? 13.412 -1.320 -14.360 1.00 95.00 441 PRO A N 1
ATOM 3566 C CA . PRO A 1 441 ? 12.280 -1.382 -15.287 1.00 95.00 441 PRO A CA 1
ATOM 3567 C C . PRO A 1 441 ? 11.030 -0.669 -14.730 1.00 95.00 441 PRO A C 1
ATOM 3569 O O . PRO A 1 441 ? 9.920 -1.194 -14.805 1.00 95.00 441 PRO A O 1
ATOM 3572 N N . THR A 1 442 ? 11.181 0.539 -14.194 1.00 94.81 442 THR A N 1
ATOM 3573 C CA . THR A 1 442 ? 10.098 1.332 -13.608 1.00 94.81 442 THR A CA 1
ATOM 3574 C C . THR A 1 442 ? 10.274 2.803 -13.974 1.00 94.81 442 THR A C 1
ATOM 3576 O O . THR A 1 442 ? 11.376 3.338 -13.917 1.00 94.81 442 THR A O 1
ATOM 3579 N N . LEU A 1 443 ? 9.181 3.472 -14.337 1.00 94.88 443 LEU A N 1
ATOM 3580 C CA . LEU A 1 443 ? 9.138 4.924 -14.504 1.00 94.88 443 LEU A CA 1
ATOM 3581 C C . LEU A 1 443 ? 8.632 5.563 -13.216 1.00 94.88 443 LEU A C 1
ATOM 3583 O O . LEU A 1 443 ? 7.661 5.081 -12.628 1.00 94.88 443 LEU A O 1
ATOM 3587 N N . ILE A 1 444 ? 9.247 6.674 -12.821 1.00 93.56 444 ILE A N 1
ATOM 3588 C CA . ILE A 1 444 ? 8.766 7.512 -11.727 1.00 93.56 444 ILE A CA 1
ATOM 3589 C C . ILE A 1 444 ? 8.650 8.938 -12.254 1.00 93.56 444 ILE A C 1
ATOM 3591 O O . ILE A 1 444 ? 9.625 9.529 -12.709 1.00 93.56 444 ILE A O 1
ATOM 3595 N N . TYR A 1 445 ? 7.441 9.487 -12.206 1.00 92.88 445 TYR A N 1
ATOM 3596 C CA . TYR A 1 445 ? 7.165 10.858 -12.606 1.00 92.88 445 TYR A CA 1
ATOM 3597 C C . TYR A 1 445 ? 6.835 11.710 -11.394 1.00 92.88 445 TYR A C 1
ATOM 3599 O O . TYR A 1 445 ? 6.001 11.343 -10.568 1.00 92.88 445 TYR A O 1
ATOM 3607 N N . ASP A 1 446 ? 7.463 12.879 -11.327 1.00 89.44 446 ASP A N 1
ATOM 3608 C CA . ASP A 1 446 ? 7.103 13.943 -10.399 1.00 89.44 446 ASP A CA 1
ATOM 3609 C C . ASP A 1 446 ? 6.169 14.934 -11.092 1.00 89.44 446 ASP A C 1
ATOM 3611 O O . ASP A 1 446 ? 6.599 15.662 -11.993 1.00 89.44 446 ASP A O 1
ATOM 3615 N N . ILE A 1 447 ? 4.894 14.929 -10.707 1.00 88.62 447 ILE A N 1
ATOM 3616 C CA . ILE A 1 447 ? 3.861 15.756 -11.322 1.00 88.62 447 ILE A CA 1
ATOM 3617 C C . ILE A 1 447 ? 3.567 16.951 -10.419 1.00 88.62 447 ILE A C 1
ATOM 3619 O O . ILE A 1 447 ? 3.146 16.802 -9.274 1.00 88.62 447 ILE A O 1
ATOM 3623 N N . ASP A 1 448 ? 3.774 18.144 -10.975 1.00 86.44 448 ASP A N 1
ATOM 3624 C CA . ASP A 1 448 ? 3.482 19.443 -10.364 1.00 86.44 448 ASP A CA 1
ATOM 3625 C C . ASP A 1 448 ? 2.870 20.349 -11.446 1.00 86.44 448 ASP A C 1
ATOM 3627 O O . ASP A 1 448 ? 3.540 21.214 -12.015 1.00 86.44 448 ASP A O 1
ATOM 3631 N N . ASN A 1 449 ? 1.615 20.074 -11.830 1.00 83.44 449 ASN A N 1
ATOM 3632 C CA . ASN A 1 449 ? 0.968 20.738 -12.964 1.00 83.44 449 ASN A CA 1
ATOM 3633 C C . ASN A 1 449 ? -0.472 21.180 -12.660 1.00 83.44 449 ASN A C 1
ATOM 3635 O O . ASN A 1 449 ? -1.345 20.371 -12.371 1.00 83.44 449 ASN A O 1
ATOM 3639 N N . SER A 1 450 ? -0.750 22.482 -12.801 1.00 81.50 450 SER A N 1
ATOM 3640 C CA . SER A 1 450 ? -2.088 23.065 -12.563 1.00 81.50 450 SER A CA 1
ATOM 3641 C C . SER A 1 450 ? -3.216 22.517 -13.448 1.00 81.50 450 SER A C 1
ATOM 3643 O O . SER A 1 450 ? -4.384 22.724 -13.132 1.00 81.50 450 SER A O 1
ATOM 3645 N N . LYS A 1 451 ? -2.887 21.886 -14.580 1.00 84.75 451 LYS A N 1
ATOM 3646 C CA . LYS A 1 451 ? -3.850 21.409 -15.584 1.00 84.75 451 LYS A CA 1
ATOM 3647 C C . LYS A 1 451 ? -3.936 19.885 -15.664 1.00 84.75 451 LYS A C 1
ATOM 3649 O O . LYS A 1 451 ? -4.613 19.387 -16.556 1.00 84.75 451 LYS A O 1
ATOM 3654 N N . PHE A 1 452 ? -3.221 19.163 -14.801 1.00 89.12 452 PHE A N 1
ATOM 3655 C CA . PHE A 1 452 ? -3.193 17.705 -14.819 1.00 89.12 452 PHE A CA 1
ATOM 3656 C C . PHE A 1 452 ? -3.235 17.160 -13.391 1.00 89.12 452 PHE A C 1
ATOM 3658 O O . PHE A 1 452 ? -2.274 17.293 -12.636 1.00 89.12 452 PHE A O 1
ATOM 3665 N N . SER A 1 453 ? -4.379 16.584 -13.034 1.00 90.19 453 SER A N 1
ATOM 3666 C CA . SER A 1 453 ? -4.682 16.044 -11.708 1.00 90.19 453 SER A CA 1
ATOM 3667 C C . SER A 1 453 ? -4.317 14.561 -11.582 1.00 90.19 453 SER A C 1
ATOM 3669 O O . SER A 1 453 ? -4.070 13.870 -12.575 1.00 90.19 453 SER A O 1
ATOM 3671 N N . ALA A 1 454 ? -4.344 14.035 -10.357 1.00 88.62 454 ALA A N 1
ATOM 3672 C CA . ALA A 1 454 ? -4.202 12.603 -10.101 1.00 88.62 454 ALA A CA 1
ATOM 3673 C C . ALA A 1 454 ? -5.332 11.797 -10.762 1.00 88.62 454 ALA A C 1
ATOM 3675 O O . ALA A 1 454 ? -5.100 10.697 -11.263 1.00 88.62 454 ALA A O 1
ATOM 3676 N N . ASN A 1 455 ? -6.538 12.368 -10.840 1.00 89.94 455 ASN A N 1
ATOM 3677 C CA . ASN A 1 455 ? -7.665 11.760 -11.543 1.00 89.94 455 ASN A CA 1
ATOM 3678 C C . ASN A 1 455 ? -7.424 11.701 -13.063 1.00 89.94 455 ASN A C 1
ATOM 3680 O O . ASN A 1 455 ? -7.760 10.708 -13.703 1.00 89.94 455 ASN A O 1
ATOM 3684 N N . ASP A 1 456 ? -6.788 12.721 -13.649 1.00 92.75 456 ASP A N 1
ATOM 3685 C CA . ASP A 1 456 ? -6.399 12.692 -15.066 1.00 92.75 456 ASP A CA 1
ATOM 3686 C C . ASP A 1 456 ? -5.341 11.616 -15.332 1.00 92.75 456 ASP A C 1
ATOM 3688 O O . ASP A 1 456 ? -5.443 10.884 -16.317 1.00 92.75 456 ASP A O 1
ATOM 3692 N N . ALA A 1 457 ? -4.368 11.459 -14.427 1.00 93.25 457 ALA A N 1
ATOM 3693 C CA . ALA A 1 457 ? -3.387 10.378 -14.492 1.00 93.25 457 ALA A CA 1
ATOM 3694 C C . ALA A 1 457 ? -4.045 8.992 -14.379 1.00 93.25 457 ALA A C 1
ATOM 3696 O O . ALA A 1 457 ? -3.716 8.089 -15.150 1.00 93.25 457 ALA A O 1
ATOM 3697 N N . GLN A 1 458 ? -5.010 8.830 -13.469 1.00 93.62 458 GLN A N 1
ATOM 3698 C CA . GLN A 1 458 ? -5.783 7.598 -13.330 1.00 93.62 458 GLN A CA 1
ATOM 3699 C C . GLN A 1 458 ? -6.548 7.267 -14.617 1.00 93.62 458 GLN A C 1
ATOM 3701 O O . GLN A 1 458 ? -6.409 6.160 -15.139 1.00 93.62 458 GLN A O 1
ATOM 3706 N N . ASN A 1 459 ? -7.281 8.235 -15.173 1.00 93.94 459 ASN A N 1
ATOM 3707 C CA . ASN A 1 459 ? -8.021 8.066 -16.425 1.00 93.94 459 ASN A CA 1
ATOM 3708 C C . ASN A 1 459 ? -7.091 7.749 -17.604 1.00 93.94 459 ASN A C 1
ATOM 3710 O O . ASN A 1 459 ? -7.400 6.886 -18.427 1.00 93.94 459 ASN A O 1
ATOM 3714 N N . LEU A 1 460 ? -5.932 8.412 -17.681 1.00 95.31 460 LEU A N 1
ATOM 3715 C CA . LEU A 1 460 ? -4.925 8.172 -18.711 1.00 95.31 460 LEU A CA 1
ATOM 3716 C C . LEU A 1 460 ? -4.458 6.714 -18.694 1.00 95.31 460 LEU A C 1
ATOM 3718 O O . LEU A 1 460 ? -4.490 6.050 -19.731 1.00 95.31 460 LEU A O 1
ATOM 3722 N N . LEU A 1 461 ? -4.057 6.206 -17.528 1.00 95.56 461 LEU A N 1
ATOM 3723 C CA . LEU A 1 461 ? -3.563 4.837 -17.401 1.00 95.56 461 LEU A CA 1
ATOM 3724 C C . LEU A 1 461 ? -4.665 3.800 -17.624 1.00 95.56 461 LEU A C 1
ATOM 3726 O O . LEU A 1 461 ? -4.450 2.851 -18.377 1.00 95.56 461 LEU A O 1
ATOM 3730 N N . GLN A 1 462 ? -5.865 4.024 -17.082 1.00 94.25 462 GLN A N 1
ATOM 3731 C CA . GLN A 1 462 ? -7.023 3.154 -17.311 1.00 94.25 462 GLN A CA 1
ATOM 3732 C C . GLN A 1 462 ? -7.405 3.083 -18.794 1.00 94.25 462 GLN A C 1
ATOM 3734 O O . GLN A 1 462 ? -7.608 1.991 -19.319 1.00 94.25 462 GLN A O 1
ATOM 3739 N N . SER A 1 463 ? -7.433 4.221 -19.499 1.00 95.38 463 SER A N 1
ATOM 3740 C CA . SER A 1 463 ? -7.759 4.265 -20.934 1.00 95.38 463 SER A CA 1
ATOM 3741 C C . SER A 1 463 ? -6.753 3.503 -21.803 1.00 95.38 463 SER A C 1
ATOM 3743 O O . SER A 1 463 ? -7.110 2.980 -22.857 1.00 95.38 463 SER A O 1
ATOM 3745 N N . LYS A 1 464 ? -5.499 3.412 -21.346 1.00 94.19 464 LYS A N 1
ATOM 3746 C CA . LYS A 1 464 ? -4.427 2.654 -21.998 1.00 94.19 464 LYS A CA 1
ATOM 3747 C C . LYS A 1 464 ? -4.314 1.213 -21.480 1.00 94.19 464 LYS A C 1
ATOM 3749 O O . LYS A 1 464 ? -3.510 0.452 -22.010 1.00 94.19 464 LYS A O 1
ATOM 3754 N N . GLY A 1 465 ? -5.088 0.830 -20.460 1.00 93.25 465 GLY A N 1
ATOM 3755 C CA . GLY A 1 465 ? -4.990 -0.475 -19.801 1.00 93.25 465 GLY A CA 1
ATOM 3756 C C . GLY A 1 465 ? -3.638 -0.716 -19.121 1.00 93.25 465 GLY A C 1
ATOM 3757 O O . GLY A 1 465 ? -3.185 -1.861 -19.052 1.00 93.25 465 GLY A O 1
ATOM 3758 N N . ILE A 1 466 ? -2.976 0.351 -18.664 1.00 94.00 466 ILE A N 1
ATOM 3759 C CA . ILE A 1 466 ? -1.634 0.324 -18.071 1.00 94.00 466 ILE A CA 1
ATOM 3760 C C . ILE A 1 466 ? -1.740 0.350 -16.547 1.00 94.00 466 ILE A C 1
ATOM 3762 O O . ILE A 1 466 ? -2.506 1.120 -15.973 1.00 94.00 466 ILE A O 1
ATOM 3766 N N . LYS A 1 467 ? -0.924 -0.472 -15.891 1.00 91.75 467 LYS A N 1
ATOM 3767 C CA . LYS A 1 467 ? -0.761 -0.465 -14.439 1.00 91.75 467 LYS A CA 1
ATOM 3768 C C . LYS A 1 467 ? -0.009 0.773 -13.975 1.00 91.75 467 LYS A C 1
ATOM 3770 O O . LYS A 1 467 ? 1.019 1.128 -14.549 1.00 91.75 467 LYS A O 1
ATOM 3775 N N . GLY A 1 468 ? -0.443 1.361 -12.869 1.00 93.75 468 GLY A N 1
ATOM 3776 C CA . GLY A 1 468 ? 0.334 2.403 -12.213 1.00 93.75 468 GLY A CA 1
ATOM 3777 C C . GLY A 1 468 ? -0.099 2.675 -10.787 1.00 93.75 468 GLY A C 1
ATOM 3778 O O . GLY A 1 468 ? -1.111 2.161 -10.315 1.00 93.75 468 GLY A O 1
ATOM 3779 N N . PHE A 1 469 ? 0.694 3.492 -10.105 1.00 93.88 469 PHE A N 1
ATOM 3780 C CA . PHE A 1 469 ? 0.480 3.843 -8.709 1.00 93.88 469 PHE A CA 1
ATOM 3781 C C . PHE A 1 469 ? 0.671 5.336 -8.512 1.00 93.88 469 PHE A C 1
ATOM 3783 O O . PHE A 1 469 ? 1.635 5.908 -9.020 1.00 93.88 469 PHE A O 1
ATOM 3790 N N . ILE A 1 470 ? -0.235 5.957 -7.763 1.00 92.31 470 ILE A N 1
ATOM 3791 C CA . ILE A 1 470 ? -0.221 7.395 -7.506 1.00 92.31 470 ILE A CA 1
ATOM 3792 C C . ILE A 1 470 ? -0.161 7.640 -6.004 1.00 92.31 470 ILE A C 1
ATOM 3794 O O . ILE A 1 470 ? -0.929 7.042 -5.252 1.00 92.31 470 ILE A O 1
ATOM 3798 N N . TYR A 1 471 ? 0.718 8.544 -5.568 1.00 89.00 471 TYR A N 1
ATOM 3799 C CA . TYR A 1 471 ? 0.688 9.072 -4.203 1.00 89.00 471 TYR A CA 1
ATOM 3800 C C . TYR A 1 471 ? 1.037 10.565 -4.155 1.00 89.00 471 TYR A C 1
ATOM 3802 O O . TYR A 1 471 ? 1.865 11.031 -4.942 1.00 89.00 471 TYR A O 1
ATOM 3810 N N . PRO A 1 472 ? 0.444 11.341 -3.235 1.00 81.88 472 PRO A N 1
ATOM 3811 C CA . PRO A 1 472 ? 0.729 12.767 -3.104 1.00 81.88 472 PRO A CA 1
ATOM 3812 C C . PRO A 1 472 ? 2.135 13.018 -2.533 1.00 81.88 472 PRO A C 1
ATOM 3814 O O . PRO A 1 472 ? 2.599 12.309 -1.642 1.00 81.88 472 PRO A O 1
ATOM 3817 N N . THR A 1 473 ? 2.817 14.057 -3.024 1.00 70.12 473 THR A N 1
ATOM 3818 C CA . THR A 1 473 ? 4.203 14.395 -2.621 1.00 70.12 473 THR A CA 1
ATOM 3819 C C . THR A 1 473 ? 4.292 15.273 -1.378 1.00 70.12 473 THR A C 1
ATOM 3821 O O . THR A 1 473 ? 5.336 15.346 -0.738 1.00 70.12 473 THR A O 1
ATOM 3824 N N . THR A 1 474 ? 3.200 15.949 -1.039 1.00 61.22 474 THR A N 1
ATOM 3825 C CA . THR A 1 474 ? 3.032 16.796 0.146 1.00 61.22 474 THR A CA 1
ATOM 3826 C C . THR A 1 474 ? 1.569 16.741 0.574 1.00 61.22 474 THR A C 1
ATOM 3828 O O . THR A 1 474 ? 0.711 16.467 -0.266 1.00 61.22 474 THR A O 1
ATOM 3831 N N . TYR A 1 475 ? 1.262 17.065 1.834 1.00 49.66 475 TYR A N 1
ATOM 3832 C CA . TYR A 1 475 ? -0.119 17.302 2.270 1.00 49.66 475 TYR A CA 1
ATOM 3833 C C . TYR A 1 475 ? -0.786 18.320 1.338 1.00 49.66 475 TYR A C 1
ATOM 3835 O O . TYR A 1 475 ? -0.414 19.495 1.326 1.00 49.66 475 TYR A O 1
ATOM 3843 N N . GLN A 1 476 ? -1.740 17.870 0.521 1.00 47.97 476 GLN A N 1
ATOM 3844 C CA . GLN A 1 476 ? -2.506 18.765 -0.337 1.00 47.97 476 GLN A CA 1
ATOM 3845 C C . GLN A 1 476 ? -3.387 19.633 0.562 1.00 47.97 476 GLN A C 1
ATOM 3847 O O . GLN A 1 476 ? -4.344 19.164 1.180 1.00 47.97 476 GLN A O 1
ATOM 3852 N N . VAL A 1 477 ? -3.037 20.913 0.685 1.00 41.06 477 VAL A N 1
ATOM 3853 C CA . VAL A 1 477 ? -3.888 21.884 1.373 1.00 41.06 477 VAL A CA 1
ATOM 3854 C C . VAL A 1 477 ? -5.173 22.017 0.541 1.00 41.06 477 VAL A C 1
ATOM 3856 O O . VAL A 1 477 ? -5.053 22.186 -0.670 1.00 41.06 477 VAL A O 1
ATOM 3859 N N . PRO A 1 478 ? -6.388 21.990 1.124 1.00 37.94 478 PRO A N 1
ATOM 3860 C CA . PRO A 1 478 ? -7.662 22.013 0.383 1.00 37.94 478 PRO A CA 1
ATOM 3861 C C . PRO A 1 478 ? -7.954 23.234 -0.523 1.00 37.94 478 PRO A C 1
ATOM 3863 O O . PRO A 1 478 ? -9.095 23.402 -0.929 1.00 37.94 478 PRO A O 1
ATOM 3866 N N . ASP A 1 479 ? -6.961 24.063 -0.848 1.00 42.84 479 ASP A N 1
ATOM 3867 C CA . ASP A 1 479 ? -7.049 25.254 -1.704 1.00 42.84 479 ASP A CA 1
ATOM 3868 C C . ASP A 1 479 ? -5.836 25.407 -2.657 1.00 42.84 479 ASP A C 1
ATOM 3870 O O . ASP A 1 479 ? -5.675 26.440 -3.317 1.00 42.84 479 ASP A O 1
ATOM 3874 N N . THR A 1 480 ? -4.936 24.416 -2.754 1.00 49.97 480 THR A N 1
ATOM 3875 C CA . THR A 1 480 ? -3.830 24.483 -3.723 1.00 49.97 480 THR A CA 1
ATOM 3876 C C . THR A 1 480 ? -4.346 24.284 -5.146 1.00 49.97 480 THR A C 1
ATOM 3878 O O . THR A 1 480 ? -4.850 23.223 -5.489 1.00 49.97 480 THR A O 1
ATOM 3881 N N . LYS A 1 481 ? -4.151 25.294 -6.007 1.00 56.44 481 LYS A N 1
ATOM 3882 C CA . LYS A 1 481 ? -4.470 25.244 -7.450 1.00 56.44 481 LYS A CA 1
ATOM 3883 C C . LYS A 1 481 ? -3.701 24.170 -8.233 1.00 56.44 481 LYS A C 1
ATOM 3885 O O . LYS A 1 481 ? -4.011 23.943 -9.397 1.00 56.44 481 LYS A O 1
ATOM 3890 N N . VAL A 1 482 ? -2.662 23.588 -7.638 1.00 61.50 482 VAL A N 1
ATOM 3891 C CA . VAL A 1 482 ? -1.809 22.572 -8.256 1.00 61.50 482 VAL A CA 1
ATOM 3892 C C . VAL A 1 482 ? -1.755 21.372 -7.332 1.00 61.50 482 VAL A C 1
ATOM 3894 O O . VAL A 1 482 ? -1.290 21.480 -6.197 1.00 61.50 482 VAL A O 1
ATOM 3897 N N . GLU A 1 483 ? -2.242 20.244 -7.825 1.00 76.56 483 GLU A N 1
ATOM 3898 C CA . GLU A 1 483 ? -2.080 18.951 -7.182 1.00 76.56 483 GLU A CA 1
ATOM 3899 C C . GLU A 1 483 ? -0.675 18.418 -7.498 1.00 76.56 483 GLU A C 1
ATOM 3901 O O . GLU A 1 483 ? -0.254 18.393 -8.656 1.00 76.56 483 GLU A O 1
ATOM 3906 N N . LYS A 1 484 ? 0.063 18.033 -6.449 1.00 85.31 484 LYS A N 1
ATOM 3907 C CA . LYS A 1 484 ? 1.408 17.464 -6.568 1.00 85.31 484 LYS A CA 1
ATOM 3908 C C . LYS A 1 484 ? 1.408 16.001 -6.157 1.00 85.31 484 LYS A C 1
ATOM 3910 O O . LYS A 1 484 ? 0.996 15.669 -5.041 1.00 85.31 484 LYS A O 1
ATOM 3915 N N . PHE A 1 485 ? 1.895 15.136 -7.035 1.00 88.62 485 PHE A N 1
ATOM 3916 C CA . PHE A 1 485 ? 1.897 13.693 -6.817 1.00 88.62 485 PHE A CA 1
ATOM 3917 C C . PHE A 1 485 ? 3.037 13.012 -7.569 1.00 88.62 485 PHE A C 1
ATOM 3919 O O . PHE A 1 485 ? 3.584 13.549 -8.532 1.00 88.62 485 PHE A O 1
ATOM 3926 N N . LYS A 1 486 ? 3.409 11.820 -7.107 1.00 90.81 486 LYS A N 1
ATOM 3927 C CA . LYS A 1 486 ? 4.255 10.903 -7.859 1.00 90.81 486 LYS A CA 1
ATOM 3928 C C . LYS A 1 486 ? 3.387 9.903 -8.595 1.00 90.81 486 LYS A C 1
ATOM 3930 O O . LYS A 1 486 ? 2.369 9.454 -8.067 1.00 90.81 486 LYS A O 1
ATOM 3935 N N . LEU A 1 487 ? 3.832 9.537 -9.787 1.00 94.06 487 LEU A N 1
ATOM 3936 C CA . LEU A 1 487 ? 3.246 8.476 -10.587 1.00 94.06 487 LEU A CA 1
ATOM 3937 C C . LEU A 1 487 ? 4.314 7.419 -10.879 1.00 94.06 487 LEU A C 1
ATOM 3939 O O . LEU A 1 487 ? 5.324 7.724 -11.507 1.00 94.06 487 LEU A O 1
ATOM 3943 N N . ILE A 1 488 ? 4.081 6.189 -10.425 1.00 94.88 488 ILE A N 1
ATOM 3944 C CA . ILE A 1 488 ? 4.944 5.029 -10.667 1.00 94.88 488 ILE A CA 1
ATOM 3945 C C . ILE A 1 488 ? 4.296 4.155 -11.741 1.00 94.88 488 ILE A C 1
ATOM 3947 O O . ILE A 1 488 ? 3.141 3.755 -11.589 1.00 94.88 488 ILE A O 1
ATOM 3951 N N . ILE A 1 489 ? 5.037 3.826 -12.801 1.00 95.94 489 ILE A N 1
ATOM 3952 C CA . ILE A 1 489 ? 4.578 2.941 -13.884 1.00 95.94 489 ILE A CA 1
ATOM 3953 C C . ILE A 1 489 ? 5.611 1.825 -14.084 1.00 95.94 489 ILE A C 1
ATOM 3955 O O . ILE A 1 489 ? 6.706 2.094 -14.586 1.00 95.94 489 ILE A O 1
ATOM 3959 N N . PRO A 1 490 ? 5.294 0.571 -13.721 1.00 95.31 490 PRO A N 1
ATOM 3960 C CA . PRO A 1 490 ? 6.141 -0.573 -14.039 1.00 95.31 490 PRO A CA 1
ATOM 3961 C C . PRO A 1 490 ? 6.225 -0.796 -15.554 1.00 95.31 490 PRO A C 1
ATOM 3963 O O . PRO A 1 490 ? 5.215 -0.720 -16.259 1.00 95.31 490 PRO A O 1
ATOM 3966 N N . THR A 1 491 ? 7.413 -1.137 -16.046 1.00 95.56 491 THR A N 1
ATOM 3967 C CA . THR A 1 491 ? 7.682 -1.412 -17.466 1.00 95.56 491 THR A CA 1
ATOM 3968 C C . THR A 1 491 ? 8.256 -2.810 -17.675 1.00 95.56 491 THR A C 1
ATOM 3970 O O . THR A 1 491 ? 8.735 -3.447 -16.740 1.00 95.56 491 THR A O 1
ATOM 3973 N N . THR A 1 492 ? 8.185 -3.327 -18.901 1.00 93.19 492 THR A N 1
ATOM 3974 C CA . THR A 1 492 ? 8.636 -4.692 -19.213 1.00 93.19 492 THR A CA 1
ATOM 3975 C C . THR A 1 492 ? 10.153 -4.868 -19.191 1.00 93.19 492 THR A C 1
ATOM 3977 O O . THR A 1 492 ? 10.637 -5.961 -18.903 1.00 93.19 492 THR A O 1
ATOM 3980 N N . ARG A 1 493 ? 10.914 -3.822 -19.531 1.00 92.19 493 ARG A N 1
ATOM 3981 C CA . ARG A 1 493 ? 12.371 -3.879 -19.721 1.00 92.19 493 ARG A CA 1
ATOM 3982 C C . ARG A 1 493 ? 13.036 -2.641 -19.131 1.00 92.19 493 ARG A C 1
ATOM 3984 O O . ARG A 1 493 ? 12.460 -1.561 -19.148 1.00 92.19 493 ARG A O 1
ATOM 3991 N N . ALA A 1 494 ? 14.264 -2.778 -18.650 1.00 93.12 494 ALA A N 1
ATOM 3992 C CA . ALA A 1 494 ? 15.082 -1.629 -18.278 1.00 93.12 494 ALA A CA 1
ATOM 3993 C C . ALA A 1 494 ? 15.835 -1.085 -19.510 1.00 93.12 494 ALA A C 1
ATOM 3995 O O . ALA A 1 494 ? 16.393 -1.896 -20.257 1.00 93.12 494 ALA A O 1
ATOM 3996 N N . PRO A 1 495 ? 15.878 0.242 -19.737 1.00 92.81 495 PRO A N 1
ATOM 3997 C CA . PRO A 1 495 ? 16.803 0.838 -20.701 1.00 92.81 495 PRO A CA 1
ATOM 3998 C C . PRO A 1 495 ? 18.246 0.758 -20.177 1.00 92.81 495 PRO A C 1
ATOM 4000 O O . PRO A 1 495 ? 18.473 0.643 -18.970 1.00 92.81 495 PRO A O 1
ATOM 4003 N N . SER A 1 496 ? 19.240 0.870 -21.059 1.00 90.06 496 SER A N 1
ATOM 4004 C CA . SER A 1 496 ? 20.613 1.111 -20.601 1.00 90.06 496 SER A CA 1
ATOM 4005 C C . SER A 1 496 ? 20.802 2.568 -20.161 1.00 90.06 496 SER A C 1
ATOM 4007 O O . SER A 1 496 ? 20.069 3.460 -20.593 1.00 90.06 496 SER A O 1
ATOM 4009 N N . LEU A 1 497 ? 21.815 2.833 -19.328 1.00 89.06 497 LEU A N 1
ATOM 4010 C CA . LEU A 1 497 ? 22.132 4.194 -18.875 1.00 89.06 497 LEU A CA 1
ATOM 4011 C C . LEU A 1 497 ? 22.412 5.147 -20.053 1.00 89.06 497 LEU A C 1
ATOM 4013 O O . LEU A 1 497 ? 21.943 6.279 -20.051 1.00 89.06 497 LEU A O 1
ATOM 4017 N N . ASN A 1 498 ? 23.096 4.664 -21.095 1.00 85.06 498 ASN A N 1
ATOM 4018 C CA . ASN A 1 498 ? 23.425 5.449 -22.292 1.00 85.06 498 ASN A CA 1
ATOM 4019 C C . ASN A 1 498 ? 22.194 5.813 -23.141 1.00 85.06 498 ASN A C 1
ATOM 4021 O O . ASN A 1 498 ? 22.223 6.768 -23.916 1.00 85.06 498 ASN A O 1
ATOM 4025 N N . GLU A 1 499 ? 21.124 5.028 -23.045 1.00 88.38 499 GLU A N 1
ATOM 4026 C CA . GLU A 1 499 ? 19.891 5.227 -23.813 1.00 88.38 499 GLU A CA 1
ATOM 4027 C C . GLU A 1 499 ? 18.853 6.032 -23.031 1.00 88.38 499 GLU A C 1
ATOM 4029 O O . GLU A 1 499 ? 17.902 6.542 -23.621 1.00 88.38 499 GLU A O 1
ATOM 4034 N N . TYR A 1 500 ? 19.031 6.153 -21.713 1.00 91.06 500 TYR A N 1
ATOM 4035 C CA . TYR A 1 500 ? 18.021 6.654 -20.792 1.00 91.06 500 TYR A CA 1
ATOM 4036 C C . TYR A 1 500 ? 17.506 8.054 -21.158 1.00 91.06 500 TYR A C 1
ATOM 4038 O O . TYR A 1 500 ? 16.296 8.267 -21.158 1.00 91.06 500 TYR A O 1
ATOM 4046 N N . ASP A 1 501 ? 18.385 8.982 -21.545 1.00 88.94 501 ASP A N 1
ATOM 4047 C CA . ASP A 1 501 ? 17.990 10.355 -21.887 1.00 88.94 501 ASP A CA 1
ATOM 4048 C C . ASP A 1 501 ? 17.068 10.432 -23.115 1.00 88.94 501 ASP A C 1
ATOM 4050 O O . ASP A 1 501 ? 16.136 11.238 -23.146 1.00 88.94 501 ASP A O 1
ATOM 4054 N N . GLU A 1 502 ? 17.296 9.605 -24.138 1.00 88.81 502 GLU A N 1
ATOM 4055 C CA . GLU A 1 502 ? 16.405 9.533 -25.303 1.00 88.81 502 GLU A CA 1
ATOM 4056 C C . GLU A 1 502 ? 15.165 8.685 -25.005 1.00 88.81 502 GLU A C 1
ATOM 4058 O O . GLU A 1 502 ? 14.053 9.040 -25.403 1.00 88.81 502 GLU A O 1
ATOM 4063 N N . TYR A 1 503 ? 15.335 7.614 -24.232 1.00 93.69 503 TYR A N 1
ATOM 4064 C CA . TYR A 1 503 ? 14.261 6.733 -23.793 1.00 93.69 503 TYR A CA 1
ATOM 4065 C C . TYR A 1 503 ? 13.209 7.481 -22.979 1.00 93.69 503 TYR A C 1
ATOM 4067 O O . TYR A 1 503 ? 12.020 7.396 -23.294 1.00 93.69 503 TYR A O 1
ATOM 4075 N N . ILE A 1 504 ? 13.626 8.263 -21.979 1.00 93.19 504 ILE A N 1
ATOM 4076 C CA . ILE A 1 504 ? 12.697 8.961 -21.094 1.00 93.19 504 ILE A CA 1
ATOM 4077 C C . ILE A 1 504 ? 11.908 10.029 -21.858 1.00 93.19 504 ILE A C 1
ATOM 4079 O O . ILE A 1 504 ? 10.721 10.210 -21.596 1.00 93.19 504 ILE A O 1
ATOM 4083 N N . LYS A 1 505 ? 12.496 10.677 -22.873 1.00 89.38 505 LYS A N 1
ATOM 4084 C CA . LYS A 1 505 ? 11.780 11.617 -23.755 1.00 89.38 505 LYS A CA 1
ATOM 4085 C C . LYS A 1 505 ? 10.712 10.906 -24.585 1.00 89.38 505 LYS A C 1
ATOM 4087 O O . LYS A 1 505 ? 9.564 11.355 -24.622 1.00 89.38 505 LYS A O 1
ATOM 4092 N N . GLU A 1 506 ? 11.074 9.800 -25.236 1.00 90.00 506 GLU A N 1
ATOM 4093 C CA . GLU A 1 506 ? 10.157 9.054 -26.103 1.00 90.00 506 GLU A CA 1
ATOM 4094 C C . GLU A 1 506 ? 9.005 8.429 -25.327 1.00 90.00 506 GLU A C 1
ATOM 4096 O O . GLU A 1 506 ? 7.843 8.597 -25.702 1.00 90.00 506 GLU A O 1
ATOM 4101 N N . ILE A 1 507 ? 9.300 7.778 -24.204 1.00 93.62 507 ILE A N 1
ATOM 4102 C CA . ILE A 1 507 ? 8.269 7.102 -23.423 1.00 93.62 507 ILE A CA 1
ATOM 4103 C C . ILE A 1 507 ? 7.310 8.095 -22.759 1.00 93.62 507 ILE A C 1
ATOM 4105 O O . ILE A 1 507 ? 6.099 7.879 -22.737 1.00 93.62 507 ILE A O 1
ATOM 4109 N N . THR A 1 508 ? 7.818 9.249 -22.320 1.00 93.12 508 THR A N 1
ATOM 4110 C CA . THR A 1 508 ? 6.991 10.335 -21.779 1.00 93.12 508 THR A CA 1
ATOM 4111 C C . THR A 1 508 ? 6.079 10.925 -22.861 1.00 93.12 508 THR A C 1
ATOM 4113 O O . THR A 1 508 ? 4.927 11.271 -22.586 1.00 93.12 508 THR A O 1
ATOM 4116 N N . ARG A 1 509 ? 6.544 10.998 -24.115 1.00 90.50 509 ARG A N 1
ATOM 4117 C CA . ARG A 1 509 ? 5.722 11.400 -25.266 1.00 90.50 509 ARG A CA 1
ATOM 4118 C C . ARG A 1 509 ? 4.652 10.362 -25.597 1.00 90.50 509 ARG A C 1
ATOM 4120 O O . ARG A 1 509 ? 3.506 10.742 -25.822 1.00 90.50 509 ARG A O 1
ATOM 4127 N N . GLU A 1 510 ? 4.992 9.078 -25.579 1.00 91.25 510 GLU A N 1
ATOM 4128 C CA . GLU A 1 510 ? 4.059 7.971 -25.831 1.00 91.25 510 GLU A CA 1
ATOM 4129 C C . GLU A 1 510 ? 2.947 7.872 -24.772 1.00 91.25 510 GLU A C 1
ATOM 4131 O O . GLU A 1 510 ? 1.775 7.621 -25.087 1.00 91.25 510 GLU A O 1
ATOM 4136 N N . LEU A 1 511 ? 3.292 8.151 -23.514 1.00 93.25 511 LEU A N 1
ATOM 4137 C CA . LEU A 1 511 ? 2.332 8.258 -22.419 1.00 93.25 511 LEU A CA 1
ATOM 4138 C C . LEU A 1 511 ? 1.487 9.539 -22.491 1.00 93.25 511 LEU A C 1
ATOM 4140 O O . LEU A 1 511 ? 0.453 9.605 -21.839 1.00 93.25 511 LEU A O 1
ATOM 4144 N N . GLY A 1 512 ? 1.868 10.533 -23.299 1.00 91.81 512 GLY A N 1
ATOM 4145 C CA . GLY A 1 512 ? 1.179 11.826 -23.380 1.00 91.81 512 GLY A CA 1
ATOM 4146 C C . GLY A 1 512 ? 1.528 12.784 -22.236 1.00 91.81 512 GLY A C 1
ATOM 4147 O O . GLY A 1 512 ? 0.828 13.770 -22.030 1.00 91.81 512 GLY A O 1
ATOM 4148 N N . LEU A 1 513 ? 2.617 12.521 -21.510 1.00 92.56 513 LEU A N 1
ATOM 4149 C CA . LEU A 1 513 ? 3.060 13.282 -20.339 1.00 92.56 513 LEU A CA 1
ATOM 4150 C C . LEU A 1 513 ? 4.095 14.371 -20.664 1.00 92.56 513 LEU A C 1
ATOM 4152 O O . LEU A 1 513 ? 4.468 15.137 -19.783 1.00 92.56 513 LEU A O 1
ATOM 4156 N N . TYR A 1 514 ? 4.543 14.485 -21.919 1.00 86.94 514 TYR A N 1
ATOM 4157 C CA . TYR A 1 514 ? 5.698 15.318 -22.305 1.00 86.94 514 TYR A CA 1
ATOM 4158 C C . TYR A 1 514 ? 5.549 16.810 -21.969 1.00 86.94 514 TYR A C 1
ATOM 4160 O O . TYR A 1 514 ? 6.518 17.462 -21.604 1.00 86.94 514 TYR A O 1
ATOM 4168 N N . ASN A 1 515 ? 4.328 17.348 -22.051 1.00 86.12 515 ASN A N 1
ATOM 4169 C CA . ASN A 1 515 ? 4.032 18.743 -21.693 1.00 86.12 515 ASN A CA 1
ATOM 4170 C C . ASN A 1 515 ? 3.531 18.900 -20.245 1.00 86.12 515 ASN A C 1
ATOM 4172 O O . ASN A 1 515 ? 3.116 19.989 -19.847 1.00 86.12 515 ASN A O 1
ATOM 4176 N N . ILE A 1 516 ? 3.492 17.803 -19.488 1.00 88.00 516 ILE A N 1
ATOM 4177 C CA . ILE A 1 516 ? 2.963 17.747 -18.124 1.00 88.00 516 ILE A CA 1
ATOM 4178 C C . ILE A 1 516 ? 4.110 17.723 -17.116 1.00 88.00 516 ILE A C 1
ATOM 4180 O O . ILE A 1 516 ? 4.064 18.474 -16.140 1.00 88.00 516 ILE A O 1
ATOM 4184 N N . VAL A 1 517 ? 5.112 16.873 -17.356 1.00 86.25 517 VAL A N 1
ATOM 4185 C CA . VAL A 1 517 ? 6.266 16.679 -16.469 1.00 86.25 517 VAL A CA 1
ATOM 4186 C C . VAL A 1 517 ? 7.338 17.739 -16.709 1.00 86.25 517 VAL A C 1
ATOM 4188 O O . VAL A 1 517 ? 7.502 18.253 -17.814 1.00 86.25 517 VAL A O 1
ATOM 4191 N N . ASN A 1 518 ? 8.103 18.059 -15.668 1.00 80.12 518 ASN A N 1
ATOM 4192 C CA . ASN A 1 518 ? 9.273 18.914 -15.813 1.00 80.12 518 ASN A CA 1
ATOM 4193 C C . ASN A 1 518 ? 10.455 18.088 -16.338 1.00 80.12 518 ASN A C 1
ATOM 4195 O O . ASN A 1 518 ? 10.932 17.198 -15.650 1.00 80.12 518 ASN A O 1
ATOM 4199 N N . ASN A 1 519 ? 10.988 18.399 -17.519 1.00 73.19 519 ASN A N 1
ATOM 4200 C CA . ASN A 1 519 ? 12.090 17.618 -18.093 1.00 73.19 519 ASN A CA 1
ATOM 4201 C C . ASN A 1 519 ? 13.353 17.582 -17.211 1.00 73.19 519 ASN A C 1
ATOM 4203 O O . ASN A 1 519 ? 14.077 16.592 -17.245 1.00 73.19 519 ASN A O 1
ATOM 4207 N N . SER A 1 520 ? 13.599 18.595 -16.369 1.00 67.19 520 SER A N 1
ATOM 4208 C CA . SER A 1 520 ? 14.722 18.561 -15.415 1.00 67.19 520 SER A CA 1
ATOM 4209 C C . SER A 1 520 ? 14.499 17.610 -14.231 1.00 67.19 520 SER A C 1
ATOM 4211 O O . SER A 1 520 ? 15.401 17.403 -13.421 1.00 67.19 520 SER A O 1
ATOM 4213 N N . SER A 1 521 ? 13.302 17.025 -14.088 1.00 67.25 521 SER A N 1
ATOM 4214 C CA . SER A 1 521 ? 13.025 15.964 -13.118 1.00 67.25 521 SER A CA 1
ATOM 4215 C C . SER A 1 521 ? 13.181 14.554 -13.671 1.00 67.25 521 SER A C 1
ATOM 4217 O O . SER A 1 521 ? 12.967 13.610 -12.922 1.00 67.25 521 SER A O 1
ATOM 4219 N N . LEU A 1 522 ? 13.574 14.409 -14.935 1.00 80.94 522 LEU A N 1
ATOM 4220 C CA . LEU A 1 522 ? 13.641 13.112 -15.595 1.00 80.94 522 LEU A CA 1
ATOM 4221 C C . LEU A 1 522 ? 15.038 12.489 -15.590 1.00 80.94 522 LEU A C 1
ATOM 4223 O O . LEU A 1 522 ? 15.181 11.433 -16.185 1.00 80.94 522 LEU A O 1
ATOM 4227 N N . HIS A 1 523 ? 16.041 13.091 -14.942 1.00 83.94 523 HIS A N 1
ATOM 4228 C CA . HIS A 1 523 ? 17.403 12.543 -14.859 1.00 83.94 523 HIS A CA 1
ATOM 4229 C C . HIS A 1 523 ? 17.457 11.214 -14.086 1.00 83.94 523 HIS A C 1
ATOM 4231 O O . HIS A 1 523 ? 16.744 11.073 -13.093 1.00 83.94 523 HIS A O 1
ATOM 4237 N N . PRO A 1 524 ? 18.323 10.264 -14.487 1.00 83.50 524 PRO A N 1
ATOM 4238 C CA . PRO A 1 524 ? 18.336 8.923 -13.902 1.00 83.50 524 PRO A CA 1
ATOM 4239 C C . PRO A 1 524 ? 18.788 8.911 -12.437 1.00 83.50 524 PRO A C 1
ATOM 4241 O O . PRO A 1 524 ? 18.286 8.110 -11.656 1.00 83.50 524 PRO A O 1
ATOM 4244 N N . SER A 1 525 ? 19.689 9.813 -12.037 1.00 77.38 525 SER A N 1
ATOM 4245 C CA . SER A 1 525 ? 20.136 9.959 -10.645 1.00 77.38 525 SER A CA 1
ATOM 4246 C C . SER A 1 525 ? 19.094 10.573 -9.722 1.00 77.38 525 SER A C 1
ATOM 4248 O O . SER A 1 525 ? 19.229 10.482 -8.503 1.00 77.38 525 SER A O 1
ATOM 4250 N N . LYS A 1 526 ? 18.040 11.188 -10.268 1.00 81.88 526 LYS A N 1
ATOM 4251 C CA . LYS A 1 526 ? 17.053 11.872 -9.446 1.00 81.88 526 LYS A CA 1
ATOM 4252 C C . LYS A 1 526 ? 16.245 10.866 -8.636 1.00 81.88 526 LYS A C 1
ATOM 4254 O O . LYS A 1 526 ? 15.574 9.995 -9.184 1.00 81.88 526 LYS A O 1
ATOM 4259 N N . PHE A 1 527 ? 16.241 11.055 -7.323 1.00 84.00 527 PHE A N 1
ATOM 4260 C CA . PHE A 1 527 ? 15.357 10.325 -6.431 1.00 84.00 527 PHE A CA 1
ATOM 4261 C C . PHE A 1 527 ? 14.064 11.086 -6.129 1.00 84.00 527 PHE A C 1
ATOM 4263 O O . PHE A 1 527 ? 13.907 12.292 -6.352 1.00 84.00 527 PHE A O 1
ATOM 4270 N N . HIS A 1 528 ? 13.125 10.348 -5.555 1.00 85.75 528 HIS A N 1
ATOM 4271 C CA . HIS A 1 528 ? 11.824 10.824 -5.137 1.00 85.75 528 HIS A CA 1
ATOM 4272 C C . HIS A 1 528 ? 11.529 10.333 -3.726 1.00 85.75 528 HIS A C 1
ATOM 4274 O O . HIS A 1 528 ? 11.689 9.156 -3.428 1.00 85.75 528 HIS A O 1
ATOM 4280 N N . TYR A 1 529 ? 11.055 11.220 -2.856 1.00 84.12 529 TYR A N 1
ATOM 4281 C CA . TYR A 1 529 ? 10.609 10.820 -1.524 1.00 84.12 529 TYR A CA 1
ATOM 4282 C C . TYR A 1 529 ? 9.420 9.858 -1.601 1.00 84.12 529 TYR A C 1
ATOM 4284 O O . TYR A 1 529 ? 8.549 9.999 -2.471 1.00 84.12 529 TYR A O 1
ATOM 4292 N N . THR A 1 530 ? 9.393 8.887 -0.693 1.00 81.56 530 THR A N 1
ATOM 4293 C CA . THR A 1 530 ? 8.284 7.940 -0.518 1.00 81.56 530 THR A CA 1
ATOM 4294 C C . THR A 1 530 ? 7.016 8.648 -0.015 1.00 81.56 530 THR A C 1
ATOM 4296 O O . THR A 1 530 ? 7.065 9.825 0.363 1.00 81.56 530 THR A O 1
ATOM 4299 N N . PRO A 1 531 ? 5.843 7.985 -0.061 1.00 76.69 531 PRO A N 1
ATOM 4300 C CA . PRO A 1 531 ? 4.595 8.591 0.379 1.00 76.69 531 PRO A CA 1
ATOM 4301 C C . PRO A 1 531 ? 4.676 9.050 1.838 1.00 76.69 531 PRO A C 1
ATOM 4303 O O . PRO A 1 531 ? 5.115 8.306 2.715 1.00 76.69 531 PRO A O 1
ATOM 4306 N N . VAL A 1 532 ? 4.196 10.265 2.106 1.00 66.81 532 VAL A N 1
ATOM 4307 C CA . VAL A 1 532 ? 4.118 10.815 3.467 1.00 66.81 532 VAL A CA 1
ATOM 4308 C C . VAL A 1 532 ? 3.252 9.888 4.338 1.00 66.81 532 VAL A C 1
ATOM 4310 O O . VAL A 1 532 ? 2.224 9.409 3.842 1.00 66.81 532 VAL A O 1
ATOM 4313 N N . PRO A 1 533 ? 3.600 9.619 5.612 1.00 58.88 533 PRO A N 1
ATOM 4314 C CA . PRO A 1 533 ? 2.756 8.810 6.490 1.00 58.88 533 PRO A CA 1
ATOM 4315 C C . PRO A 1 533 ? 1.303 9.313 6.506 1.00 58.88 533 PRO A C 1
ATOM 4317 O O . PRO A 1 533 ? 1.062 10.509 6.623 1.00 58.88 533 PRO A O 1
ATOM 4320 N N . GLY A 1 534 ? 0.340 8.404 6.325 1.00 56.97 534 GLY A N 1
ATOM 4321 C CA . GLY A 1 534 ? -1.091 8.731 6.224 1.00 56.97 534 GLY A CA 1
ATOM 4322 C C . GLY A 1 534 ? -1.595 9.057 4.810 1.00 56.97 534 GLY A C 1
ATOM 4323 O O . GLY A 1 534 ? -2.804 9.097 4.600 1.00 56.97 534 GLY A O 1
ATOM 4324 N N . SER A 1 535 ? -0.711 9.227 3.820 1.00 64.19 535 SER A N 1
ATOM 4325 C CA . SER A 1 535 ? -1.133 9.401 2.425 1.00 64.19 535 SER A CA 1
ATOM 4326 C C . SER A 1 535 ? -1.681 8.108 1.813 1.00 64.19 535 SER A C 1
ATOM 4328 O O . SER A 1 535 ? -1.198 6.998 2.069 1.00 64.19 535 SER A O 1
ATOM 4330 N N . GLU A 1 536 ? -2.720 8.247 0.992 1.00 69.88 536 GLU A N 1
ATOM 4331 C CA . GLU A 1 536 ? -3.283 7.130 0.247 1.00 69.88 536 GLU A CA 1
ATOM 4332 C C . GLU A 1 536 ? -2.459 6.878 -1.023 1.00 69.88 536 GLU A C 1
ATOM 4334 O O . GLU A 1 536 ? -2.267 7.774 -1.845 1.00 69.88 536 GLU A O 1
ATOM 4339 N N . LEU A 1 537 ? -1.960 5.646 -1.170 1.00 82.75 537 LEU A N 1
ATOM 4340 C CA . LEU A 1 537 ? -1.439 5.144 -2.438 1.00 82.75 537 LEU A CA 1
ATOM 4341 C C . LEU A 1 537 ? -2.620 4.590 -3.235 1.00 82.75 537 LEU A C 1
ATOM 4343 O O . LEU A 1 537 ? -3.227 3.598 -2.824 1.00 82.75 537 LEU A O 1
ATOM 4347 N N . VAL A 1 538 ? -2.912 5.208 -4.372 1.00 86.44 538 VAL A N 1
ATOM 4348 C CA . VAL A 1 538 ? -3.924 4.735 -5.316 1.00 86.44 538 VAL A CA 1
ATOM 4349 C C . VAL A 1 538 ? -3.270 3.735 -6.262 1.00 86.44 538 VAL A C 1
ATOM 4351 O O . VAL A 1 538 ? -2.274 4.056 -6.909 1.00 86.44 538 VAL A O 1
ATOM 4354 N N . SER A 1 539 ? -3.830 2.528 -6.346 1.00 87.38 539 SER A N 1
ATOM 4355 C CA . SER A 1 539 ? -3.418 1.497 -7.303 1.00 87.38 539 SER A CA 1
ATOM 4356 C C . SER A 1 539 ? -4.353 1.495 -8.509 1.00 87.38 539 SER A C 1
ATOM 4358 O O . SER A 1 539 ? -5.574 1.557 -8.358 1.00 87.38 539 SER A O 1
ATOM 4360 N N . ILE A 1 540 ? -3.781 1.425 -9.707 1.00 89.25 540 ILE A N 1
ATOM 4361 C CA . ILE A 1 540 ? -4.507 1.410 -10.974 1.00 89.25 540 ILE A CA 1
ATOM 4362 C C . ILE A 1 540 ? -4.286 0.051 -11.623 1.00 89.25 540 ILE A C 1
ATOM 4364 O O . ILE A 1 540 ? -3.152 -0.333 -11.918 1.00 89.25 540 ILE A O 1
ATOM 4368 N N . SER A 1 541 ? -5.381 -0.673 -11.847 1.00 84.56 541 SER A N 1
ATOM 4369 C CA . SER A 1 541 ? -5.348 -1.972 -12.508 1.00 84.56 541 SER A CA 1
ATOM 4370 C C . SER A 1 541 ? -4.978 -1.835 -13.986 1.00 84.56 541 SER A C 1
ATOM 4372 O O . SER A 1 541 ? -5.376 -0.895 -14.673 1.00 84.56 541 SER A O 1
ATOM 4374 N N . GLY A 1 542 ? -4.207 -2.797 -14.486 1.00 87.06 542 GLY A N 1
ATOM 4375 C CA . GLY A 1 542 ? -3.745 -2.812 -15.867 1.00 87.06 542 GLY A CA 1
ATOM 4376 C C . GLY A 1 542 ? -2.559 -3.746 -16.056 1.00 87.06 542 GLY A C 1
ATOM 4377 O O . GLY A 1 542 ? -2.122 -4.426 -15.126 1.00 87.06 542 GLY A O 1
ATOM 4378 N N . LYS A 1 543 ? -2.019 -3.779 -17.272 1.00 90.50 543 LYS A N 1
ATOM 4379 C CA . LYS A 1 543 ? -0.815 -4.549 -17.600 1.00 90.50 543 LYS A CA 1
ATOM 4380 C C . LYS A 1 543 ? 0.441 -3.720 -17.337 1.00 90.50 543 LYS A C 1
ATOM 4382 O O . LYS A 1 543 ? 0.409 -2.492 -17.418 1.00 90.50 543 LYS A O 1
ATOM 4387 N N . THR A 1 544 ? 1.552 -4.394 -17.048 1.00 91.75 544 THR A N 1
ATOM 4388 C CA . THR A 1 544 ? 2.886 -3.775 -17.081 1.00 91.75 544 THR A CA 1
ATOM 4389 C C . THR A 1 544 ? 3.101 -3.126 -18.447 1.00 91.75 544 THR A C 1
ATOM 4391 O O . THR A 1 544 ? 2.757 -3.723 -19.468 1.00 91.75 544 THR A O 1
ATOM 4394 N N . PHE A 1 545 ? 3.626 -1.901 -18.471 1.00 95.06 545 PHE A N 1
ATOM 4395 C CA . PHE A 1 545 ? 3.738 -1.144 -19.710 1.00 95.06 545 PHE A CA 1
ATOM 4396 C C . PHE A 1 545 ? 4.838 -1.721 -20.611 1.00 95.06 545 PHE A C 1
ATOM 4398 O O . PHE A 1 545 ? 6.002 -1.791 -20.209 1.00 95.06 545 PHE A O 1
ATOM 4405 N N . ASP A 1 546 ? 4.470 -2.145 -21.822 1.00 94.00 546 ASP A N 1
ATOM 4406 C CA . ASP A 1 546 ? 5.436 -2.610 -22.818 1.00 94.00 546 ASP A CA 1
ATOM 4407 C C . ASP A 1 546 ? 6.186 -1.418 -23.411 1.00 94.00 546 ASP A C 1
ATOM 4409 O O . ASP A 1 546 ? 5.639 -0.618 -24.166 1.00 94.00 546 ASP A O 1
ATOM 4413 N N . ASN A 1 547 ? 7.455 -1.308 -23.039 1.00 94.62 547 ASN A N 1
ATOM 4414 C CA . ASN A 1 547 ? 8.341 -0.223 -23.430 1.00 94.62 547 ASN A CA 1
ATOM 4415 C C . ASN A 1 547 ? 9.379 -0.641 -24.481 1.00 94.62 547 ASN A C 1
ATOM 4417 O O . ASN A 1 547 ? 10.333 0.099 -24.728 1.00 94.62 547 ASN A O 1
ATOM 4421 N N . THR A 1 548 ? 9.210 -1.809 -25.109 1.00 89.62 548 THR A N 1
ATOM 4422 C CA . THR A 1 548 ? 10.181 -2.373 -26.060 1.00 89.62 548 THR A CA 1
ATOM 4423 C C . THR A 1 548 ? 10.474 -1.413 -27.210 1.00 89.62 548 THR A C 1
ATOM 4425 O O . THR A 1 548 ? 11.634 -1.103 -27.479 1.00 89.62 548 THR A O 1
ATOM 4428 N N . ARG A 1 549 ? 9.423 -0.848 -27.817 1.00 86.44 549 ARG A N 1
ATOM 4429 C CA . ARG A 1 549 ? 9.551 0.113 -28.920 1.00 86.44 549 ARG A CA 1
ATOM 4430 C C . ARG A 1 549 ? 10.321 1.373 -28.514 1.00 86.44 549 ARG A C 1
ATOM 4432 O O . ARG A 1 549 ? 11.162 1.845 -29.272 1.00 86.44 549 ARG A O 1
ATOM 4439 N N . ALA A 1 550 ? 10.049 1.905 -27.321 1.00 90.00 550 ALA A N 1
ATOM 4440 C CA . ALA A 1 550 ? 10.706 3.112 -26.825 1.00 90.00 550 ALA A CA 1
ATOM 4441 C C . ALA A 1 550 ? 12.206 2.886 -26.578 1.00 90.00 550 ALA A C 1
ATOM 4443 O O . ALA A 1 550 ? 13.005 3.763 -26.893 1.00 90.00 550 ALA A O 1
ATOM 4444 N N . ILE A 1 551 ? 12.599 1.712 -26.066 1.00 89.62 551 ILE A N 1
ATOM 4445 C CA . ILE A 1 551 ? 14.016 1.341 -25.900 1.00 89.62 551 ILE A CA 1
ATOM 4446 C C . ILE A 1 551 ? 14.703 1.211 -27.262 1.00 89.62 551 ILE A C 1
ATOM 4448 O O . ILE A 1 551 ? 15.788 1.752 -27.455 1.00 89.62 551 ILE A O 1
ATOM 4452 N N . GLU A 1 552 ? 14.076 0.523 -28.218 1.00 83.38 552 GLU A N 1
ATOM 4453 C CA . GLU A 1 552 ? 14.641 0.347 -29.560 1.00 83.38 552 GLU A CA 1
ATOM 4454 C C . GLU A 1 552 ? 14.868 1.681 -30.275 1.00 83.38 552 GLU A C 1
ATOM 4456 O O . GLU A 1 552 ? 15.938 1.905 -30.850 1.00 83.38 552 GLU A O 1
ATOM 4461 N N . ASP A 1 553 ? 13.874 2.569 -30.222 1.00 82.88 553 ASP A N 1
ATOM 4462 C CA . ASP A 1 553 ? 13.961 3.890 -30.831 1.00 82.88 553 ASP A CA 1
ATOM 4463 C C . ASP A 1 553 ? 14.988 4.768 -30.092 1.00 82.88 553 ASP A C 1
ATOM 4465 O O . ASP A 1 553 ? 15.785 5.437 -30.746 1.00 82.88 553 ASP A O 1
ATOM 4469 N N . ALA A 1 554 ? 15.049 4.732 -28.757 1.00 86.62 554 ALA A N 1
ATOM 4470 C CA . ALA A 1 554 ? 16.052 5.467 -27.982 1.00 86.62 554 ALA A CA 1
ATOM 4471 C C . ALA A 1 554 ? 17.481 5.018 -28.288 1.00 86.62 554 ALA A C 1
ATOM 4473 O O . ALA A 1 554 ? 18.342 5.850 -28.572 1.00 86.62 554 ALA A O 1
ATOM 4474 N N . GLY A 1 555 ? 17.719 3.707 -28.314 1.00 82.19 555 GLY A N 1
ATOM 4475 C CA . GLY A 1 555 ? 19.022 3.153 -28.657 1.00 82.19 555 GLY A CA 1
ATOM 4476 C C . GLY A 1 555 ? 19.467 3.507 -30.066 1.00 82.19 555 GLY A C 1
ATOM 4477 O O . GLY A 1 555 ? 20.638 3.813 -30.278 1.00 82.19 555 GLY A O 1
ATOM 4478 N N . LEU A 1 556 ? 18.533 3.573 -31.018 1.00 77.12 556 LEU A N 1
ATOM 4479 C CA . LEU A 1 556 ? 18.843 4.083 -32.348 1.00 77.12 556 LEU A CA 1
ATOM 4480 C C . LEU A 1 556 ? 19.314 5.540 -32.312 1.00 77.12 556 LEU A C 1
ATOM 4482 O O . LEU A 1 556 ? 20.282 5.906 -32.978 1.00 77.12 556 LEU A O 1
ATOM 4486 N N . LYS A 1 557 ? 18.603 6.394 -31.574 1.00 81.06 557 LYS A N 1
ATOM 4487 C CA . LYS A 1 557 ? 18.951 7.812 -31.482 1.00 81.06 557 LYS A CA 1
ATOM 4488 C C . LYS A 1 557 ? 20.306 8.018 -30.827 1.00 81.06 557 LYS A C 1
ATOM 4490 O O . LYS A 1 557 ? 21.082 8.827 -31.330 1.00 81.06 557 LYS A O 1
ATOM 4495 N N . THR A 1 558 ? 20.589 7.286 -29.753 1.00 79.31 558 THR A N 1
ATOM 4496 C CA . THR A 1 558 ? 21.888 7.308 -29.075 1.00 79.31 558 THR A CA 1
ATOM 4497 C C . THR A 1 558 ? 23.005 6.882 -30.025 1.00 79.31 558 THR A C 1
ATOM 4499 O O . THR A 1 558 ? 23.973 7.625 -30.175 1.00 79.31 558 THR A O 1
ATOM 4502 N N . ASP A 1 559 ? 22.842 5.761 -30.736 1.00 76.50 559 ASP A N 1
ATOM 4503 C CA . ASP A 1 559 ? 23.813 5.280 -31.729 1.00 76.50 559 ASP A CA 1
ATOM 4504 C C . ASP A 1 559 ? 24.113 6.340 -32.801 1.00 76.50 559 ASP A C 1
ATOM 4506 O O . ASP A 1 559 ? 25.271 6.605 -33.113 1.00 76.50 559 ASP A O 1
ATOM 4510 N N . ILE A 1 560 ? 23.075 6.985 -33.344 1.00 75.56 560 ILE A N 1
ATOM 4511 C CA . ILE A 1 560 ? 23.220 7.992 -34.407 1.00 75.56 560 ILE A CA 1
ATOM 4512 C C . ILE A 1 560 ? 23.800 9.308 -33.881 1.00 75.56 560 ILE A C 1
ATOM 4514 O O . ILE A 1 560 ? 24.542 9.979 -34.595 1.00 75.56 560 ILE A O 1
ATOM 4518 N N . ASN A 1 561 ? 23.459 9.718 -32.661 1.00 74.75 561 ASN A N 1
ATOM 4519 C CA . ASN A 1 561 ? 23.991 10.948 -32.075 1.00 74.75 561 ASN A CA 1
ATOM 4520 C C . ASN A 1 561 ? 25.467 10.800 -31.677 1.00 74.75 561 ASN A C 1
ATOM 4522 O O . ASN A 1 561 ? 26.216 11.766 -31.791 1.00 74.75 561 ASN A O 1
ATOM 4526 N N . ASN A 1 562 ? 25.885 9.600 -31.270 1.00 72.31 562 ASN A N 1
ATOM 4527 C CA . ASN A 1 562 ? 27.279 9.280 -30.950 1.00 72.31 562 ASN A CA 1
ATOM 4528 C C . ASN A 1 562 ? 28.119 8.942 -32.195 1.00 72.31 562 ASN A C 1
ATOM 4530 O O . ASN A 1 562 ? 29.305 8.635 -32.085 1.00 72.31 562 ASN A O 1
ATOM 4534 N N . MET A 1 563 ? 27.511 8.981 -33.380 1.00 74.81 563 MET A N 1
ATOM 4535 C CA . MET A 1 563 ? 28.143 8.623 -34.640 1.00 74.81 563 MET A CA 1
ATOM 4536 C C . MET A 1 563 ? 29.112 9.720 -35.099 1.00 74.81 563 MET A C 1
ATOM 4538 O O . MET A 1 563 ? 28.683 10.762 -35.598 1.00 74.81 563 MET A O 1
ATOM 4542 N N . ASP A 1 564 ? 30.423 9.472 -35.014 1.00 75.31 564 ASP A N 1
ATOM 4543 C CA . ASP A 1 564 ? 31.398 10.254 -35.782 1.00 75.31 564 ASP A CA 1
ATOM 4544 C C . ASP A 1 564 ? 31.457 9.709 -37.209 1.00 75.31 564 ASP A C 1
ATOM 4546 O O . ASP A 1 564 ? 32.208 8.797 -37.554 1.00 75.31 564 ASP A O 1
ATOM 4550 N N . ILE A 1 565 ? 30.607 10.284 -38.051 1.00 67.75 565 ILE A N 1
ATOM 4551 C CA . ILE A 1 565 ? 30.466 9.899 -39.454 1.00 67.75 565 ILE A CA 1
ATOM 4552 C C . ILE A 1 565 ? 31.799 10.002 -40.188 1.00 67.75 565 ILE A C 1
ATOM 4554 O O . ILE A 1 565 ? 32.104 9.155 -41.025 1.00 67.75 565 ILE A O 1
ATOM 4558 N N . LYS A 1 566 ? 32.608 11.017 -39.872 1.00 66.56 566 LYS A N 1
ATOM 4559 C CA . LYS A 1 566 ? 33.889 11.220 -40.537 1.00 66.56 566 LYS A CA 1
ATOM 4560 C C . LYS A 1 566 ? 34.863 10.101 -40.171 1.00 66.56 566 LYS A C 1
ATOM 4562 O O . LYS A 1 566 ? 35.476 9.538 -41.075 1.00 66.56 566 LYS A O 1
ATOM 4567 N N . ALA A 1 567 ? 34.928 9.725 -38.894 1.00 74.31 567 ALA A N 1
ATOM 4568 C CA . ALA A 1 567 ? 35.730 8.588 -38.444 1.00 74.31 567 ALA A CA 1
ATOM 4569 C C . ALA A 1 567 ? 35.273 7.267 -39.089 1.00 74.31 567 ALA A C 1
ATOM 4571 O O . ALA A 1 567 ? 36.100 6.508 -39.581 1.00 74.31 567 ALA A O 1
ATOM 4572 N N . ILE A 1 568 ? 33.960 7.035 -39.191 1.00 75.50 568 ILE A N 1
ATOM 4573 C CA . ILE A 1 568 ? 33.387 5.841 -39.839 1.00 75.50 568 ILE A CA 1
ATOM 4574 C C . ILE A 1 568 ? 33.778 5.766 -41.327 1.00 75.50 568 ILE A C 1
ATOM 4576 O O . ILE A 1 568 ? 34.185 4.715 -41.820 1.00 75.50 568 ILE A O 1
ATOM 4580 N N . TYR A 1 569 ? 33.713 6.874 -42.072 1.00 71.12 569 TYR A N 1
ATOM 4581 C CA . TYR A 1 569 ? 34.174 6.882 -43.467 1.00 71.12 569 TYR A CA 1
ATOM 4582 C C . TYR A 1 569 ? 35.695 6.685 -43.589 1.00 71.12 569 TYR A C 1
ATOM 4584 O O . TYR A 1 569 ? 36.148 5.990 -44.502 1.00 71.12 569 TYR A O 1
ATOM 4592 N N . GLU A 1 570 ? 36.494 7.259 -42.688 1.00 75.88 570 GLU A N 1
ATOM 4593 C CA . GLU A 1 570 ? 37.952 7.075 -42.665 1.00 75.88 570 GLU A CA 1
ATOM 4594 C C . GLU A 1 570 ? 38.345 5.619 -42.350 1.00 75.88 570 GLU A C 1
ATOM 4596 O O . GLU A 1 570 ? 39.194 5.046 -43.044 1.00 75.88 570 GLU A O 1
ATOM 4601 N N . ASP A 1 571 ? 37.674 4.982 -41.387 1.00 78.69 571 ASP A N 1
ATOM 4602 C CA . ASP A 1 571 ? 37.847 3.567 -41.042 1.00 78.69 571 ASP A CA 1
ATOM 4603 C C . ASP A 1 571 ? 37.500 2.649 -42.214 1.00 78.69 571 ASP A C 1
ATOM 4605 O O . ASP A 1 571 ? 38.248 1.714 -42.514 1.00 78.69 571 ASP A O 1
ATOM 4609 N N . LEU A 1 572 ? 36.421 2.942 -42.943 1.00 77.62 572 LEU A N 1
ATOM 4610 C CA . LEU A 1 572 ? 36.065 2.209 -44.156 1.00 77.62 572 LEU A CA 1
ATOM 4611 C C . LEU A 1 572 ? 37.163 2.294 -45.230 1.00 77.62 572 LEU A C 1
ATOM 4613 O O . LEU A 1 572 ? 37.504 1.287 -45.860 1.00 77.62 572 LEU A O 1
ATOM 4617 N N . GLN A 1 573 ? 37.738 3.480 -45.446 1.00 73.12 573 GLN A N 1
ATOM 4618 C CA . GLN A 1 573 ? 38.827 3.665 -46.412 1.00 73.12 573 GLN A CA 1
ATOM 4619 C C . GLN A 1 573 ? 40.092 2.908 -45.989 1.00 73.12 573 GLN A C 1
ATOM 4621 O O . GLN A 1 573 ? 40.762 2.296 -46.826 1.00 73.12 573 GLN A O 1
ATOM 4626 N N . ASN A 1 574 ? 40.409 2.900 -44.693 1.00 76.75 574 ASN A N 1
ATOM 4627 C CA . ASN A 1 574 ? 41.529 2.135 -44.147 1.00 76.75 574 ASN A CA 1
ATOM 4628 C C . ASN A 1 574 ? 41.298 0.622 -44.245 1.00 76.75 574 ASN A C 1
ATOM 4630 O O . ASN A 1 574 ? 42.216 -0.101 -44.633 1.00 76.75 574 ASN A O 1
ATOM 4634 N N . LEU A 1 575 ? 40.076 0.146 -43.990 1.00 75.25 575 LEU A N 1
ATOM 4635 C CA . LEU A 1 575 ? 39.696 -1.256 -44.159 1.00 75.25 575 LEU A CA 1
ATOM 4636 C C . LEU A 1 575 ? 39.883 -1.707 -45.609 1.00 75.25 575 LEU A C 1
ATOM 4638 O O . LEU A 1 575 ? 40.515 -2.731 -45.844 1.00 75.25 575 LEU A O 1
ATOM 4642 N N . ARG A 1 576 ? 39.427 -0.922 -46.592 1.00 70.12 576 ARG A N 1
ATOM 4643 C CA . ARG A 1 576 ? 39.634 -1.246 -48.014 1.00 70.12 576 ARG A CA 1
ATOM 4644 C C . ARG A 1 576 ? 41.112 -1.266 -48.396 1.00 70.12 576 ARG A C 1
ATOM 4646 O O . ARG A 1 576 ? 41.534 -2.161 -49.122 1.00 70.12 576 ARG A O 1
ATOM 4653 N N . LYS A 1 577 ? 41.917 -0.316 -47.901 1.00 68.69 577 LYS A N 1
ATOM 4654 C CA . LYS A 1 577 ? 43.380 -0.330 -48.099 1.00 68.69 577 LYS A CA 1
ATOM 4655 C C . LYS A 1 577 ? 44.015 -1.577 -47.490 1.00 68.69 577 LYS A C 1
ATOM 4657 O O . LYS A 1 577 ? 44.896 -2.164 -48.110 1.00 68.69 577 LYS A O 1
ATOM 4662 N N . TYR A 1 578 ? 43.573 -1.980 -46.300 1.00 69.00 578 TYR A N 1
ATOM 4663 C CA . TYR A 1 578 ? 44.040 -3.192 -45.639 1.00 69.00 578 TYR A CA 1
ATOM 4664 C C . TYR A 1 578 ? 43.661 -4.445 -46.435 1.00 69.00 578 TYR A C 1
ATOM 4666 O O . TYR A 1 578 ? 44.547 -5.244 -46.730 1.00 69.00 578 TYR A O 1
ATOM 4674 N N . GLU A 1 579 ? 42.389 -4.579 -46.831 1.00 67.38 579 GLU A N 1
ATOM 4675 C CA . GLU A 1 579 ? 41.890 -5.697 -47.639 1.00 67.38 579 GLU A CA 1
ATOM 4676 C C . GLU A 1 579 ? 42.654 -5.801 -48.963 1.00 67.38 579 GLU A C 1
ATOM 4678 O O . GLU A 1 579 ? 43.164 -6.871 -49.266 1.00 67.38 579 GLU A O 1
ATOM 4683 N N . LEU A 1 580 ? 42.836 -4.689 -49.689 1.00 64.81 580 LEU A N 1
ATOM 4684 C CA . LEU A 1 580 ? 43.586 -4.637 -50.954 1.00 64.81 580 LEU A CA 1
ATOM 4685 C C . LEU A 1 580 ? 45.101 -4.845 -50.783 1.00 64.81 580 LEU A C 1
ATOM 4687 O O . LEU A 1 580 ? 45.762 -5.329 -51.701 1.00 64.81 580 LEU A O 1
ATOM 4691 N N . GLY A 1 581 ? 45.670 -4.437 -49.645 1.00 62.22 581 GLY A N 1
ATOM 4692 C CA . GLY A 1 581 ? 47.106 -4.513 -49.356 1.00 62.22 581 GLY A CA 1
ATOM 4693 C C . GLY A 1 581 ? 47.569 -5.863 -48.804 1.00 62.22 581 GLY A C 1
ATOM 4694 O O . GLY A 1 581 ? 48.749 -6.186 -48.918 1.00 62.22 581 GLY A O 1
ATOM 4695 N N . HIS A 1 582 ? 46.654 -6.653 -48.232 1.00 60.62 582 HIS A N 1
ATOM 4696 C CA . HIS A 1 582 ? 46.918 -7.986 -47.677 1.00 60.62 582 HIS A CA 1
ATOM 4697 C C . HIS A 1 582 ? 46.342 -9.119 -48.538 1.00 60.62 582 HIS A C 1
ATOM 4699 O O . HIS A 1 582 ? 46.301 -10.263 -48.082 1.00 60.62 582 HIS A O 1
ATOM 4705 N N . GLU A 1 583 ? 45.917 -8.843 -49.778 1.00 58.31 583 GLU A N 1
ATOM 4706 C CA . GLU A 1 583 ? 45.521 -9.904 -50.708 1.00 58.31 583 GLU A CA 1
ATOM 4707 C C . GLU A 1 583 ? 46.720 -10.842 -50.972 1.00 58.31 583 GLU A C 1
ATOM 4709 O O . GLU A 1 583 ? 47.766 -10.400 -51.463 1.00 58.31 583 GLU A O 1
ATOM 4714 N N . PRO A 1 584 ? 46.613 -12.149 -50.671 1.00 53.88 584 PRO A N 1
ATOM 4715 C CA . PRO A 1 584 ? 47.612 -13.116 -51.093 1.00 53.88 584 PRO A CA 1
ATOM 4716 C C . PRO A 1 584 ? 47.567 -13.267 -52.617 1.00 53.88 584 PRO A C 1
ATOM 4718 O O . PRO A 1 584 ? 46.529 -13.088 -53.251 1.00 53.88 584 PRO A O 1
ATOM 4721 N N . LYS A 1 585 ? 48.710 -13.632 -53.209 1.00 58.56 585 LYS A N 1
ATOM 4722 C CA . LYS A 1 585 ? 48.819 -14.000 -54.630 1.00 58.56 585 LYS A CA 1
ATOM 4723 C C . LYS A 1 585 ? 47.677 -14.952 -55.005 1.00 58.56 585 LYS A C 1
ATOM 4725 O O . LYS A 1 585 ? 47.385 -15.860 -54.222 1.00 58.56 585 LYS A O 1
ATOM 4730 N N . ASP A 1 586 ? 47.087 -14.769 -56.190 1.00 59.41 586 ASP A N 1
ATOM 4731 C CA . ASP A 1 586 ? 46.054 -15.658 -56.739 1.00 59.41 586 ASP A CA 1
ATOM 4732 C C . ASP A 1 586 ? 46.516 -17.121 -56.613 1.00 59.41 586 ASP A C 1
ATOM 4734 O O . ASP A 1 586 ? 47.384 -17.599 -57.344 1.00 59.41 586 ASP A O 1
ATOM 4738 N N . THR A 1 587 ? 45.968 -17.824 -55.628 1.00 65.06 587 THR A N 1
ATOM 4739 C CA . THR A 1 587 ? 46.327 -19.194 -55.256 1.00 65.06 587 THR A CA 1
ATOM 4740 C C . THR A 1 587 ? 45.045 -19.974 -55.018 1.00 65.06 587 THR A C 1
ATOM 4742 O O . THR A 1 587 ? 44.014 -19.402 -54.677 1.00 65.06 587 THR A O 1
ATOM 4745 N N . ASN A 1 588 ? 45.093 -21.298 -55.164 1.00 68.44 588 ASN A N 1
ATOM 4746 C CA . ASN A 1 588 ? 43.912 -22.153 -54.989 1.00 68.44 588 ASN A CA 1
ATOM 4747 C C . ASN A 1 588 ? 43.367 -22.183 -53.545 1.00 68.44 588 ASN A C 1
ATOM 4749 O O . ASN A 1 588 ? 42.308 -22.756 -53.313 1.00 68.44 588 ASN A O 1
ATOM 4753 N N . SER A 1 589 ? 44.078 -21.596 -52.579 1.00 65.06 589 SER A N 1
ATOM 4754 C CA . SER A 1 589 ? 43.686 -21.521 -51.168 1.00 65.06 589 SER A CA 1
ATOM 4755 C C . SER A 1 589 ? 42.968 -20.222 -50.780 1.00 65.06 589 SER A C 1
ATOM 4757 O O . SER A 1 589 ? 42.486 -20.129 -49.655 1.00 65.06 589 SER A O 1
ATOM 4759 N N . HIS A 1 590 ? 42.875 -19.234 -51.679 1.00 67.44 590 HIS A N 1
ATOM 4760 C CA . HIS A 1 590 ? 42.287 -17.923 -51.389 1.00 67.44 590 HIS A CA 1
ATOM 4761 C C . HIS A 1 590 ? 41.352 -17.457 -52.512 1.00 67.44 590 HIS A C 1
ATOM 4763 O O . HIS A 1 590 ? 41.431 -17.923 -53.649 1.00 67.44 590 HIS A O 1
ATOM 4769 N N . ILE A 1 591 ? 40.445 -16.527 -52.196 1.00 71.88 591 ILE A N 1
ATOM 4770 C CA . ILE A 1 591 ? 39.590 -15.905 -53.210 1.00 71.88 591 ILE A CA 1
ATOM 4771 C C . ILE A 1 591 ? 40.444 -15.071 -54.174 1.00 71.88 591 ILE A C 1
ATOM 4773 O O . ILE A 1 591 ? 41.327 -14.331 -53.748 1.00 71.88 591 ILE A O 1
ATOM 4777 N N . LYS A 1 592 ? 40.172 -15.183 -55.478 1.00 75.69 592 LYS A N 1
ATOM 4778 C CA . LYS A 1 592 ? 40.831 -14.352 -56.492 1.00 75.69 592 LYS A CA 1
ATOM 4779 C C . LYS A 1 592 ? 40.394 -12.899 -56.358 1.00 75.69 592 LYS A C 1
ATOM 4781 O O . LYS A 1 592 ? 39.214 -12.636 -56.108 1.00 75.69 592 LYS A O 1
ATOM 4786 N N . ARG A 1 593 ? 41.296 -11.962 -56.652 1.00 73.12 593 ARG A N 1
ATOM 4787 C CA . ARG A 1 593 ? 41.010 -10.515 -56.623 1.00 73.12 593 ARG A CA 1
ATOM 4788 C C . ARG A 1 593 ? 39.779 -10.132 -57.448 1.00 73.12 593 ARG A C 1
ATOM 4790 O O . ARG A 1 593 ? 38.922 -9.380 -56.991 1.00 73.12 593 ARG A O 1
ATOM 4797 N N . THR A 1 594 ? 39.653 -10.683 -58.655 1.00 75.69 594 THR A N 1
ATOM 4798 C CA . THR A 1 594 ? 38.502 -10.436 -59.542 1.00 75.69 594 THR A CA 1
ATOM 4799 C C . THR A 1 594 ? 37.187 -10.942 -58.949 1.00 75.69 594 THR A C 1
ATOM 4801 O O . THR A 1 594 ? 36.155 -10.290 -59.095 1.00 75.69 594 THR A O 1
ATOM 4804 N N . SER A 1 595 ? 37.218 -12.069 -58.234 1.00 79.19 595 SER A N 1
ATOM 4805 C CA . SER A 1 595 ? 36.054 -12.617 -57.535 1.00 79.19 595 SER A CA 1
ATOM 4806 C C . SER A 1 595 ? 35.681 -11.780 -56.311 1.00 79.19 595 SER A C 1
ATOM 4808 O O . SER A 1 595 ? 34.501 -11.501 -56.119 1.00 79.19 595 SER A O 1
ATOM 4810 N N . TYR A 1 596 ? 36.658 -11.330 -55.517 1.00 78.00 596 TYR A N 1
ATOM 4811 C CA . TYR A 1 596 ? 36.410 -10.419 -54.394 1.00 78.00 596 TYR A CA 1
ATOM 4812 C C . TYR A 1 596 ? 35.787 -9.100 -54.880 1.00 78.00 596 TYR A C 1
ATOM 4814 O O . TYR A 1 596 ? 34.746 -8.686 -54.375 1.00 78.00 596 TYR A O 1
ATOM 4822 N N . GLN A 1 597 ? 36.347 -8.489 -55.930 1.00 76.38 597 GLN A N 1
ATOM 4823 C CA . GLN A 1 597 ? 35.787 -7.278 -56.538 1.00 76.38 597 GLN A CA 1
ATOM 4824 C C . GLN A 1 597 ? 34.357 -7.494 -57.045 1.00 76.38 597 GLN A C 1
ATOM 4826 O O . GLN A 1 597 ? 33.502 -6.628 -56.856 1.00 76.38 597 GLN A O 1
ATOM 4831 N N . ALA A 1 598 ? 34.072 -8.646 -57.659 1.00 82.44 598 ALA A N 1
ATOM 4832 C CA . ALA A 1 598 ? 32.725 -8.985 -58.103 1.00 82.44 598 ALA A CA 1
ATOM 4833 C C . ALA A 1 598 ? 31.746 -9.126 -56.926 1.00 82.44 598 ALA A C 1
ATOM 4835 O O . ALA A 1 598 ? 30.654 -8.572 -56.998 1.00 82.44 598 ALA A O 1
ATOM 4836 N N . ILE A 1 599 ? 32.133 -9.801 -55.837 1.00 83.62 599 ILE A N 1
ATOM 4837 C CA . ILE A 1 599 ? 31.305 -9.932 -54.625 1.00 83.62 599 ILE A CA 1
ATOM 4838 C C . ILE A 1 599 ? 31.017 -8.556 -54.018 1.00 83.62 599 ILE A C 1
ATOM 4840 O O . ILE A 1 599 ? 29.863 -8.236 -53.750 1.00 83.62 599 ILE A O 1
ATOM 4844 N N . SER A 1 600 ? 32.044 -7.722 -53.852 1.00 80.44 600 SER A N 1
ATOM 4845 C CA . SER A 1 600 ? 31.908 -6.411 -53.212 1.00 80.44 600 SER A CA 1
ATOM 4846 C C . SER A 1 600 ? 31.107 -5.399 -54.045 1.00 80.44 600 SER A C 1
ATOM 4848 O O . SER A 1 600 ? 30.449 -4.534 -53.472 1.00 80.44 600 SER A O 1
ATOM 4850 N N . SER A 1 601 ? 31.136 -5.492 -55.381 1.00 80.00 601 SER A N 1
ATOM 4851 C CA . SER A 1 601 ? 30.456 -4.533 -56.275 1.00 80.00 601 SER A CA 1
ATOM 4852 C C . SER A 1 601 ? 29.085 -4.981 -56.782 1.00 80.00 601 SER A C 1
ATOM 4854 O O . SER A 1 601 ? 28.244 -4.130 -57.053 1.00 80.00 601 SER A O 1
ATOM 4856 N N . LYS A 1 602 ? 28.847 -6.290 -56.944 1.00 86.75 602 LYS A N 1
ATOM 4857 C CA . LYS A 1 602 ? 27.612 -6.805 -57.563 1.00 86.75 602 LYS A CA 1
ATOM 4858 C C . LYS A 1 602 ? 26.565 -7.277 -56.569 1.00 86.75 602 LYS A C 1
ATOM 4860 O O . LYS A 1 602 ? 25.417 -7.432 -56.968 1.00 86.75 602 LYS A O 1
ATOM 4865 N N . ILE A 1 603 ? 26.949 -7.552 -55.324 1.00 90.69 603 ILE A N 1
ATOM 4866 C CA . ILE A 1 603 ? 26.030 -8.071 -54.313 1.00 90.69 603 ILE A CA 1
ATOM 4867 C C . ILE A 1 603 ? 25.693 -6.947 -53.328 1.00 90.69 603 ILE A C 1
ATOM 4869 O O . ILE A 1 603 ? 26.595 -6.488 -52.622 1.00 90.69 603 ILE A O 1
ATOM 4873 N N . PRO A 1 604 ? 24.432 -6.491 -53.249 1.00 92.81 604 PRO A N 1
ATOM 4874 C CA . PRO A 1 604 ? 24.046 -5.459 -52.298 1.00 92.81 604 PRO A CA 1
ATOM 4875 C C . PRO A 1 604 ? 24.156 -5.965 -50.856 1.00 92.81 604 PRO A C 1
ATOM 4877 O O . PRO A 1 604 ? 23.528 -6.956 -50.484 1.00 92.81 604 PRO A O 1
ATOM 4880 N N . ILE A 1 605 ? 24.919 -5.268 -50.008 1.00 93.00 605 ILE A N 1
ATOM 4881 C CA . ILE A 1 605 ? 25.046 -5.630 -48.585 1.00 93.00 605 ILE A CA 1
ATOM 4882 C C . ILE A 1 605 ? 23.691 -5.609 -47.870 1.00 93.00 605 ILE A C 1
ATOM 4884 O O . ILE A 1 605 ? 23.442 -6.422 -46.985 1.00 93.00 605 ILE A O 1
ATOM 4888 N N . LYS A 1 606 ? 22.805 -4.696 -48.278 1.00 93.00 606 LYS A N 1
ATOM 4889 C CA . LYS A 1 606 ? 21.453 -4.584 -47.740 1.00 93.00 606 LYS A CA 1
ATOM 4890 C C . LYS A 1 606 ? 20.654 -5.864 -47.992 1.00 93.00 606 LYS A C 1
ATOM 4892 O O . LYS A 1 606 ? 20.150 -6.446 -47.039 1.00 93.00 606 LYS A O 1
ATOM 4897 N N . GLU A 1 607 ? 20.611 -6.318 -49.244 1.00 92.31 607 GLU A N 1
ATOM 4898 C CA . GLU A 1 607 ? 19.905 -7.546 -49.626 1.00 92.31 607 GLU A CA 1
ATOM 4899 C C . GLU A 1 607 ? 20.509 -8.773 -48.936 1.00 92.31 607 GLU A C 1
ATOM 4901 O O . GLU A 1 607 ? 19.776 -9.658 -48.514 1.00 92.31 607 GLU A O 1
ATOM 4906 N N . LEU A 1 608 ? 21.836 -8.816 -48.753 1.00 92.50 608 LEU A N 1
ATOM 4907 C CA . LEU A 1 608 ? 22.481 -9.888 -47.988 1.00 92.50 608 LEU A CA 1
ATOM 4908 C C . LEU A 1 608 ? 22.010 -9.931 -46.532 1.00 92.50 608 LEU A C 1
ATOM 4910 O O . LEU A 1 608 ? 21.732 -11.012 -46.020 1.00 92.50 608 LEU A O 1
ATOM 4914 N N . ILE A 1 609 ? 21.937 -8.782 -45.856 1.00 91.94 609 ILE A N 1
ATOM 4915 C CA . ILE A 1 609 ? 21.475 -8.720 -44.463 1.00 91.94 609 ILE A CA 1
ATOM 4916 C C . ILE A 1 609 ? 20.006 -9.149 -44.372 1.00 91.94 609 ILE A C 1
ATOM 4918 O O . ILE A 1 609 ? 19.677 -9.974 -43.524 1.00 91.94 609 ILE A O 1
ATOM 4922 N N . GLU A 1 610 ? 19.153 -8.648 -45.269 1.00 91.19 610 GLU A N 1
ATOM 4923 C CA . GLU A 1 610 ? 17.732 -9.015 -45.346 1.00 91.19 610 GLU A CA 1
ATOM 4924 C C . GLU A 1 610 ? 17.535 -10.510 -45.658 1.00 91.19 610 GLU A C 1
ATOM 4926 O O . GLU A 1 610 ? 16.643 -11.142 -45.102 1.00 91.19 610 GLU A O 1
ATOM 4931 N N . TYR A 1 611 ? 18.397 -11.102 -46.490 1.00 90.69 611 TYR A N 1
ATOM 4932 C CA . TYR A 1 611 ? 18.342 -12.524 -46.837 1.00 90.69 611 TYR A CA 1
ATOM 4933 C C . TYR A 1 611 ? 18.738 -13.444 -45.673 1.00 90.69 611 TYR A C 1
ATOM 4935 O O . TYR A 1 611 ? 18.121 -14.484 -45.461 1.00 90.69 611 TYR A O 1
ATOM 4943 N N . PHE A 1 612 ? 19.789 -13.097 -44.922 1.00 88.62 612 PHE A N 1
ATOM 4944 C CA . PHE A 1 612 ? 20.246 -13.916 -43.791 1.00 88.62 612 PHE A CA 1
ATOM 4945 C C . PHE A 1 612 ? 19.411 -13.719 -42.520 1.00 88.62 612 PHE A C 1
ATOM 4947 O O . PHE A 1 612 ? 19.506 -14.544 -41.608 1.00 88.62 612 PHE A O 1
ATOM 4954 N N . ASP A 1 613 ? 18.626 -12.645 -42.444 1.00 85.50 613 ASP A N 1
ATOM 4955 C CA . ASP A 1 613 ? 17.699 -12.385 -41.350 1.00 85.50 613 ASP A CA 1
ATOM 4956 C C . ASP A 1 613 ? 16.404 -11.759 -41.890 1.00 85.50 613 ASP A C 1
ATOM 4958 O O . ASP A 1 613 ? 16.290 -10.540 -42.028 1.00 85.50 613 ASP A O 1
ATOM 4962 N N . GLU A 1 614 ? 15.407 -12.606 -42.166 1.00 81.19 614 GLU A N 1
ATOM 4963 C CA . GLU A 1 614 ? 14.111 -12.214 -42.746 1.00 81.19 614 GLU A CA 1
ATOM 4964 C C . GLU A 1 614 ? 13.310 -11.259 -41.839 1.00 81.19 614 GLU A C 1
ATOM 4966 O O . GLU A 1 614 ? 12.356 -10.624 -42.286 1.00 81.19 614 GLU A O 1
ATOM 4971 N N . SER A 1 615 ? 13.704 -11.120 -40.565 1.00 82.56 615 SER A N 1
ATOM 4972 C CA . SER A 1 615 ? 13.113 -10.143 -39.640 1.00 82.56 615 SER A CA 1
ATOM 4973 C C . SER A 1 615 ? 13.623 -8.713 -39.861 1.00 82.56 615 SER A C 1
ATOM 4975 O O . SER A 1 615 ? 13.188 -7.789 -39.170 1.00 82.56 615 SER A O 1
ATOM 4977 N N . THR A 1 616 ? 14.537 -8.517 -40.821 1.00 86.19 616 THR A N 1
ATOM 4978 C CA . THR A 1 616 ? 15.174 -7.225 -41.064 1.00 86.19 616 THR A CA 1
ATOM 4979 C C . THR A 1 616 ? 14.169 -6.161 -41.517 1.00 86.19 616 THR A C 1
ATOM 4981 O O . THR A 1 616 ? 13.541 -6.271 -42.567 1.00 86.19 616 THR A O 1
ATOM 4984 N N . MET A 1 617 ? 14.065 -5.074 -40.755 1.00 85.25 617 MET A N 1
ATOM 4985 C CA . MET A 1 617 ? 13.273 -3.889 -41.076 1.00 85.25 617 MET A CA 1
ATOM 4986 C C . MET A 1 617 ? 14.167 -2.705 -41.441 1.00 85.25 617 MET A C 1
ATOM 4988 O O . MET A 1 617 ? 15.223 -2.498 -40.848 1.00 85.25 617 MET A O 1
ATOM 4992 N N . VAL A 1 618 ? 13.710 -1.856 -42.362 1.00 86.00 618 VAL A N 1
ATOM 4993 C CA . VAL A 1 618 ? 14.414 -0.620 -42.730 1.00 86.00 618 VAL A CA 1
ATOM 4994 C C . VAL A 1 618 ? 13.709 0.578 -42.104 1.00 86.00 618 VAL A C 1
AT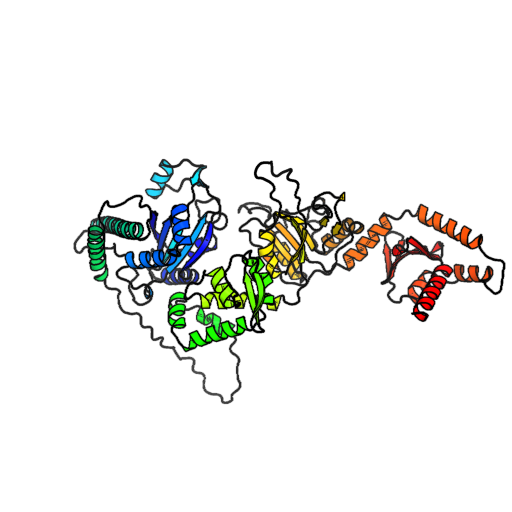OM 4996 O O . VAL A 1 618 ? 12.561 0.867 -42.442 1.00 86.00 618 VAL A O 1
ATOM 4999 N N . LYS A 1 619 ? 14.397 1.320 -41.231 1.00 84.12 619 LYS A N 1
ATOM 5000 C CA . LYS A 1 619 ? 13.918 2.619 -40.727 1.00 84.12 619 LYS A CA 1
ATOM 5001 C C . LYS A 1 619 ? 14.776 3.748 -41.299 1.00 84.12 619 LYS A C 1
ATOM 5003 O O . LYS A 1 619 ? 15.992 3.615 -41.432 1.00 84.12 619 LYS A O 1
ATOM 5008 N N . LYS A 1 620 ? 14.145 4.878 -41.627 1.00 81.50 620 LYS A N 1
ATOM 5009 C CA . LYS A 1 620 ? 14.849 6.124 -41.967 1.00 81.50 620 LYS A CA 1
ATOM 5010 C C . LYS A 1 620 ? 14.985 6.987 -40.721 1.00 81.50 620 LYS A C 1
ATOM 5012 O O . LYS A 1 620 ? 13.997 7.200 -40.021 1.00 81.50 620 LYS A O 1
ATOM 5017 N N . TYR A 1 621 ? 16.180 7.507 -40.477 1.00 72.75 621 TYR A N 1
ATOM 5018 C CA . TYR A 1 621 ? 16.431 8.451 -39.395 1.00 72.75 621 TYR A CA 1
ATOM 5019 C C . TYR A 1 621 ? 17.313 9.595 -39.890 1.00 72.75 621 TYR A C 1
ATOM 5021 O O . TYR A 1 621 ? 18.447 9.366 -40.311 1.00 72.75 621 TYR A O 1
ATOM 5029 N N . LYS A 1 622 ? 16.792 10.829 -39.842 1.00 77.94 622 LYS A N 1
ATOM 5030 C CA . LYS A 1 622 ? 17.355 11.971 -40.586 1.00 77.94 622 LYS A CA 1
ATOM 5031 C C . LYS A 1 622 ? 17.557 11.558 -42.058 1.00 77.94 622 LYS A C 1
ATOM 5033 O O . LYS A 1 622 ? 16.618 11.045 -42.666 1.00 77.94 622 LYS A O 1
ATOM 5038 N N . ASP A 1 623 ? 18.770 11.697 -42.581 1.00 80.88 623 ASP A N 1
ATOM 5039 C CA . ASP A 1 623 ? 19.134 11.325 -43.952 1.00 80.88 623 ASP A CA 1
ATOM 5040 C C . ASP A 1 623 ? 19.685 9.889 -44.072 1.00 80.88 623 ASP A C 1
ATOM 5042 O O . ASP A 1 623 ? 20.092 9.463 -45.151 1.00 80.88 623 ASP A O 1
ATOM 5046 N N . TYR A 1 624 ? 19.679 9.111 -42.982 1.00 82.25 624 TYR A N 1
ATOM 5047 C CA . TYR A 1 624 ? 20.284 7.777 -42.921 1.00 82.25 624 TYR A CA 1
ATOM 5048 C C . TYR A 1 624 ? 19.252 6.651 -43.009 1.00 82.25 624 TYR A C 1
ATOM 5050 O O . TYR A 1 624 ? 18.127 6.760 -42.510 1.00 82.25 624 TYR A O 1
ATOM 5058 N N . GLN A 1 625 ? 19.658 5.533 -43.617 1.00 87.81 625 GLN A N 1
ATOM 5059 C CA . GLN A 1 625 ? 18.907 4.279 -43.610 1.00 87.81 625 GLN A CA 1
ATOM 5060 C C . GLN A 1 625 ? 19.534 3.313 -42.612 1.00 87.81 625 GLN A C 1
ATOM 5062 O O . GLN A 1 625 ? 20.745 3.094 -42.626 1.00 87.81 625 GLN A O 1
ATOM 5067 N N . ILE A 1 626 ? 18.699 2.724 -41.766 1.00 87.12 626 ILE A N 1
ATOM 5068 C CA . ILE A 1 626 ? 19.130 1.812 -40.717 1.00 87.12 626 ILE A CA 1
ATOM 5069 C C . ILE A 1 626 ? 18.406 0.485 -40.910 1.00 87.12 626 ILE A C 1
ATOM 5071 O O . ILE A 1 626 ? 17.176 0.456 -40.993 1.00 87.12 626 ILE A O 1
ATOM 5075 N N . LEU A 1 627 ? 19.177 -0.597 -40.987 1.00 89.12 627 LEU A N 1
ATOM 5076 C CA . LEU A 1 627 ? 18.670 -1.964 -41.054 1.00 89.12 627 LEU A CA 1
ATOM 5077 C C . LEU A 1 627 ? 18.606 -2.523 -39.630 1.00 89.12 627 LEU A C 1
ATOM 5079 O O . LEU A 1 627 ? 19.605 -2.507 -38.907 1.00 89.12 627 LEU A O 1
ATOM 5083 N N . PHE A 1 628 ? 17.431 -2.989 -39.231 1.00 82.00 628 PHE A N 1
ATOM 5084 C CA . PHE A 1 628 ? 17.122 -3.498 -37.899 1.00 82.00 628 PHE A CA 1
ATOM 5085 C C . PHE A 1 628 ? 16.799 -4.967 -37.969 1.00 82.00 628 PHE A C 1
ATOM 5087 O O . PHE A 1 628 ? 15.844 -5.315 -38.645 1.00 82.00 628 PHE A O 1
ATOM 5094 N N . ASN A 1 629 ? 17.498 -5.800 -37.215 1.00 81.31 629 ASN A N 1
ATOM 5095 C CA . ASN A 1 629 ? 17.069 -7.174 -37.001 1.00 81.31 629 ASN A CA 1
ATOM 5096 C C . ASN A 1 629 ? 17.221 -7.570 -35.531 1.00 81.31 629 ASN A C 1
ATOM 5098 O O . ASN A 1 629 ? 17.699 -6.783 -34.713 1.00 81.31 629 ASN A O 1
ATOM 5102 N N . ASN A 1 630 ? 16.816 -8.793 -35.190 1.00 70.25 630 ASN A N 1
ATOM 5103 C CA . ASN A 1 630 ? 16.830 -9.280 -33.806 1.00 70.25 630 ASN A CA 1
ATOM 5104 C C . ASN A 1 630 ? 18.229 -9.293 -33.165 1.00 70.25 630 ASN A C 1
ATOM 5106 O O . ASN A 1 630 ? 18.345 -9.355 -31.943 1.00 70.25 630 ASN A O 1
ATOM 5110 N N . ASN A 1 631 ? 19.288 -9.255 -33.977 1.00 68.06 631 ASN A N 1
ATOM 5111 C CA . ASN A 1 631 ? 20.664 -9.456 -33.535 1.00 68.06 631 ASN A CA 1
ATOM 5112 C C . ASN A 1 631 ? 21.507 -8.172 -33.555 1.00 68.06 631 ASN A C 1
ATOM 5114 O O . ASN A 1 631 ? 22.542 -8.111 -32.890 1.00 68.06 631 ASN A O 1
ATOM 5118 N N . SER A 1 632 ? 21.135 -7.166 -34.353 1.00 76.38 632 SER A N 1
ATOM 5119 C CA . SER A 1 632 ? 21.947 -5.967 -34.551 1.00 76.38 632 SER A CA 1
ATOM 5120 C C . SER A 1 632 ? 21.185 -4.819 -35.226 1.00 76.38 632 SER A C 1
ATOM 5122 O O . SER A 1 632 ? 20.132 -4.988 -35.842 1.00 76.38 632 SER A O 1
ATOM 5124 N N . ARG A 1 633 ? 21.793 -3.633 -35.154 1.00 86.69 633 ARG A N 1
ATOM 5125 C CA . ARG A 1 633 ? 21.441 -2.438 -35.923 1.00 86.69 633 ARG A CA 1
ATOM 5126 C C . ARG A 1 633 ? 22.585 -2.131 -36.883 1.00 86.69 633 ARG A C 1
ATOM 5128 O O . ARG A 1 633 ? 23.752 -2.159 -36.474 1.00 86.69 633 ARG A O 1
ATOM 5135 N N . TYR A 1 634 ? 22.261 -1.815 -38.132 1.00 88.25 634 TYR A N 1
ATOM 5136 C CA . TYR A 1 634 ? 23.252 -1.459 -39.141 1.00 88.25 634 TYR A CA 1
ATOM 5137 C C . TYR A 1 634 ? 22.963 -0.100 -39.762 1.00 88.25 634 TYR A C 1
ATOM 5139 O O . TYR A 1 634 ? 21.880 0.110 -40.305 1.00 88.25 634 TYR A O 1
ATOM 5147 N N . LEU A 1 635 ? 23.953 0.790 -39.767 1.00 88.81 635 LEU A N 1
ATOM 5148 C CA . LEU A 1 635 ? 23.947 1.965 -40.630 1.00 88.81 635 LEU A CA 1
ATOM 5149 C C . LEU A 1 635 ? 24.242 1.528 -42.062 1.00 88.81 635 LEU A C 1
ATOM 5151 O O . LEU A 1 635 ? 25.355 1.093 -42.358 1.00 88.81 635 LEU A O 1
ATOM 5155 N N . TYR A 1 636 ? 23.258 1.652 -42.947 1.00 90.88 636 TYR A N 1
ATOM 5156 C CA . TYR A 1 636 ? 23.435 1.346 -44.359 1.00 90.88 636 TYR A CA 1
ATOM 5157 C C . TYR A 1 636 ? 24.037 2.546 -45.095 1.00 90.88 636 TYR A C 1
ATOM 5159 O O . TYR A 1 636 ? 23.466 3.637 -45.100 1.00 90.88 636 TYR A O 1
ATOM 5167 N N . LEU A 1 637 ? 25.185 2.316 -45.734 1.00 87.69 637 LEU A N 1
ATOM 5168 C CA . LEU A 1 637 ? 25.914 3.280 -46.551 1.00 87.69 637 LEU A CA 1
ATOM 5169 C C . LEU A 1 637 ? 25.751 2.881 -48.030 1.00 87.69 637 LEU A C 1
ATOM 5171 O O . LEU A 1 637 ? 26.541 2.075 -48.537 1.00 87.69 637 LEU A O 1
ATOM 5175 N N . PRO A 1 638 ? 24.709 3.387 -48.722 1.00 85.75 638 PRO A N 1
ATOM 5176 C CA . PRO A 1 638 ? 24.334 2.915 -50.055 1.00 85.75 638 PRO A CA 1
ATOM 5177 C C . PRO A 1 638 ? 25.394 3.200 -51.116 1.00 85.75 638 PRO A C 1
ATOM 5179 O O . PRO A 1 638 ? 25.680 2.322 -51.924 1.00 85.75 638 PRO A O 1
ATOM 5182 N N . GLU A 1 639 ? 26.006 4.386 -51.086 1.00 83.81 639 GLU A N 1
ATOM 5183 C CA . GLU A 1 639 ? 27.042 4.789 -52.050 1.00 83.81 639 GLU A CA 1
ATOM 5184 C C . GLU A 1 639 ? 28.263 3.866 -52.001 1.00 83.81 639 GLU A C 1
ATOM 5186 O O . GLU A 1 639 ? 28.891 3.590 -53.019 1.00 83.81 639 GLU A O 1
ATOM 5191 N N . GLU A 1 640 ? 28.554 3.326 -50.820 1.00 82.19 640 GLU A N 1
ATOM 5192 C CA . GLU A 1 640 ? 29.716 2.477 -50.584 1.00 82.19 640 GLU A CA 1
ATOM 5193 C C . GLU A 1 640 ? 29.397 0.979 -50.606 1.00 82.19 640 GLU A C 1
ATOM 5195 O O . GLU A 1 640 ? 30.303 0.161 -50.433 1.00 82.19 640 GLU A O 1
ATOM 5200 N N . ASN A 1 641 ? 28.124 0.608 -50.780 1.00 89.12 641 ASN A N 1
ATOM 5201 C CA . ASN A 1 641 ? 27.625 -0.758 -50.626 1.00 89.12 641 ASN A CA 1
ATOM 5202 C C . ASN A 1 641 ? 28.136 -1.440 -49.337 1.00 89.12 641 ASN A C 1
ATOM 5204 O O . ASN A 1 641 ? 28.555 -2.599 -49.344 1.00 89.12 641 ASN A O 1
ATOM 5208 N N . THR A 1 642 ? 28.136 -0.707 -48.218 1.00 89.50 642 THR A N 1
ATOM 5209 C CA . THR A 1 642 ? 28.572 -1.227 -46.911 1.00 89.50 642 THR A CA 1
ATOM 5210 C C . THR A 1 642 ? 27.545 -0.977 -45.817 1.00 89.50 642 THR A C 1
ATOM 5212 O O . THR A 1 642 ? 26.630 -0.165 -45.958 1.00 89.50 642 THR A O 1
ATOM 5215 N N . ALA A 1 643 ? 27.678 -1.724 -44.727 1.00 91.12 643 ALA A N 1
ATOM 5216 C CA . ALA A 1 643 ? 26.842 -1.588 -43.549 1.00 91.12 643 ALA A CA 1
ATOM 5217 C C . ALA A 1 643 ? 27.729 -1.516 -42.304 1.00 91.12 643 ALA A C 1
ATOM 5219 O O . ALA A 1 643 ? 28.533 -2.415 -42.070 1.00 91.12 643 ALA A O 1
ATOM 5220 N N . TYR A 1 644 ? 27.611 -0.466 -41.500 1.00 88.81 644 TYR A N 1
ATOM 5221 C CA . TYR A 1 644 ? 28.326 -0.375 -40.229 1.00 88.81 644 TYR A CA 1
ATOM 5222 C C . TYR A 1 644 ? 27.460 -0.948 -39.105 1.00 88.81 644 TYR A C 1
ATOM 5224 O O . TYR A 1 644 ? 26.319 -0.535 -38.929 1.00 88.81 644 TYR A O 1
ATOM 5232 N N . SER A 1 645 ? 27.983 -1.926 -38.368 1.00 87.69 645 SER A N 1
ATOM 5233 C CA . SER A 1 645 ? 27.263 -2.622 -37.301 1.00 87.69 645 SER A CA 1
ATOM 5234 C C . SER A 1 645 ? 27.535 -1.973 -35.958 1.00 87.69 645 SER A C 1
ATOM 5236 O O . SER A 1 645 ? 28.639 -2.112 -35.432 1.00 87.69 645 SER A O 1
ATOM 5238 N N . PHE A 1 646 ? 26.510 -1.370 -35.357 1.00 81.62 646 PHE A N 1
ATOM 5239 C CA . PHE A 1 646 ? 26.634 -0.719 -34.050 1.00 81.62 646 PHE A CA 1
ATOM 5240 C C . PHE A 1 646 ? 27.008 -1.714 -32.940 1.00 81.62 646 PHE A C 1
ATOM 5242 O O . PHE A 1 646 ? 27.862 -1.428 -32.111 1.00 81.62 646 PHE A O 1
ATOM 5249 N N . SER A 1 647 ? 26.464 -2.935 -32.982 1.00 81.44 647 SER A N 1
ATOM 5250 C CA . SER A 1 647 ? 26.746 -3.983 -31.983 1.00 81.44 647 SER A CA 1
ATOM 5251 C C . SER A 1 647 ? 28.186 -4.512 -32.000 1.00 81.44 647 SER A C 1
ATOM 5253 O O . SER A 1 647 ? 28.702 -4.945 -30.975 1.00 81.44 647 SER A O 1
ATOM 5255 N N . GLN A 1 648 ? 28.827 -4.516 -33.170 1.00 83.75 648 GLN A N 1
ATOM 5256 C CA . GLN A 1 648 ? 30.157 -5.099 -33.386 1.00 83.75 648 GLN A CA 1
ATOM 5257 C C . GLN A 1 648 ? 31.228 -4.021 -33.577 1.00 83.75 648 GLN A C 1
ATOM 5259 O O . GLN A 1 648 ? 32.391 -4.364 -33.767 1.00 83.75 648 GLN A O 1
ATOM 5264 N N . ASN A 1 649 ? 30.828 -2.744 -33.577 1.00 82.50 649 ASN A N 1
ATOM 5265 C CA . ASN A 1 649 ? 31.681 -1.589 -33.829 1.00 82.50 649 ASN A CA 1
ATOM 5266 C C . ASN A 1 649 ? 32.594 -1.782 -35.063 1.00 82.50 649 ASN A C 1
ATOM 5268 O O . ASN A 1 649 ? 33.809 -1.614 -34.986 1.00 82.50 649 ASN A O 1
ATOM 5272 N N . ARG A 1 650 ? 32.025 -2.232 -36.195 1.00 85.44 650 ARG A N 1
ATOM 5273 C CA . ARG A 1 650 ? 32.792 -2.493 -37.430 1.00 85.44 650 ARG A CA 1
ATOM 5274 C C . ARG A 1 650 ? 31.966 -2.401 -38.706 1.00 85.44 650 ARG A C 1
ATOM 5276 O O . ARG A 1 650 ? 30.751 -2.607 -38.698 1.00 85.44 650 ARG A O 1
ATOM 5283 N N . HIS A 1 651 ? 32.662 -2.196 -39.821 1.00 88.12 651 HIS A N 1
ATOM 5284 C CA . HIS A 1 651 ? 32.089 -2.262 -41.163 1.00 88.12 651 HIS A CA 1
ATOM 5285 C C . HIS A 1 651 ? 31.920 -3.697 -41.662 1.00 88.12 651 HIS A C 1
ATOM 5287 O O . HIS A 1 651 ? 32.798 -4.547 -41.511 1.00 88.12 651 HIS A O 1
ATOM 5293 N N . TYR A 1 652 ? 30.809 -3.917 -42.352 1.00 89.25 652 TYR A N 1
ATOM 5294 C CA . TYR A 1 652 ? 30.550 -5.075 -43.183 1.00 89.25 652 TYR A CA 1
ATOM 5295 C C . TYR A 1 652 ? 30.515 -4.659 -44.649 1.00 89.25 652 TYR A C 1
ATOM 5297 O O . TYR A 1 652 ? 29.668 -3.876 -45.086 1.00 89.25 652 TYR A O 1
ATOM 5305 N N . THR A 1 653 ? 31.438 -5.231 -45.412 1.00 88.25 653 THR A N 1
ATOM 5306 C CA . THR A 1 653 ? 31.319 -5.377 -46.863 1.00 88.25 653 THR A CA 1
ATOM 5307 C C . THR A 1 653 ? 30.545 -6.667 -47.168 1.00 88.25 653 THR A C 1
ATOM 5309 O O . THR A 1 653 ? 30.476 -7.548 -46.299 1.00 88.25 653 THR A O 1
ATOM 5312 N N . PRO A 1 654 ? 30.004 -6.841 -48.389 1.00 90.06 654 PRO A N 1
ATOM 5313 C CA . PRO A 1 654 ? 29.387 -8.102 -48.806 1.00 90.06 654 PRO A CA 1
ATOM 5314 C C . PRO A 1 654 ? 30.279 -9.317 -48.520 1.00 90.06 654 PRO A C 1
ATOM 5316 O O . PRO A 1 654 ? 29.821 -10.323 -47.983 1.00 90.06 654 PRO A O 1
ATOM 5319 N N . TYR A 1 655 ? 31.580 -9.189 -48.792 1.00 85.75 655 TYR A N 1
ATOM 5320 C CA . TYR A 1 655 ? 32.559 -10.240 -48.537 1.00 85.75 655 TYR A CA 1
ATOM 5321 C C . TYR A 1 655 ? 32.709 -10.576 -47.047 1.00 85.75 655 TYR A C 1
ATOM 5323 O O . TYR A 1 655 ? 32.586 -11.743 -46.673 1.00 85.75 655 TYR A O 1
ATOM 5331 N N . ILE A 1 656 ? 32.951 -9.573 -46.191 1.00 86.69 656 ILE A N 1
ATOM 5332 C CA . ILE A 1 656 ? 33.127 -9.785 -44.743 1.00 86.69 656 ILE A CA 1
ATOM 5333 C C . ILE A 1 656 ? 31.869 -10.416 -44.147 1.00 86.69 656 ILE A C 1
ATOM 5335 O O . ILE A 1 656 ? 31.971 -11.357 -43.362 1.00 86.69 656 ILE A O 1
ATOM 5339 N N . TYR A 1 657 ? 30.691 -9.928 -44.541 1.00 90.19 657 TYR A N 1
ATOM 5340 C CA . TYR A 1 657 ? 29.422 -10.428 -44.024 1.00 90.19 657 TYR A CA 1
ATOM 5341 C C . TYR A 1 657 ? 29.212 -11.906 -44.375 1.00 90.19 657 TYR A C 1
ATOM 5343 O O . TYR A 1 657 ? 28.962 -12.722 -43.489 1.00 90.19 657 TYR A O 1
ATOM 5351 N N . ILE A 1 658 ? 29.406 -12.275 -45.646 1.00 89.12 658 ILE A N 1
ATOM 5352 C CA . ILE A 1 658 ? 29.313 -13.666 -46.109 1.00 89.12 658 ILE A CA 1
ATOM 5353 C C . ILE A 1 658 ? 30.324 -14.555 -45.375 1.00 89.12 658 ILE A C 1
ATOM 5355 O O . ILE A 1 658 ? 29.960 -15.612 -44.859 1.00 89.12 658 ILE A O 1
ATOM 5359 N N . ARG A 1 659 ? 31.590 -14.128 -45.297 1.00 86.69 659 ARG A N 1
ATOM 5360 C CA . ARG A 1 659 ? 32.659 -14.872 -44.615 1.00 86.69 659 ARG A CA 1
ATOM 5361 C C . ARG A 1 659 ? 32.288 -15.173 -43.166 1.00 86.69 659 ARG A C 1
ATOM 5363 O O . ARG A 1 659 ? 32.437 -16.306 -42.713 1.00 86.69 659 ARG A O 1
ATOM 5370 N N . ASP A 1 660 ? 31.794 -14.173 -42.448 1.00 89.56 660 ASP A N 1
ATOM 5371 C CA . ASP A 1 660 ? 31.456 -14.327 -41.039 1.00 89.56 660 ASP A CA 1
ATOM 5372 C C . ASP A 1 660 ? 30.233 -15.239 -40.855 1.00 89.56 660 ASP A C 1
ATOM 5374 O O . ASP A 1 660 ? 30.244 -16.078 -39.954 1.00 89.56 660 ASP A O 1
ATOM 5378 N N . LYS A 1 661 ? 29.253 -15.207 -41.772 1.00 89.56 661 LYS A N 1
ATOM 5379 C CA . LYS A 1 661 ? 28.144 -16.180 -41.798 1.00 89.56 661 LYS A CA 1
ATOM 5380 C C . LYS A 1 661 ? 28.615 -17.613 -42.048 1.00 89.56 661 LYS A C 1
ATOM 5382 O O . LYS A 1 661 ? 28.133 -18.536 -41.389 1.00 89.56 661 LYS A O 1
ATOM 5387 N N . PHE A 1 662 ? 29.604 -17.819 -42.919 1.00 87.62 662 PHE A N 1
ATOM 5388 C CA . PHE A 1 662 ? 30.230 -19.135 -43.091 1.00 87.62 662 PHE A CA 1
ATOM 5389 C C . PHE A 1 662 ? 30.964 -19.598 -41.828 1.00 87.62 662 PHE A C 1
ATOM 5391 O O . PHE A 1 662 ? 30.856 -20.767 -41.459 1.00 87.62 662 PHE A O 1
ATOM 5398 N N . TYR A 1 663 ? 31.673 -18.705 -41.131 1.00 87.25 663 TYR A N 1
ATOM 5399 C CA . TYR A 1 663 ? 32.318 -19.048 -39.861 1.00 87.25 663 TYR A CA 1
ATOM 5400 C C . TYR A 1 663 ? 31.311 -19.365 -38.752 1.00 87.25 663 TYR A C 1
ATOM 5402 O O . TYR A 1 663 ? 31.528 -20.316 -37.999 1.00 87.25 663 TYR A O 1
ATOM 5410 N N . GLU A 1 664 ? 30.205 -18.625 -38.660 1.00 87.44 664 GLU A N 1
ATOM 5411 C CA . GLU A 1 664 ? 29.096 -18.933 -37.751 1.00 87.44 664 GLU A CA 1
ATOM 5412 C C . GLU A 1 664 ? 28.516 -20.325 -38.035 1.00 87.44 664 GLU A C 1
ATOM 5414 O O . GLU A 1 664 ? 28.381 -21.134 -37.114 1.00 87.44 664 GLU A O 1
ATOM 5419 N N . ALA A 1 665 ? 28.236 -20.643 -39.303 1.00 86.38 665 ALA A N 1
ATOM 5420 C CA . ALA A 1 665 ? 27.738 -21.956 -39.707 1.00 86.38 665 ALA A CA 1
ATOM 5421 C C . ALA A 1 665 ? 28.744 -23.077 -39.391 1.00 86.38 665 ALA A C 1
ATOM 5423 O O . ALA A 1 665 ? 28.378 -24.095 -38.808 1.00 86.38 665 ALA A O 1
ATOM 5424 N N . ALA A 1 666 ? 30.028 -22.875 -39.697 1.00 86.62 666 ALA A N 1
ATOM 5425 C CA . ALA A 1 666 ? 31.079 -23.851 -39.416 1.00 86.62 666 ALA A CA 1
ATOM 5426 C C . ALA A 1 666 ? 31.260 -24.112 -37.911 1.00 86.62 666 ALA A C 1
ATOM 5428 O O . ALA A 1 666 ? 31.538 -25.245 -37.518 1.00 86.62 666 ALA A O 1
ATOM 5429 N N . ARG A 1 667 ? 31.095 -23.087 -37.061 1.00 87.19 667 ARG A N 1
ATOM 5430 C CA . ARG A 1 667 ? 31.097 -23.253 -35.599 1.00 87.19 667 ARG A CA 1
ATOM 5431 C C . ARG A 1 667 ? 29.908 -24.088 -35.132 1.00 87.19 667 ARG A C 1
ATOM 5433 O O . ARG A 1 667 ? 30.123 -25.015 -34.364 1.00 87.19 667 ARG A O 1
ATOM 5440 N N . LYS A 1 668 ? 28.703 -23.816 -35.648 1.00 84.25 668 LYS A N 1
ATOM 5441 C CA . LYS A 1 668 ? 27.476 -24.564 -35.315 1.00 84.25 668 LYS A CA 1
ATOM 5442 C C . LYS A 1 668 ? 27.506 -26.034 -35.734 1.00 84.25 668 LYS A C 1
ATOM 5444 O O . LYS A 1 668 ? 26.781 -26.820 -35.156 1.00 84.25 668 LYS A O 1
ATOM 5449 N N . ILE A 1 669 ? 28.306 -26.398 -36.735 1.00 83.06 669 ILE A N 1
ATOM 5450 C CA . ILE A 1 669 ? 28.480 -27.797 -37.170 1.00 83.06 669 ILE A CA 1
ATOM 5451 C C . ILE A 1 669 ? 29.467 -28.554 -36.259 1.00 83.06 669 ILE A C 1
ATOM 5453 O O . ILE A 1 669 ? 29.456 -29.781 -36.220 1.00 83.06 669 ILE A O 1
ATOM 5457 N N . LYS A 1 670 ? 30.356 -27.840 -35.552 1.00 64.81 670 LYS A N 1
ATOM 5458 C CA . LYS A 1 670 ? 31.375 -28.429 -34.663 1.00 64.81 670 LYS A CA 1
ATOM 5459 C C . LYS A 1 670 ? 30.908 -28.619 -33.215 1.00 64.81 670 LYS A C 1
ATOM 5461 O O . LYS A 1 670 ? 31.566 -29.349 -32.478 1.00 64.81 670 LYS A O 1
ATOM 5466 N N . THR A 1 671 ? 29.847 -27.928 -32.820 1.00 50.50 671 THR A N 1
ATOM 5467 C CA . THR A 1 671 ? 29.077 -28.131 -31.581 1.00 50.50 671 THR A CA 1
ATOM 5468 C C . THR A 1 671 ? 27.893 -29.026 -31.865 1.00 50.50 671 THR A C 1
ATOM 5470 O O . THR A 1 671 ? 27.621 -29.913 -31.032 1.00 50.50 671 THR A O 1
#

Secondary structure (DSSP, 8-state):
-EEEEEEE-S-HHHHHHH---TT-SS-HHHHEEEEEEEE-HHHHHHHHHHHHTSTT-S--EEEEEEE--HHHHHHHHHTTTHHHHHHHHHHHH-TTS-GGGEEEEEEEEEESSSEEE--PPPTTSHHHHHHHHHS-TTPEEEP--EEEEEEEEEESSBSSPP--TT-PPPSSS-HHHHHHHHHHHHHHHHHHHHHHHHHHHTPPPSS-----HHHHHHHHHHHHHHHHTS---SBP------------------------HHHHHHHTTSS-HHHHHHHHHTSHHHHHHHHHHHHHHHHS-HHHHHHHHHHHHT--EEEEEETTEEEEEETTSSS-B-HHHHHHHHHHTT-TT-HHHHHHHHHHHHHHHHHHTTPPPEEEEEE-----S-S-TTSPPP--EEEEEE-GGGHHHHHTT-SEEESEEESSSS--GGGEEEE-SEEEEEEE-TT--HHHHHHHHHHHTB-EEEEESS---TT-SS-EEEEEEEBSSPPPTTTHHHHHHHHHHHTT-TTTS-GGG--TT-EEEPPPTT---EEE-SBPB--HHHHHHHHHHHHHHT--HHHHHHHHHHHHHHHHHS---S-TTS--HHHHHHHHHHS-HHHHHHHH-TT-EEEEETTEEEEEETTEEEEEETTTTEEEETTTTEEE-HHHHHHHHHHHHHHHHH-